Protein 3CLK (pdb70)

Sequence (501 aa):
SNVIAAVVSSVRTNFAQQILDGIQEEAHKNGYNLIIVYHALLTAIERPVGILLLSIANLQLLQSSPYCFLSGDDRPFISSDDEDIGYQATNLLINEGHRQIGIAGIDQYPYTGRKRLAGYKKALKEANIAINQEWIKPGDYSYTSGEQAKAFGKNTDLTGIIAASDTAIGILNQASSFGIEVPKDLSIVSIDGTECKITRPQLTSISQDFFQGVTGVQQIHQSVKIVSQQFIPVNPVIRKSTARLVIAAVVSNFAQQILDGIQEEAHKNGYNLIIVYEEQKHALLTAIERPVGILLLSIALTDDNLQLLQSSDVPYCFLSGFDDDRPFISSDDEDIGYQATNLLINEGHRQIGIAGIDQYPYTGRKRLAGYKKALKEANIAINQEWIKPGDYSYTSGEQAKAFGKNTDLTGIIAASDTAIGILNQASSFGIEVPKDLSIVSIDGTECKITRPQLTSISQDFFQGVTGVQQIHQSVKNGSNRIVSQQFIPVNPVIRKSTARL

Solvent-accessible surface area: 21761 Å² total

Secondary structure (DSSP, 8-state):
--EEEEE----SSSHHHHHHHHHHHHHHTTT-EEEEE--HHHHHHSS---EEEES---HHHHH---EEEE----S-EEE--HHHHHHHHHHHHHTTT--SEEEES----TTTHHHHHHHHHHHHHHTTPPP-GGGEE---SSHHHHHH---S-TT---SEEEES---HHHHHHHHHHTT--TTTT-EEEEEE-----SSSSPPEEEE--S---HHHHHHHHHHT----EEE---EEE--SS----/-EEEEE--HHHHHHHHHHHHHTTTT--EEEE--HHHHHHHHHHHS---EEEES----HHHHHHHHHTT--EEEE---SSS--EEE--HHHHHHHHHHHHHTTT--SEEEES---SSHHHHHHHHHHHHHHHHTTPPP-GGGEE---SSHHHHHH---S-TT---SEEEES---HHHHHHHHHHTT--TTTT-EEEEEE-----SSSSPPEEEE--S---HHHHHHHHHHHHTS------EEE---EEE--SS----

CATH classification: 3.40.50.2300 (+1 more: 3.40.50.2300)

Radius of gyration: 24.27 Å; Cα contacts (8 Å, |Δi|>4): 1153; chains: 2; bounding box: 66×63×51 Å

InterPro domains:
  IPR000843 LacI-type HTH domain [PF00356] (4-50)
  IPR000843 LacI-type HTH domain [PS50932] (3-58)
  IPR000843 LacI-type HTH domain [SM00354] (2-73)
  IPR000843 LacI-type HTH domain [cd01392] (6-58)
  IPR010982 Lambda repressor-like, DNA-binding domain superfamily [G3DSA:1.10.260.40] (1-60)
  IPR010982 Lambda repressor-like, DNA-binding domain superfamily [SSF47413] (2-61)
  IPR028082 Periplasmic binding protein-like I [SSF53822] (63-332)
  IPR046335 Transcriptional regulator LacI/GalR-like, sensor domain [PF13377] (172-331)

B-factor: mean 32.57, std 13.27, range [8.63, 73.87]

Foldseek 3Di:
DQEEEEEAADAQDCLVVLLVLLLVVLSVVVPHHYDYWNVSQVVVLVDPHEYEYEPDDCCVVVVPSHYEYEQCPQGHYEHAQLLVQLQQLQVVQVVLVFLQEAEWAAAPDDPHRVSSVNSNVVNNVVVVHDDDPLRYYYHNLHLCRLLVNVSCPLPHPGAEYEYPAPVQNSVQVNNVVSVQDFNVRHAYEHEAPDCCVPDVQRHKYFHINSSVNNVRNVQVVPVVCHRHYHHGYTHIDDTGRHHRD/DEEEEECLLVVLLVVLLVVLCVVVPHDYDYQNVNQLVSLCVALVDDHEYEYEPDDDDPVSVVVNVVSLAAYEYEQDDPDQGHYEHAQLLVQLQVLQVVQVVLPFLQEAEWAAPCPDPNSVNSVNSVVVNNVVVPRDDDVLSYYYHHLDLVRLLVNVSCPLPHPGLEYEYAAPVQVSVVVNNVVSVHDFNPRHAYEHEAPRVCVPDVQRHWYFHINSSVNNVRNVQCVVCVVVPVSYGRHYYHGYTHIGDTGRHHRD

Nearest PDB structures (foldseek):
  3clk-assembly1_B  TM=1.004E+00  e=2.949E-49  Lactiplantibacillus plantarum WCFS1
  3clk-assembly1_A  TM=9.488E-01  e=9.527E-40  Lactiplantibacillus plantarum WCFS1
  2o20-assembly3_E  TM=8.920E-01  e=6.115E-17  Lactococcus lactis
  3brq-assembly1_A  TM=8.280E-01  e=1.329E-15  Escherichia coli K-12
  3g85-assembly1_A  TM=8.415E-01  e=3.034E-11  Clostridium acetobutylicum ATCC 824

Structure (mmCIF, N/CA/C/O backbone):
data_3CLK
#
_entry.id   3CLK
#
_cell.length_a   71.842
_cell.length_b   72.178
_cell.length_c   104.711
_cell.angle_alpha   90.00
_cell.angle_beta   90.00
_cell.angle_gamma   90.00
#
_symmetry.space_group_name_H-M   'P 21 21 21'
#
loop_
_entity.id
_entity.type
_entity.pdbx_description
1 polymer 'Transcription regulator'
2 non-polymer GLYCEROL
3 water water
#
loop_
_atom_site.group_PDB
_atom_site.id
_atom_site.type_symbol
_atom_site.label_atom_id
_atom_site.label_alt_id
_atom_site.label_comp_id
_atom_site.label_asym_id
_atom_site.label_entity_id
_atom_site.label_seq_id
_atom_site.pdbx_PDB_ins_code
_atom_site.Cartn_x
_atom_site.Cartn_y
_atom_site.Cartn_z
_atom_site.occupancy
_atom_site.B_iso_or_equiv
_atom_site.auth_seq_id
_atom_site.auth_comp_id
_atom_site.auth_asym_id
_atom_site.auth_atom_id
_atom_site.pdbx_PDB_model_num
ATOM 1 N N . SER A 1 8 ? -31.961 -16.806 17.259 1.00 59.60 61 SER A N 1
ATOM 2 C CA . SER A 1 8 ? -30.597 -16.505 16.739 1.00 59.61 61 SER A CA 1
ATOM 3 C C . SER A 1 8 ? -29.766 -15.799 17.800 1.00 58.77 61 SER A C 1
ATOM 4 O O . SER A 1 8 ? -30.310 -15.174 18.712 1.00 58.30 61 SER A O 1
ATOM 7 N N . ASN A 1 9 ? -28.446 -15.898 17.675 1.00 58.25 62 ASN A N 1
ATOM 8 C CA . ASN A 1 9 ? -27.539 -15.274 18.629 1.00 57.50 62 ASN A CA 1
ATOM 9 C C . ASN A 1 9 ? -26.629 -14.239 17.977 1.00 56.11 62 ASN A C 1
ATOM 10 O O . ASN A 1 9 ? -25.417 -14.227 18.203 1.00 56.31 62 ASN A O 1
ATOM 15 N N . VAL A 1 10 ? -27.227 -13.364 17.175 1.00 54.46 63 VAL A N 1
ATOM 16 C CA . VAL A 1 10 ? -26.485 -12.316 16.490 1.00 52.07 63 VAL A CA 1
ATOM 17 C C . VAL A 1 10 ? -27.015 -10.939 16.869 1.00 50.36 63 VAL A C 1
ATOM 18 O O . VAL A 1 10 ? -28.224 -10.710 16.895 1.00 50.03 63 VAL A O 1
ATOM 22 N N . ILE A 1 11 ? -26.107 -10.024 17.178 1.00 47.88 64 ILE A N 1
ATOM 23 C CA . ILE A 1 11 ? -26.499 -8.667 17.527 1.00 45.72 64 ILE A CA 1
ATOM 24 C C . ILE A 1 11 ? -26.132 -7.763 16.366 1.00 43.98 64 ILE A C 1
ATOM 25 O O . ILE A 1 11 ? -25.034 -7.854 15.821 1.00 43.43 64 ILE A O 1
ATOM 30 N N . ALA A 1 12 ? -27.059 -6.895 15.985 1.00 42.91 65 ALA A N 1
ATOM 31 C CA . ALA A 1 12 ? -26.806 -5.975 14.891 1.00 41.94 65 ALA A CA 1
ATOM 32 C C . ALA A 1 12 ? -26.439 -4.616 15.455 1.00 41.59 65 ALA A C 1
ATOM 33 O O . ALA A 1 12 ? -27.030 -4.158 16.430 1.00 41.68 65 ALA A O 1
ATOM 35 N N . ALA A 1 13 ? -25.453 -3.978 14.841 1.00 40.30 66 ALA A N 1
ATOM 36 C CA . ALA A 1 13 ? -25.017 -2.660 15.269 1.00 39.89 66 ALA A CA 1
ATOM 37 C C . ALA A 1 13 ? -25.203 -1.723 14.092 1.00 39.87 66 ALA A C 1
ATOM 38 O O . ALA A 1 13 ? -24.612 -1.926 13.031 1.00 40.12 66 ALA A O 1
ATOM 40 N N . VAL A 1 14 ? -26.035 -0.705 14.268 1.00 40.49 67 VAL A N 1
ATOM 41 C CA . VAL A 1 14 ? -26.273 0.246 13.197 1.00 41.13 67 VAL A CA 1
ATOM 42 C C . VAL A 1 14 ? -25.384 1.468 13.366 1.00 43.71 67 VAL A C 1
ATOM 43 O O . VAL A 1 14 ? -25.435 2.158 14.382 1.00 44.18 67 VAL A O 1
ATOM 47 N N . VAL A 1 15 ? -24.555 1.714 12.363 1.00 45.92 68 VAL A N 1
ATOM 48 C CA . VAL A 1 15 ? -23.658 2.858 12.361 1.00 49.55 68 VAL A CA 1
ATOM 49 C C . VAL A 1 15 ? -23.646 3.396 10.944 1.00 50.88 68 VAL A C 1
ATOM 50 O O . VAL A 1 15 ? -23.358 2.660 10.002 1.00 52.81 68 VAL A O 1
ATOM 54 N N . SER A 1 16 ? -23.983 4.668 10.782 1.00 52.13 69 SER A N 1
ATOM 55 C CA . SER A 1 16 ? -23.982 5.254 9.450 1.00 53.80 69 SER A CA 1
ATOM 56 C C . SER A 1 16 ? -22.927 6.342 9.378 1.00 54.95 69 SER A C 1
ATOM 57 O O . SER A 1 16 ? -22.709 7.069 10.348 1.00 54.69 69 SER A O 1
ATOM 60 N N . SER A 1 17 ? -22.279 6.430 8.219 1.00 55.29 70 SER A N 1
ATOM 61 C CA . SER A 1 17 ? -21.237 7.411 7.936 1.00 54.81 70 SER A CA 1
ATOM 62 C C . SER A 1 17 ? -20.840 8.290 9.117 1.00 53.23 70 SER A C 1
ATOM 63 O O . SER A 1 17 ? -21.653 9.038 9.656 1.00 54.64 70 SER A O 1
ATOM 66 N N . VAL A 1 18 ? -19.577 8.204 9.507 1.00 51.00 71 VAL A N 1
ATOM 67 C CA . VAL A 1 18 ? -19.071 8.993 10.616 1.00 48.92 71 VAL A CA 1
ATOM 68 C C . VAL A 1 18 ? -17.724 9.578 10.222 1.00 46.49 71 VAL A C 1
ATOM 69 O O . VAL A 1 18 ? -16.936 8.935 9.525 1.00 47.66 71 VAL A O 1
ATOM 73 N N . ARG A 1 19 ? -17.467 10.805 10.653 1.00 43.14 72 ARG A N 1
ATOM 74 C CA . ARG A 1 19 ? -16.215 11.474 10.324 1.00 40.17 72 ARG A CA 1
ATOM 75 C C . ARG A 1 19 ? -15.116 11.269 11.352 1.00 36.39 72 ARG A C 1
ATOM 76 O O . ARG A 1 19 ? -14.066 11.905 11.276 1.00 34.77 72 ARG A O 1
ATOM 84 N N . THR A 1 20 ? -15.352 10.377 12.307 1.00 32.13 73 THR A N 1
ATOM 85 C CA . THR A 1 20 ? -14.363 10.106 13.342 1.00 29.86 73 THR A CA 1
ATOM 86 C C . THR A 1 20 ? -14.213 8.609 13.563 1.00 30.75 73 THR A C 1
ATOM 87 O O . THR A 1 20 ? -14.858 7.797 12.901 1.00 30.10 73 THR A O 1
ATOM 91 N N . ASN A 1 21 ? -13.360 8.258 14.514 1.00 29.69 74 ASN A N 1
ATOM 92 C CA . ASN A 1 21 ? -13.084 6.871 14.851 1.00 30.48 74 ASN A CA 1
ATOM 93 C C . ASN A 1 21 ? -13.883 6.428 16.075 1.00 29.81 74 ASN A C 1
ATOM 94 O O . ASN A 1 21 ? -13.614 5.374 16.651 1.00 30.67 74 ASN A O 1
ATOM 99 N N . PHE A 1 22 ? -14.880 7.216 16.461 1.00 28.57 75 PHE A N 1
ATOM 100 C CA . PHE A 1 22 ? -15.664 6.888 17.654 1.00 28.76 75 PHE A CA 1
ATOM 101 C C . PHE A 1 22 ? -16.343 5.514 17.612 1.00 28.71 75 PHE A C 1
ATOM 102 O O . PHE A 1 22 ? -16.285 4.768 18.588 1.00 28.48 75 PHE A O 1
ATOM 110 N N . ALA A 1 23 ? -16.972 5.174 16.489 1.00 28.50 76 ALA A N 1
ATOM 111 C CA . ALA A 1 23 ? -17.668 3.895 16.370 1.00 31.37 76 ALA A CA 1
ATOM 112 C C . ALA A 1 23 ? -16.756 2.712 16.687 1.00 33.04 76 ALA A C 1
ATOM 113 O O . ALA A 1 23 ? -17.122 1.816 17.453 1.00 31.47 76 ALA A O 1
ATOM 115 N N . GLN A 1 24 ? -15.573 2.720 16.084 1.00 34.01 77 GLN A N 1
ATOM 116 C CA . GLN A 1 24 ? -14.581 1.675 16.287 1.00 35.59 77 GLN A CA 1
ATOM 117 C C . GLN A 1 24 ? -14.373 1.429 17.777 1.00 36.06 77 GLN A C 1
ATOM 118 O O . GLN A 1 24 ? -14.271 0.282 18.228 1.00 34.40 77 GLN A O 1
ATOM 124 N N . GLN A 1 25 ? -14.305 2.519 18.533 1.00 34.75 78 GLN A N 1
ATOM 125 C CA . GLN A 1 25 ? -14.101 2.451 19.972 1.00 34.81 78 GLN A CA 1
ATOM 126 C C . GLN A 1 25 ? -15.251 1.693 20.641 1.00 33.90 78 GLN A C 1
ATOM 127 O O . GLN A 1 25 ? -15.031 0.843 21.510 1.00 34.13 78 GLN A O 1
ATOM 133 N N . ILE A 1 26 ? -16.475 2.006 20.228 1.00 31.65 79 ILE A N 1
ATOM 134 C CA . ILE A 1 26 ? -17.663 1.359 20.781 1.00 31.25 79 ILE A CA 1
ATOM 135 C C . ILE A 1 26 ? -17.761 -0.099 20.335 1.00 32.15 79 ILE A C 1
ATOM 136 O O . ILE A 1 26 ? -18.129 -0.973 21.121 1.00 30.51 79 ILE A O 1
ATOM 141 N N . LEU A 1 27 ? -17.428 -0.357 19.073 1.00 31.27 80 LEU A N 1
ATOM 142 C CA . LEU A 1 27 ? -17.481 -1.711 18.544 1.00 33.35 80 LEU A CA 1
ATOM 143 C C . LEU A 1 27 ? -16.570 -2.639 19.345 1.00 34.27 80 LEU A C 1
ATOM 144 O O . LEU A 1 27 ? -16.971 -3.744 19.704 1.00 32.82 80 LEU A O 1
ATOM 149 N N . ASP A 1 28 ? -15.351 -2.188 19.636 1.00 35.16 81 ASP A N 1
ATOM 150 C CA . ASP A 1 28 ? -14.420 -3.004 20.413 1.00 36.66 81 ASP A CA 1
ATOM 151 C C . ASP A 1 28 ? -15.105 -3.499 21.687 1.00 36.15 81 ASP A C 1
ATOM 152 O O . ASP A 1 28 ? -14.992 -4.672 22.047 1.00 35.98 81 ASP A O 1
ATOM 157 N N . GLY A 1 29 ? -15.813 -2.601 22.364 1.00 34.85 82 GLY A N 1
ATOM 158 C CA . GLY A 1 29 ? -16.514 -2.980 23.575 1.00 35.81 82 GLY A CA 1
ATOM 159 C C . GLY A 1 29 ? -17.567 -4.033 23.279 1.00 35.43 82 GLY A C 1
ATOM 160 O O . GLY A 1 29 ? -17.622 -5.072 23.936 1.00 36.64 82 GLY A O 1
ATOM 161 N N . ILE A 1 30 ? -18.407 -3.762 22.286 1.00 35.00 83 ILE A N 1
ATOM 162 C CA . ILE A 1 30 ? -19.459 -4.690 21.885 1.00 34.78 83 ILE A CA 1
ATOM 163 C C . ILE A 1 30 ? -18.861 -6.066 21.594 1.00 35.36 83 ILE A C 1
ATOM 164 O O . ILE A 1 30 ? -19.353 -7.081 22.080 1.00 33.44 83 ILE A O 1
ATOM 169 N N . GLN A 1 31 ? -17.791 -6.090 20.808 1.00 37.73 84 GLN A N 1
ATOM 170 C CA . GLN A 1 31 ? -17.132 -7.340 20.459 1.00 41.76 84 GLN A CA 1
ATOM 171 C C . GLN A 1 31 ? -16.744 -8.175 21.676 1.00 43.06 84 GLN A C 1
ATOM 172 O O . GLN A 1 31 ? -17.156 -9.329 21.804 1.00 42.40 84 GLN A O 1
ATOM 178 N N . GLU A 1 32 ? -15.951 -7.591 22.568 1.00 43.77 85 GLU A N 1
ATOM 179 C CA . GLU A 1 32 ? -15.502 -8.300 23.758 1.00 44.72 85 GLU A CA 1
ATOM 180 C C . GLU A 1 32 ? -16.646 -8.855 24.601 1.00 44.83 85 GLU A C 1
ATOM 181 O O . GLU A 1 32 ? -16.589 -10.000 25.040 1.00 45.94 85 GLU A O 1
ATOM 187 N N . GLU A 1 33 ? -17.680 -8.051 24.834 1.00 44.65 86 GLU A N 1
ATOM 188 C CA . GLU A 1 33 ? -18.806 -8.509 25.641 1.00 44.58 86 GLU A CA 1
ATOM 189 C C . GLU A 1 33 ? -19.688 -9.483 24.869 1.00 46.34 86 GLU A C 1
ATOM 190 O O . GLU A 1 33 ? -20.422 -10.273 25.463 1.00 47.14 86 GLU A O 1
ATOM 196 N N . ALA A 1 34 ? -19.624 -9.422 23.545 1.00 47.29 87 ALA A N 1
ATOM 197 C CA . ALA A 1 34 ? -20.408 -10.325 22.714 1.00 48.84 87 ALA A CA 1
ATOM 198 C C . ALA A 1 34 ? -19.769 -11.707 22.786 1.00 50.53 87 ALA A C 1
ATOM 199 O O . ALA A 1 34 ? -20.444 -12.697 23.063 1.00 51.41 87 ALA A O 1
ATOM 201 N N . HIS A 1 35 ? -18.462 -11.759 22.540 1.00 52.57 88 HIS A N 1
ATOM 202 C CA . HIS A 1 35 ? -17.702 -13.005 22.575 1.00 55.37 88 HIS A CA 1
ATOM 203 C C . HIS A 1 35 ? -17.916 -13.732 23.903 1.00 56.68 88 HIS A C 1
ATOM 204 O O . HIS A 1 35 ? -18.054 -14.957 23.939 1.00 57.33 88 HIS A O 1
ATOM 211 N N . LYS A 1 36 ? -17.944 -12.968 24.993 1.00 56.70 89 LYS A N 1
ATOM 212 C CA . LYS A 1 36 ? -18.139 -13.532 26.324 1.00 57.57 89 LYS A CA 1
ATOM 213 C C . LYS A 1 36 ? -19.455 -14.294 26.444 1.00 57.48 89 LYS A C 1
ATOM 214 O O . LYS A 1 36 ? -19.648 -15.073 27.379 1.00 57.73 89 LYS A O 1
ATOM 220 N N . ASN A 1 37 ? -20.360 -14.071 25.499 1.00 56.92 90 ASN A N 1
ATOM 221 C CA . ASN A 1 37 ? -21.649 -14.746 25.524 1.00 56.84 90 ASN A CA 1
ATOM 222 C C . ASN A 1 37 ? -21.923 -15.518 24.236 1.00 56.04 90 ASN A C 1
ATOM 223 O O . ASN A 1 37 ? -23.058 -15.915 23.967 1.00 55.65 90 ASN A O 1
ATOM 228 N N . GLY A 1 38 ? -20.876 -15.729 23.443 1.00 55.51 91 GLY A N 1
ATOM 229 C CA . GLY A 1 38 ? -21.019 -16.462 22.197 1.00 54.06 91 GLY A CA 1
ATOM 230 C C . GLY A 1 38 ? -21.833 -15.734 21.147 1.00 53.52 91 GLY A C 1
ATOM 231 O O . GLY A 1 38 ? -22.192 -16.313 20.122 1.00 53.89 91 GLY A O 1
ATOM 232 N N . TYR A 1 39 ? -22.128 -14.463 21.398 1.00 52.88 92 TYR A N 1
ATOM 233 C CA . TYR A 1 39 ? -22.900 -13.657 20.459 1.00 51.59 92 TYR A CA 1
ATOM 234 C C . TYR A 1 39 ? -22.075 -13.343 19.216 1.00 50.69 92 TYR A C 1
ATOM 235 O O . TYR A 1 39 ? -20.845 -13.287 19.269 1.00 50.39 92 TYR A O 1
ATOM 244 N N . ASN A 1 40 ? -22.761 -13.142 18.096 1.00 49.08 93 ASN A N 1
ATOM 245 C CA . ASN A 1 40 ? -22.097 -12.806 16.845 1.00 48.06 93 ASN A CA 1
ATOM 246 C C . ASN A 1 40 ? -22.484 -11.387 16.467 1.00 46.72 93 ASN A C 1
ATOM 247 O O . ASN A 1 40 ? -23.629 -10.976 16.643 1.00 46.68 93 ASN A O 1
ATOM 252 N N . LEU A 1 41 ? -21.525 -10.637 15.942 1.00 45.02 94 LEU A N 1
ATOM 253 C CA . LEU A 1 41 ? -21.778 -9.250 15.600 1.00 44.09 94 LEU A CA 1
ATOM 254 C C . LEU A 1 41 ? -21.722 -8.915 14.115 1.00 42.29 94 LEU A C 1
ATOM 255 O O . LEU A 1 41 ? -20.803 -9.315 13.405 1.00 42.43 94 LEU A O 1
ATOM 260 N N . ILE A 1 42 ? -22.730 -8.184 13.652 1.00 42.30 95 ILE A N 1
ATOM 261 C CA . ILE A 1 42 ? -22.784 -7.738 12.268 1.00 41.27 95 ILE A CA 1
ATOM 262 C C . ILE A 1 42 ? -23.074 -6.250 12.340 1.00 40.89 95 ILE A C 1
ATOM 263 O O . ILE A 1 42 ? -23.695 -5.778 13.292 1.00 40.28 95 ILE A O 1
ATOM 268 N N . ILE A 1 43 ? -22.627 -5.511 11.334 1.00 40.54 96 ILE A N 1
ATOM 269 C CA . ILE A 1 43 ? -22.824 -4.074 11.317 1.00 40.29 96 ILE A CA 1
ATOM 270 C C . ILE A 1 43 ? -23.454 -3.597 10.017 1.00 41.05 96 ILE A C 1
ATOM 271 O O . ILE A 1 43 ? -23.147 -4.114 8.943 1.00 39.63 96 ILE A O 1
ATOM 276 N N . VAL A 1 44 ? -24.339 -2.609 10.119 1.00 42.32 97 VAL A N 1
ATOM 277 C CA . VAL A 1 44 ? -25.009 -2.052 8.951 1.00 44.63 97 VAL A CA 1
ATOM 278 C C . VAL A 1 44 ? -24.854 -0.537 8.949 1.00 46.75 97 VAL A C 1
ATOM 279 O O . VAL A 1 44 ? -24.791 0.084 10.011 1.00 46.63 97 VAL A O 1
ATOM 283 N N . TYR A 1 45 ? -24.787 0.054 7.759 1.00 49.47 98 TYR A N 1
ATOM 284 C CA . TYR A 1 45 ? -24.641 1.503 7.641 1.00 51.81 98 TYR A CA 1
ATOM 285 C C . TYR A 1 45 ? -25.954 2.243 7.849 1.00 51.85 98 TYR A C 1
ATOM 286 O O . TYR A 1 45 ? -26.044 3.443 7.585 1.00 51.86 98 TYR A O 1
ATOM 295 N N . HIS A 1 56 ? -34.018 2.203 5.965 1.00 53.38 109 HIS A N 1
ATOM 296 C CA . HIS A 1 56 ? -33.267 1.341 5.054 1.00 54.23 109 HIS A CA 1
ATOM 297 C C . HIS A 1 56 ? -32.299 0.430 5.801 1.00 54.00 109 HIS A C 1
ATOM 298 O O . HIS A 1 56 ? -32.385 -0.796 5.706 1.00 53.55 109 HIS A O 1
ATOM 305 N N . ALA A 1 57 ? -31.376 1.031 6.543 1.00 53.38 110 ALA A N 1
ATOM 306 C CA . ALA A 1 57 ? -30.411 0.257 7.308 1.00 52.21 110 ALA A CA 1
ATOM 307 C C . ALA A 1 57 ? -31.161 -0.630 8.298 1.00 51.88 110 ALA A C 1
ATOM 308 O O . ALA A 1 57 ? -30.799 -1.789 8.513 1.00 50.64 110 ALA A O 1
ATOM 310 N N . LEU A 1 58 ? -32.218 -0.074 8.884 1.00 52.09 111 LEU A N 1
ATOM 311 C CA . LEU A 1 58 ? -33.032 -0.786 9.863 1.00 52.10 111 LEU A CA 1
ATOM 312 C C . LEU A 1 58 ? -33.628 -2.070 9.304 1.00 51.82 111 LEU A C 1
ATOM 313 O O . LEU A 1 58 ? -33.570 -3.120 9.946 1.00 51.19 111 LEU A O 1
ATOM 318 N N . LEU A 1 59 ? -34.207 -1.978 8.111 1.00 52.01 112 LEU A N 1
ATOM 319 C CA . LEU A 1 59 ? -34.821 -3.136 7.474 1.00 52.20 112 LEU A CA 1
ATOM 320 C C . LEU A 1 59 ? -33.823 -4.265 7.278 1.00 51.80 112 LEU A C 1
ATOM 321 O O . LEU A 1 59 ? -34.133 -5.425 7.529 1.00 50.86 112 LEU A O 1
ATOM 326 N N . THR A 1 60 ? -32.620 -3.921 6.834 1.00 52.30 113 THR A N 1
ATOM 327 C CA . THR A 1 60 ? -31.581 -4.917 6.622 1.00 51.96 113 THR A CA 1
ATOM 328 C C . THR A 1 60 ? -31.375 -5.729 7.897 1.00 52.88 113 THR A C 1
ATOM 329 O O . THR A 1 60 ? -31.142 -6.938 7.848 1.00 52.63 113 THR A O 1
ATOM 333 N N . ALA A 1 61 ? -31.469 -5.055 9.038 1.00 53.71 114 ALA A N 1
ATOM 334 C CA . ALA A 1 61 ? -31.290 -5.703 10.332 1.00 55.48 114 ALA A CA 1
ATOM 335 C C . ALA A 1 61 ? -32.540 -6.461 10.766 1.00 56.63 114 ALA A C 1
ATOM 336 O O . ALA A 1 61 ? -32.451 -7.551 11.328 1.00 56.90 114 ALA A O 1
ATOM 338 N N . ILE A 1 62 ? -33.703 -5.876 10.501 1.00 57.87 115 ILE A N 1
ATOM 339 C CA . ILE A 1 62 ? -34.973 -6.487 10.876 1.00 59.70 115 ILE A CA 1
ATOM 340 C C . ILE A 1 62 ? -35.288 -7.766 10.104 1.00 60.70 115 ILE A C 1
ATOM 341 O O . ILE A 1 62 ? -35.616 -8.788 10.706 1.00 60.75 115 ILE A O 1
ATOM 346 N N . GLU A 1 63 ? -35.189 -7.706 8.778 1.00 62.48 116 GLU A N 1
ATOM 347 C CA . GLU A 1 63 ? -35.472 -8.862 7.927 1.00 63.36 116 GLU A CA 1
ATOM 348 C C . GLU A 1 63 ? -34.560 -10.021 8.306 1.00 63.48 116 GLU A C 1
ATOM 349 O O . GLU A 1 63 ? -34.785 -11.166 7.915 1.00 63.24 116 GLU A O 1
ATOM 355 N N . ARG A 1 64 ? -33.521 -9.707 9.068 1.00 64.05 117 ARG A N 1
ATOM 356 C CA . ARG A 1 64 ? -32.559 -10.706 9.504 1.00 64.45 117 ARG A CA 1
ATOM 357 C C . ARG A 1 64 ? -32.794 -11.037 10.976 1.00 64.18 117 ARG A C 1
ATOM 358 O O . ARG A 1 64 ? -32.600 -10.195 11.851 1.00 64.75 117 ARG A O 1
ATOM 366 N N . PRO A 1 65 ? -33.230 -12.272 11.264 1.00 63.61 118 PRO A N 1
ATOM 367 C CA . PRO A 1 65 ? -33.486 -12.695 12.644 1.00 62.85 118 PRO A CA 1
ATOM 368 C C . PRO A 1 65 ? -32.321 -12.357 13.575 1.00 61.92 118 PRO A C 1
ATOM 369 O O . PRO A 1 65 ? -31.375 -13.134 13.703 1.00 61.58 118 PRO A O 1
ATOM 373 N N . VAL A 1 66 ? -32.392 -11.196 14.220 1.00 60.65 119 VAL A N 1
ATOM 374 C CA . VAL A 1 66 ? -31.337 -10.775 15.131 1.00 59.13 119 VAL A CA 1
ATOM 375 C C . VAL A 1 66 ? -31.803 -10.718 16.578 1.00 58.52 119 VAL A C 1
ATOM 376 O O . VAL A 1 66 ? -32.968 -10.449 16.868 1.00 58.93 119 VAL A O 1
ATOM 388 N N . GLY A 1 68 ? -30.686 -8.580 18.950 1.00 51.95 121 GLY A N 1
ATOM 389 C CA . GLY A 1 68 ? -30.903 -7.210 19.382 1.00 47.02 121 GLY A CA 1
ATOM 390 C C . GLY A 1 68 ? -30.183 -6.214 18.494 1.00 44.06 121 GLY A C 1
ATOM 391 O O . GLY A 1 68 ? -29.294 -6.589 17.728 1.00 43.89 121 GLY A O 1
ATOM 392 N N . ILE A 1 69 ? -30.557 -4.942 18.596 1.00 41.29 122 ILE A N 1
ATOM 393 C CA . ILE A 1 69 ? -29.930 -3.906 17.783 1.00 39.51 122 ILE A CA 1
ATOM 394 C C . ILE A 1 69 ? -29.417 -2.735 18.620 1.00 37.88 122 ILE A C 1
ATOM 395 O O . ILE A 1 69 ? -30.078 -2.280 19.551 1.00 37.86 122 ILE A O 1
ATOM 400 N N . LEU A 1 70 ? -28.228 -2.257 18.278 1.00 35.22 123 LEU A N 1
ATOM 401 C CA . LEU A 1 70 ? -27.623 -1.129 18.968 1.00 33.44 123 LEU A CA 1
ATOM 402 C C . LEU A 1 70 ? -27.378 -0.054 17.916 1.00 32.94 123 LEU A C 1
ATOM 403 O O . LEU A 1 70 ? -26.780 -0.325 16.877 1.00 32.23 123 LEU A O 1
ATOM 408 N N . LEU A 1 71 ? -27.857 1.158 18.173 1.00 32.78 124 LEU A N 1
ATOM 409 C CA . LEU A 1 71 ? -27.680 2.254 17.228 1.00 34.00 124 LEU A CA 1
ATOM 410 C C . LEU A 1 71 ? -26.630 3.228 17.749 1.00 34.39 124 LEU A C 1
ATOM 411 O O . LEU A 1 71 ? -26.892 4.007 18.668 1.00 33.90 124 LEU A O 1
ATOM 416 N N . LEU A 1 72 ? -25.439 3.180 17.161 1.00 34.32 125 LEU A N 1
ATOM 417 C CA . LEU A 1 72 ? -24.361 4.058 17.590 1.00 33.03 125 LEU A CA 1
ATOM 418 C C . LEU A 1 72 ? -24.538 5.452 17.005 1.00 33.33 125 LEU A C 1
ATOM 419 O O . LEU A 1 72 ? -24.282 5.676 15.822 1.00 29.97 125 LEU A O 1
ATOM 424 N N . SER A 1 73 ? -24.992 6.375 17.853 1.00 33.38 126 SER A N 1
ATOM 425 C CA . SER A 1 73 ? -25.224 7.768 17.490 1.00 34.88 126 SER A CA 1
ATOM 426 C C . SER A 1 73 ? -26.000 7.963 16.191 1.00 37.98 126 SER A C 1
ATOM 427 O O . SER A 1 73 ? -25.486 8.530 15.225 1.00 37.68 126 SER A O 1
ATOM 430 N N . ILE A 1 74 ? -27.250 7.516 16.179 1.00 40.56 127 ILE A N 1
ATOM 431 C CA . ILE A 1 74 ? -28.087 7.638 14.990 1.00 44.07 127 ILE A CA 1
ATOM 432 C C . ILE A 1 74 ? -29.415 8.314 15.307 1.00 45.50 127 ILE A C 1
ATOM 433 O O . ILE A 1 74 ? -29.920 8.216 16.428 1.00 46.05 127 ILE A O 1
ATOM 438 N N . ALA A 1 75 ? -29.980 8.991 14.311 1.00 46.75 128 ALA A N 1
ATOM 439 C CA . ALA A 1 75 ? -31.257 9.674 14.472 1.00 47.55 128 ALA A CA 1
ATOM 440 C C . ALA A 1 75 ? -32.008 9.735 13.145 1.00 47.67 128 ALA A C 1
ATOM 441 O O . ALA A 1 75 ? -31.497 9.308 12.108 1.00 47.45 128 ALA A O 1
ATOM 443 N N . ASN A 1 80 ? -38.221 6.575 12.198 1.00 57.53 133 ASN A N 1
ATOM 444 C CA . ASN A 1 80 ? -38.033 5.177 11.839 1.00 56.84 133 ASN A CA 1
ATOM 445 C C . ASN A 1 80 ? -37.991 4.258 13.054 1.00 57.03 133 ASN A C 1
ATOM 446 O O . ASN A 1 80 ? -37.864 3.041 12.911 1.00 55.90 133 ASN A O 1
ATOM 451 N N . LEU A 1 81 ? -38.085 4.830 14.251 1.00 57.66 134 LEU A N 1
ATOM 452 C CA . LEU A 1 81 ? -38.071 4.011 15.457 1.00 58.13 134 LEU A CA 1
ATOM 453 C C . LEU A 1 81 ? -39.378 3.234 15.528 1.00 58.52 134 LEU A C 1
ATOM 454 O O . LEU A 1 81 ? -39.433 2.139 16.089 1.00 58.31 134 LEU A O 1
ATOM 459 N N . GLN A 1 82 ? -40.429 3.808 14.949 1.00 58.94 135 GLN A N 1
ATOM 460 C CA . GLN A 1 82 ? -41.733 3.160 14.926 1.00 58.82 135 GLN A CA 1
ATOM 461 C C . GLN A 1 82 ? -41.540 1.789 14.291 1.00 58.74 135 GLN A C 1
ATOM 462 O O . GLN A 1 82 ? -42.030 0.781 14.797 1.00 58.69 135 GLN A O 1
ATOM 468 N N . LEU A 1 83 ? -40.808 1.762 13.182 1.00 59.08 136 LEU A N 1
ATOM 469 C CA . LEU A 1 83 ? -40.524 0.519 12.478 1.00 59.07 136 LEU A CA 1
ATOM 470 C C . LEU A 1 83 ? -39.700 -0.368 13.399 1.00 59.01 136 LEU A C 1
ATOM 471 O O . LEU A 1 83 ? -39.837 -1.591 13.396 1.00 59.12 136 LEU A O 1
ATOM 476 N N . LEU A 1 84 ? -38.840 0.269 14.188 1.00 58.56 137 LEU A N 1
ATOM 477 C CA . LEU A 1 84 ? -37.971 -0.439 15.119 1.00 58.26 137 LEU A CA 1
ATOM 478 C C . LEU A 1 84 ? -38.769 -1.102 16.239 1.00 58.65 137 LEU A C 1
ATOM 479 O O . LEU A 1 84 ? -38.669 -2.310 16.448 1.00 57.87 137 LEU A O 1
ATOM 484 N N . GLN A 1 85 ? -39.560 -0.303 16.952 1.00 60.36 138 GLN A N 1
ATOM 485 C CA . GLN A 1 85 ? -40.374 -0.790 18.066 1.00 62.30 138 GLN A CA 1
ATOM 486 C C . GLN A 1 85 ? -40.945 -2.190 17.853 1.00 62.78 138 GLN A C 1
ATOM 487 O O . GLN A 1 85 ? -40.938 -3.015 18.766 1.00 63.34 138 GLN A O 1
ATOM 493 N N . SER A 1 86 ? -41.447 -2.455 16.654 1.00 62.86 139 SER A N 1
ATOM 494 C CA . SER A 1 86 ? -42.008 -3.765 16.356 1.00 63.19 139 SER A CA 1
ATOM 495 C C . SER A 1 86 ? -40.923 -4.845 16.414 1.00 62.96 139 SER A C 1
ATOM 496 O O . SER A 1 86 ? -40.483 -5.234 17.498 1.00 62.68 139 SER A O 1
ATOM 499 N N . SER A 1 87 ? -40.498 -5.321 15.247 1.00 62.85 140 SER A N 1
ATOM 500 C CA . SER A 1 87 ? -39.469 -6.354 15.150 1.00 63.45 140 SER A CA 1
ATOM 501 C C . SER A 1 87 ? -39.646 -7.461 16.187 1.00 63.37 140 SER A C 1
ATOM 502 O O . SER A 1 87 ? -40.716 -7.616 16.774 1.00 63.96 140 SER A O 1
ATOM 505 N N . PRO A 1 90 ? -35.828 -5.576 20.193 1.00 40.71 143 PRO A N 1
ATOM 506 C CA . PRO A 1 90 ? -35.015 -5.117 21.326 1.00 42.03 143 PRO A CA 1
ATOM 507 C C . PRO A 1 90 ? -33.854 -4.247 20.853 1.00 41.92 143 PRO A C 1
ATOM 508 O O . PRO A 1 90 ? -32.902 -4.740 20.248 1.00 42.81 143 PRO A O 1
ATOM 512 N N . TYR A 1 91 ? -33.938 -2.954 21.150 1.00 42.26 144 TYR A N 1
ATOM 513 C CA . TYR A 1 91 ? -32.925 -1.996 20.726 1.00 41.66 144 TYR A CA 1
ATOM 514 C C . TYR A 1 91 ? -32.459 -1.066 21.839 1.00 40.75 144 TYR A C 1
ATOM 515 O O . TYR A 1 91 ? -33.183 -0.820 22.803 1.00 40.21 144 TYR A O 1
ATOM 524 N N . CYS A 1 92 ? -31.246 -0.545 21.690 1.00 37.69 145 CYS A N 1
ATOM 525 C CA . CYS A 1 92 ? -30.696 0.401 22.651 1.00 36.97 145 CYS A CA 1
ATOM 526 C C . CYS A 1 92 ? -29.761 1.356 21.923 1.00 36.27 145 CYS A C 1
ATOM 527 O O . CYS A 1 92 ? -28.867 0.924 21.190 1.00 35.00 145 CYS A O 1
ATOM 530 N N . PHE A 1 93 ? -29.980 2.651 22.115 1.00 36.58 146 PHE A N 1
ATOM 531 C CA . PHE A 1 93 ? -29.145 3.662 21.482 1.00 37.76 146 PHE A CA 1
ATOM 532 C C . PHE A 1 93 ? -27.818 3.779 22.221 1.00 36.74 146 PHE A C 1
ATOM 533 O O . PHE A 1 93 ? -27.783 3.744 23.454 1.00 36.53 146 PHE A O 1
ATOM 541 N N . LEU A 1 94 ? -26.729 3.904 21.467 1.00 34.98 147 LEU A N 1
ATOM 542 C CA . LEU A 1 94 ? -25.404 4.047 22.064 1.00 32.90 147 LEU A CA 1
ATOM 543 C C . LEU A 1 94 ? -24.744 5.354 21.634 1.00 33.06 147 LEU A C 1
ATOM 544 O O . LEU A 1 94 ? -24.769 5.715 20.455 1.00 31.98 147 LEU A O 1
ATOM 549 N N . SER A 1 95 ? -24.166 6.056 22.606 1.00 31.05 148 SER A N 1
ATOM 550 C CA . SER A 1 95 ? -23.469 7.316 22.377 1.00 33.02 148 SER A CA 1
ATOM 551 C C . SER A 1 95 ? -24.388 8.480 22.006 1.00 34.00 148 SER A C 1
ATOM 552 O O . SER A 1 95 ? -23.968 9.424 21.336 1.00 31.73 148 SER A O 1
ATOM 563 N N . GLY A 1 97 ? -28.036 10.442 23.910 1.00 40.09 150 GLY A N 1
ATOM 564 C CA . GLY A 1 97 ? -29.075 10.429 24.924 1.00 39.73 150 GLY A CA 1
ATOM 565 C C . GLY A 1 97 ? -30.325 11.154 24.476 1.00 39.79 150 GLY A C 1
ATOM 566 O O . GLY A 1 97 ? -30.359 11.709 23.380 1.00 40.75 150 GLY A O 1
ATOM 567 N N . ASP A 1 100 ? -38.422 11.178 25.987 1.00 52.46 153 ASP A N 1
ATOM 568 C CA . ASP A 1 100 ? -37.195 10.635 26.556 1.00 52.19 153 ASP A CA 1
ATOM 569 C C . ASP A 1 100 ? -37.441 9.257 27.149 1.00 51.81 153 ASP A C 1
ATOM 570 O O . ASP A 1 100 ? -37.043 8.977 28.279 1.00 53.02 153 ASP A O 1
ATOM 575 N N . ASP A 1 101 ? -38.098 8.396 26.383 1.00 50.91 154 ASP A N 1
ATOM 576 C CA . ASP A 1 101 ? -38.390 7.045 26.838 1.00 49.29 154 ASP A CA 1
ATOM 577 C C . ASP A 1 101 ? -37.348 6.103 26.247 1.00 47.80 154 ASP A C 1
ATOM 578 O O . ASP A 1 101 ? -37.030 5.063 26.827 1.00 47.25 154 ASP A O 1
ATOM 583 N N . ARG A 1 102 ? -36.824 6.488 25.086 1.00 46.13 155 ARG A N 1
ATOM 584 C CA . ARG A 1 102 ? -35.818 5.706 24.372 1.00 43.64 155 ARG A CA 1
ATOM 585 C C . ARG A 1 102 ? -34.659 5.275 25.255 1.00 41.34 155 ARG A C 1
ATOM 586 O O . ARG A 1 102 ? -34.025 6.100 25.909 1.00 42.07 155 ARG A O 1
ATOM 594 N N . PRO A 1 103 ? -34.370 3.966 25.285 1.00 39.37 156 PRO A N 1
ATOM 595 C CA . PRO A 1 103 ? -33.276 3.434 26.096 1.00 38.23 156 PRO A CA 1
ATOM 596 C C . PRO A 1 103 ? -31.948 3.883 25.498 1.00 38.11 156 PRO A C 1
ATOM 597 O O . PRO A 1 103 ? -31.814 3.974 24.274 1.00 35.66 156 PRO A O 1
ATOM 601 N N . PHE A 1 104 ? -30.968 4.168 26.351 1.00 37.69 157 PHE A N 1
ATOM 602 C CA . PHE A 1 104 ? -29.675 4.612 25.849 1.00 37.87 157 PHE A CA 1
ATOM 603 C C . PHE A 1 104 ? -28.542 4.546 26.858 1.00 37.14 157 PHE A C 1
ATOM 604 O O . PHE A 1 104 ? -28.759 4.557 28.070 1.00 37.75 157 PHE A O 1
ATOM 612 N N . ILE A 1 105 ? -27.331 4.469 26.321 1.00 35.63 158 ILE A N 1
ATOM 613 C CA . ILE A 1 105 ? -26.100 4.434 27.091 1.00 33.84 158 ILE A CA 1
ATOM 614 C C . ILE A 1 105 ? -25.223 5.432 26.351 1.00 33.43 158 ILE A C 1
ATOM 615 O O . ILE A 1 105 ? -24.914 5.243 25.170 1.00 30.40 158 ILE A O 1
ATOM 620 N N . SER A 1 106 ? -24.828 6.496 27.038 1.00 30.00 159 SER A N 1
ATOM 621 C CA . SER A 1 106 ? -24.037 7.524 26.390 1.00 30.74 159 SER A CA 1
ATOM 622 C C . SER A 1 106 ? -23.488 8.528 27.391 1.00 30.12 159 SER A C 1
ATOM 623 O O . SER A 1 106 ? -23.844 8.499 28.569 1.00 30.15 159 SER A O 1
ATOM 626 N N . SER A 1 107 ? -22.605 9.400 26.913 1.00 29.93 160 SER A N 1
ATOM 627 C CA . SER A 1 107 ? -22.039 10.449 27.747 1.00 28.44 160 SER A CA 1
ATOM 628 C C . SER A 1 107 ? -23.112 11.518 27.803 1.00 28.79 160 SER A C 1
ATOM 629 O O . SER A 1 107 ? -24.026 11.538 26.971 1.00 28.09 160 SER A O 1
ATOM 632 N N . ASP A 1 108 ? -23.004 12.397 28.788 1.00 28.13 161 ASP A N 1
ATOM 633 C CA . ASP A 1 108 ? -23.937 13.503 28.945 1.00 30.37 161 ASP A CA 1
ATOM 634 C C . ASP A 1 108 ? -23.364 14.614 28.064 1.00 30.36 161 ASP A C 1
ATOM 635 O O . ASP A 1 108 ? -22.473 15.350 28.489 1.00 30.67 161 ASP A O 1
ATOM 640 N N . ASP A 1 109 ? -23.858 14.730 26.836 1.00 30.38 162 ASP A N 1
ATOM 641 C CA . ASP A 1 109 ? -23.339 15.739 25.927 1.00 30.01 162 ASP A CA 1
ATOM 642 C C . ASP A 1 109 ? -23.340 17.151 26.487 1.00 31.19 162 ASP A C 1
ATOM 643 O O . ASP A 1 109 ? -22.478 17.956 26.131 1.00 29.81 162 ASP A O 1
ATOM 648 N N . GLU A 1 110 ? -24.302 17.466 27.350 1.00 30.49 163 GLU A N 1
ATOM 649 C CA . GLU A 1 110 ? -24.337 18.801 27.919 1.00 30.57 163 GLU A CA 1
ATOM 650 C C . GLU A 1 110 ? -23.175 18.950 28.877 1.00 28.04 163 GLU A C 1
ATOM 651 O O . GLU A 1 110 ? -22.536 19.993 28.919 1.00 28.78 163 GLU A O 1
ATOM 657 N N . ASP A 1 111 ? -22.904 17.903 29.649 1.00 28.61 164 ASP A N 1
ATOM 658 C CA . ASP A 1 111 ? -21.808 17.956 30.601 1.00 28.20 164 ASP A CA 1
ATOM 659 C C . ASP A 1 111 ? -20.480 17.997 29.850 1.00 27.82 164 ASP A C 1
ATOM 660 O O . ASP A 1 111 ? -19.496 18.549 30.340 1.00 28.58 164 ASP A O 1
ATOM 665 N N . ILE A 1 112 ? -20.450 17.411 28.658 1.00 26.59 165 ILE A N 1
ATOM 666 C CA . ILE A 1 112 ? -19.227 17.427 27.867 1.00 24.80 165 ILE A CA 1
ATOM 667 C C . ILE A 1 112 ? -18.899 18.871 27.531 1.00 23.22 165 ILE A C 1
ATOM 668 O O . ILE A 1 112 ? -17.798 19.346 27.805 1.00 22.13 165 ILE A O 1
ATOM 673 N N . GLY A 1 113 ? -19.865 19.566 26.940 1.00 22.17 166 GLY A N 1
ATOM 674 C CA . GLY A 1 113 ? -19.650 20.951 26.579 1.00 22.43 166 GLY A CA 1
ATOM 675 C C . GLY A 1 113 ? -19.295 21.785 27.800 1.00 22.77 166 GLY A C 1
ATOM 676 O O . GLY A 1 113 ? -18.461 22.691 27.727 1.00 20.03 166 GLY A O 1
ATOM 677 N N . TYR A 1 114 ? -19.939 21.462 28.918 1.00 22.79 167 TYR A N 1
ATOM 678 C CA . TYR A 1 114 ? -19.744 22.149 30.192 1.00 24.00 167 TYR A CA 1
ATOM 679 C C . TYR A 1 114 ? -18.321 21.977 30.707 1.00 23.90 167 TYR A C 1
ATOM 680 O O . TYR A 1 114 ? -17.648 22.953 31.031 1.00 26.33 167 TYR A O 1
ATOM 689 N N . GLN A 1 115 ? -17.863 20.730 30.779 1.00 24.45 168 GLN A N 1
ATOM 690 C CA . GLN A 1 115 ? -16.517 20.452 31.252 1.00 23.74 168 GLN A CA 1
ATOM 691 C C . GLN A 1 115 ? -15.459 21.005 30.301 1.00 23.64 168 GLN A C 1
ATOM 692 O O . GLN A 1 115 ? -14.475 21.618 30.733 1.00 22.21 168 GLN A O 1
ATOM 698 N N . ALA A 1 116 ? -15.665 20.798 29.005 1.00 20.99 169 ALA A N 1
ATOM 699 C CA . ALA A 1 116 ? -14.714 21.280 28.009 1.00 20.38 169 ALA A CA 1
ATOM 700 C C . ALA A 1 116 ? -14.464 22.772 28.194 1.00 20.08 169 ALA A C 1
ATOM 701 O O . ALA A 1 116 ? -13.317 23.217 28.272 1.00 20.08 169 ALA A O 1
ATOM 703 N N . THR A 1 117 ? -15.546 23.536 28.287 1.00 21.29 170 THR A N 1
ATOM 704 C CA . THR A 1 117 ? -15.461 24.980 28.457 1.00 22.70 170 THR A CA 1
ATOM 705 C C . THR A 1 117 ? -14.857 25.388 29.799 1.00 22.62 170 THR A C 1
ATOM 706 O O . THR A 1 117 ? -14.030 26.291 29.851 1.00 24.45 170 THR A O 1
ATOM 710 N N . ASN A 1 118 ? -15.264 24.722 30.878 1.00 24.59 171 ASN A N 1
ATOM 711 C CA . ASN A 1 118 ? -14.747 25.043 32.208 1.00 22.62 171 ASN A CA 1
ATOM 712 C C . ASN A 1 118 ? -13.259 24.747 32.360 1.00 23.30 171 ASN A C 1
ATOM 713 O O . ASN A 1 118 ? -12.567 25.420 33.126 1.00 21.01 171 ASN A O 1
ATOM 718 N N . LEU A 1 119 ? -12.768 23.741 31.640 1.00 23.24 172 LEU A N 1
ATOM 719 C CA . LEU A 1 119 ? -11.353 23.398 31.714 1.00 22.05 172 LEU A CA 1
ATOM 720 C C . LEU A 1 119 ? -10.575 24.634 31.272 1.00 20.76 172 LEU A C 1
ATOM 721 O O . LEU A 1 119 ? -9.543 24.983 31.862 1.00 19.66 172 LEU A O 1
ATOM 726 N N . LEU A 1 120 ? -11.082 25.308 30.243 1.00 18.35 173 LEU A N 1
ATOM 727 C CA . LEU A 1 120 ? -10.449 26.523 29.747 1.00 18.11 173 LEU A CA 1
ATOM 728 C C . LEU A 1 120 ? -10.717 27.712 30.681 1.00 19.78 173 LEU A C 1
ATOM 729 O O . LEU A 1 120 ? -9.821 28.526 30.922 1.00 18.99 173 LEU A O 1
ATOM 734 N N . ILE A 1 121 ? -11.939 27.817 31.206 1.00 19.46 174 ILE A N 1
ATOM 735 C CA . ILE A 1 121 ? -12.262 28.926 32.115 1.00 21.46 174 ILE A CA 1
ATOM 736 C C . ILE A 1 121 ? -11.451 28.817 33.407 1.00 21.64 174 ILE A C 1
ATOM 737 O O . ILE A 1 121 ? -10.981 29.825 33.950 1.00 21.83 174 ILE A O 1
ATOM 742 N N . ASN A 1 122 ? -11.271 27.593 33.889 1.00 22.08 175 ASN A N 1
ATOM 743 C CA . ASN A 1 122 ? -10.503 27.375 35.102 1.00 24.47 175 ASN A CA 1
ATOM 744 C C . ASN A 1 122 ? -9.014 27.643 34.893 1.00 24.57 175 ASN A C 1
ATOM 745 O O . ASN A 1 122 ? -8.238 27.592 35.846 1.00 25.77 175 ASN A O 1
ATOM 750 N N . GLU A 1 123 ? -8.617 27.919 33.650 1.00 22.95 176 GLU A N 1
ATOM 751 C CA . GLU A 1 123 ? -7.220 28.229 33.356 1.00 22.15 176 GLU A CA 1
ATOM 752 C C . GLU A 1 123 ? -7.056 29.707 33.016 1.00 21.15 176 GLU A C 1
ATOM 753 O O . GLU A 1 123 ? -6.013 30.121 32.505 1.00 20.90 176 GLU A O 1
ATOM 759 N N . GLY A 1 124 ? -8.093 30.499 33.291 1.00 20.81 177 GLY A N 1
ATOM 760 C CA . GLY A 1 124 ? -8.028 31.930 33.032 1.00 20.62 177 GLY A CA 1
ATOM 761 C C . GLY A 1 124 ? -8.553 32.423 31.691 1.00 20.92 177 GLY A C 1
ATOM 762 O O . GLY A 1 124 ? -8.566 33.637 31.429 1.00 18.86 177 GLY A O 1
ATOM 763 N N . HIS A 1 125 ? -8.983 31.499 30.834 1.00 19.31 178 HIS A N 1
ATOM 764 C CA . HIS A 1 125 ? -9.498 31.877 29.518 1.00 18.84 178 HIS A CA 1
ATOM 765 C C . HIS A 1 125 ? -10.943 32.344 29.635 1.00 17.88 178 HIS A C 1
ATOM 766 O O . HIS A 1 125 ? -11.697 31.830 30.453 1.00 17.27 178 HIS A O 1
ATOM 773 N N . ARG A 1 126 ? -11.324 33.332 28.832 1.00 17.92 179 ARG A N 1
ATOM 774 C CA . ARG A 1 126 ? -12.701 33.816 28.845 1.00 20.76 179 ARG A CA 1
ATOM 775 C C . ARG A 1 126 ? -13.175 33.994 27.408 1.00 21.81 179 ARG A C 1
ATOM 776 O O . ARG A 1 126 ? -14.369 33.906 27.121 1.00 22.39 179 ARG A O 1
ATOM 784 N N . GLN A 1 127 ? -12.237 34.254 26.506 1.00 22.49 180 GLN A N 1
ATOM 785 C CA . GLN A 1 127 ? -12.570 34.400 25.094 1.00 25.10 180 GLN A CA 1
ATOM 786 C C . GLN A 1 127 ? -12.375 33.005 24.491 1.00 23.84 180 GLN A C 1
ATOM 787 O O . GLN A 1 127 ? -11.324 32.672 23.939 1.00 23.64 180 GLN A O 1
ATOM 793 N N . ILE A 1 128 ? -13.426 32.204 24.625 1.00 22.42 181 ILE A N 1
ATOM 794 C CA . ILE A 1 128 ? -13.444 30.817 24.197 1.00 21.56 181 ILE A CA 1
ATOM 795 C C . ILE A 1 128 ? -14.433 30.543 23.069 1.00 23.72 181 ILE A C 1
ATOM 796 O O . ILE A 1 128 ? -15.600 30.920 23.153 1.00 23.01 181 ILE A O 1
ATOM 801 N N . GLY A 1 129 ? -13.963 29.870 22.023 1.00 23.27 182 GLY A N 1
ATOM 802 C CA . GLY A 1 129 ? -14.832 29.544 20.909 1.00 22.83 182 GLY A CA 1
ATOM 803 C C . GLY A 1 129 ? -15.120 28.056 20.907 1.00 22.04 182 GLY A C 1
ATOM 804 O O . GLY A 1 129 ? -14.497 27.306 21.667 1.00 21.33 182 GLY A O 1
ATOM 805 N N . ILE A 1 130 ? -16.075 27.632 20.085 1.00 19.98 183 ILE A N 1
ATOM 806 C CA . ILE A 1 130 ? -16.433 26.224 19.970 1.00 18.97 183 ILE A CA 1
ATOM 807 C C . ILE A 1 130 ? -16.701 25.965 18.485 1.00 19.61 183 ILE A C 1
ATOM 808 O O . ILE A 1 130 ? -17.426 26.722 17.826 1.00 19.09 183 ILE A O 1
ATOM 813 N N . ALA A 1 131 ? -16.103 24.905 17.952 1.00 16.79 184 ALA A N 1
ATOM 814 C CA . ALA A 1 131 ? -16.225 24.615 16.533 1.00 17.96 184 ALA A CA 1
ATOM 815 C C . ALA A 1 131 ? -16.396 23.156 16.172 1.00 16.91 184 ALA A C 1
ATOM 816 O O . ALA A 1 131 ? -15.916 22.272 16.877 1.00 16.80 184 ALA A O 1
ATOM 818 N N . GLY A 1 132 ? -17.076 22.924 15.052 1.00 18.61 185 GLY A N 1
ATOM 819 C CA . GLY A 1 132 ? -17.292 21.572 14.565 1.00 19.05 185 GLY A CA 1
ATOM 820 C C . GLY A 1 132 ? -18.592 20.915 14.994 1.00 19.66 185 GLY A C 1
ATOM 821 O O . GLY A 1 132 ? -18.943 19.845 14.489 1.00 15.67 185 GLY A O 1
ATOM 822 N N . ILE A 1 133 ? -19.313 21.537 15.919 1.00 19.02 186 ILE A N 1
ATOM 823 C CA . ILE A 1 133 ? -20.565 20.951 16.394 1.00 23.52 186 ILE A CA 1
ATOM 824 C C . ILE A 1 133 ? -21.684 21.144 15.381 1.00 24.37 186 ILE A C 1
ATOM 825 O O . ILE A 1 133 ? -21.772 22.196 14.744 1.00 25.83 186 ILE A O 1
ATOM 830 N N . ASP A 1 134 ? -22.529 20.132 15.214 1.00 26.88 187 ASP A N 1
ATOM 831 C CA . ASP A 1 134 ? -23.654 20.279 14.296 1.00 31.15 187 ASP A CA 1
ATOM 832 C C . ASP A 1 134 ? -24.780 20.936 15.091 1.00 33.82 187 ASP A C 1
ATOM 833 O O . ASP A 1 134 ? -24.803 20.872 16.323 1.00 31.65 187 ASP A O 1
ATOM 838 N N . GLN A 1 135 ? -25.705 21.577 14.393 1.00 37.81 188 GLN A N 1
ATOM 839 C CA . GLN A 1 135 ? -26.803 22.255 15.063 1.00 43.31 188 GLN A CA 1
ATOM 840 C C . GLN A 1 135 ? -28.033 21.379 15.252 1.00 45.33 188 GLN A C 1
ATOM 841 O O . GLN A 1 135 ? -29.145 21.882 15.392 1.00 46.73 188 GLN A O 1
ATOM 847 N 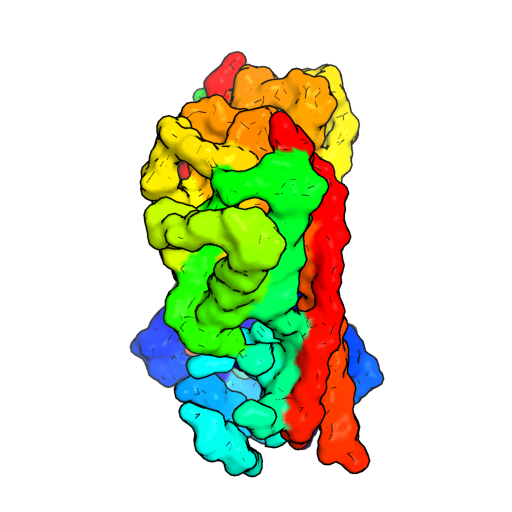N . TYR A 1 136 ? -27.826 20.067 15.266 1.00 48.15 189 TYR A N 1
ATOM 848 C CA . TYR A 1 136 ? -28.926 19.132 15.450 1.00 50.68 189 TYR A CA 1
ATOM 849 C C . TYR A 1 136 ? -29.224 18.926 16.937 1.00 51.88 189 TYR A C 1
ATOM 850 O O . TYR A 1 136 ? -28.313 18.783 17.754 1.00 52.41 189 TYR A O 1
ATOM 859 N N . PRO A 1 137 ? -30.518 18.911 17.298 1.00 52.07 190 PRO A N 1
ATOM 860 C CA . PRO A 1 137 ? -31.166 18.752 18.608 1.00 51.72 190 PRO A CA 1
ATOM 861 C C . PRO A 1 137 ? -30.642 17.838 19.726 1.00 51.91 190 PRO A C 1
ATOM 862 O O . PRO A 1 137 ? -30.474 18.290 20.857 1.00 51.74 190 PRO A O 1
ATOM 866 N N . TYR A 1 138 ? -30.390 16.567 19.433 1.00 52.52 191 TYR A N 1
ATOM 867 C CA . TYR A 1 138 ? -29.966 15.636 20.479 1.00 52.86 191 TYR A CA 1
ATOM 868 C C . TYR A 1 138 ? -28.509 15.553 20.928 1.00 51.39 191 TYR A C 1
ATOM 869 O O . TYR A 1 138 ? -28.236 15.122 22.050 1.00 52.21 191 TYR A O 1
ATOM 878 N N . THR A 1 139 ? -27.572 15.952 20.080 1.00 48.35 192 THR A N 1
ATOM 879 C CA . THR A 1 139 ? -26.166 15.871 20.455 1.00 45.43 192 THR A CA 1
ATOM 880 C C . THR A 1 139 ? -25.454 17.211 20.390 1.00 42.29 192 THR A C 1
ATOM 881 O O . THR A 1 139 ? -24.908 17.682 21.384 1.00 41.29 192 THR A O 1
ATOM 885 N N . GLY A 1 140 ? -25.460 17.820 19.212 1.00 38.63 193 GLY A N 1
ATOM 886 C CA . GLY A 1 140 ? -24.803 19.100 19.041 1.00 36.47 193 GLY A CA 1
ATOM 887 C C . GLY A 1 140 ? -25.388 20.201 19.904 1.00 35.88 193 GLY A C 1
ATOM 888 O O . GLY A 1 140 ? -24.661 20.920 20.590 1.00 34.63 193 GLY A O 1
ATOM 889 N N . ARG A 1 141 ? -26.708 20.338 19.868 1.00 35.06 194 ARG A N 1
ATOM 890 C CA . ARG A 1 141 ? -27.376 21.363 20.654 1.00 35.40 194 ARG A CA 1
ATOM 891 C C . ARG A 1 141 ? -27.038 21.222 22.132 1.00 32.84 194 ARG A C 1
ATOM 892 O O . ARG A 1 141 ? -26.814 22.215 22.818 1.00 33.37 194 ARG A O 1
ATOM 900 N N . LYS A 1 142 ? -27.002 19.986 22.618 1.00 32.53 195 LYS A N 1
ATOM 901 C CA . LYS A 1 142 ? -26.696 19.724 24.019 1.00 31.79 195 LYS A CA 1
ATOM 902 C C . LYS A 1 142 ? -25.283 20.143 24.408 1.00 31.99 195 LYS A C 1
ATOM 903 O O . LYS A 1 142 ? -25.061 20.613 25.528 1.00 31.75 195 LYS A O 1
ATOM 909 N N . ARG A 1 143 ? -24.324 19.965 23.499 1.00 30.06 196 ARG A N 1
ATOM 910 C CA . ARG A 1 143 ? -22.946 20.360 23.788 1.00 29.22 196 ARG A CA 1
ATOM 911 C C . ARG A 1 143 ? -22.855 21.876 23.776 1.00 28.04 196 ARG A C 1
ATOM 912 O O . ARG A 1 143 ? -22.230 22.484 24.647 1.00 28.83 196 ARG A O 1
ATOM 920 N N . LEU A 1 144 ? -23.489 22.490 22.789 1.00 28.18 197 LEU A N 1
ATOM 921 C CA . LEU A 1 144 ? -23.476 23.936 22.701 1.00 29.59 197 LEU A CA 1
ATOM 922 C C . LEU A 1 144 ? -24.141 24.496 23.958 1.00 30.52 197 LEU A C 1
ATOM 923 O O . LEU A 1 144 ? -23.803 25.586 24.421 1.00 31.59 197 LEU A O 1
ATOM 928 N N . ALA A 1 145 ? -25.082 23.739 24.514 1.00 30.92 198 ALA A N 1
ATOM 929 C CA . ALA A 1 145 ? -25.784 24.167 25.720 1.00 31.83 198 ALA A CA 1
ATOM 930 C C . ALA A 1 145 ? -24.844 24.109 26.922 1.00 30.68 198 ALA A C 1
ATOM 931 O O . ALA A 1 145 ? -24.837 25.008 27.757 1.00 30.99 198 ALA A O 1
ATOM 933 N N . GLY A 1 146 ? -24.059 23.040 27.010 1.00 31.56 199 GLY A N 1
ATOM 934 C CA . GLY A 1 146 ? -23.120 22.910 28.112 1.00 31.35 199 GLY A CA 1
ATOM 935 C C . GLY A 1 146 ? -22.092 24.027 28.042 1.00 31.31 199 GLY A C 1
ATOM 936 O O . GLY A 1 146 ? -21.564 24.470 29.062 1.00 32.10 199 GLY A O 1
ATOM 937 N N . TYR A 1 147 ? -21.823 24.482 26.821 1.00 29.40 200 TYR A N 1
ATOM 938 C CA . TYR A 1 147 ? -20.876 25.563 26.558 1.00 27.54 200 TYR A CA 1
ATOM 939 C C . TYR A 1 147 ? -21.453 26.911 26.993 1.00 28.51 200 TYR A C 1
ATOM 940 O O . TYR A 1 147 ? -20.789 27.688 27.686 1.00 26.73 200 TYR A O 1
ATOM 949 N N . LYS A 1 148 ? -22.687 27.185 26.582 1.00 27.61 201 LYS A N 1
ATOM 950 C CA . LYS A 1 148 ? -23.337 28.443 26.928 1.00 30.17 201 LYS A CA 1
ATOM 951 C C . LYS A 1 148 ? -23.579 28.531 28.429 1.00 29.85 201 LYS A C 1
ATOM 952 O O . LYS A 1 148 ? -23.601 29.617 29.001 1.00 30.51 201 LYS A O 1
ATOM 958 N N . LYS A 1 149 ? -23.756 27.373 29.053 1.00 32.16 202 LYS A N 1
ATOM 959 C CA . LYS A 1 149 ? -23.989 27.280 30.485 1.00 33.53 202 LYS A CA 1
ATOM 960 C C . LYS A 1 149 ? -22.730 27.702 31.243 1.00 34.56 202 LYS A C 1
ATOM 961 O O . LYS A 1 149 ? -22.799 28.477 32.200 1.00 33.49 202 LYS A O 1
ATOM 967 N N . ALA A 1 150 ? -21.581 27.190 30.805 1.00 31.83 203 ALA A N 1
ATOM 968 C CA . ALA A 1 150 ? -20.309 27.507 31.443 1.00 32.02 203 ALA A CA 1
ATOM 969 C C . ALA A 1 150 ? -19.962 28.980 31.276 1.00 31.77 203 ALA A C 1
ATOM 970 O O . ALA A 1 150 ? -19.417 29.598 32.190 1.00 32.49 203 ALA A O 1
ATOM 972 N N . LEU A 1 151 ? -20.268 29.543 30.111 1.00 30.06 204 LEU A N 1
ATOM 973 C CA . LEU A 1 151 ? -19.984 30.947 29.878 1.00 29.53 204 LEU A CA 1
ATOM 974 C C . LEU A 1 151 ? -20.876 31.781 30.793 1.00 32.28 204 LEU A C 1
ATOM 975 O O . LEU A 1 151 ? -20.438 32.794 31.346 1.00 31.97 204 LEU A O 1
ATOM 980 N N . LYS A 1 152 ? -22.124 31.347 30.957 1.00 32.04 205 LYS A N 1
ATOM 981 C CA . LYS A 1 152 ? -23.062 32.062 31.812 1.00 33.69 205 LYS A CA 1
ATOM 982 C C . LYS A 1 152 ? -22.572 32.124 33.250 1.00 32.49 205 LYS A C 1
ATOM 983 O O . LYS A 1 152 ? -22.562 33.189 33.858 1.00 32.05 205 LYS A O 1
ATOM 989 N N . GLU A 1 153 ? -22.162 30.983 33.791 1.00 32.83 206 GLU A N 1
ATOM 990 C CA . GLU A 1 153 ? -21.689 30.935 35.166 1.00 33.52 206 GLU A CA 1
ATOM 991 C C . GLU A 1 153 ? -20.387 31.704 35.359 1.00 33.81 206 GLU A C 1
ATOM 992 O O . GLU A 1 153 ? -20.051 32.088 36.480 1.00 34.83 206 GLU A O 1
ATOM 998 N N . ALA A 1 154 ? -19.656 31.931 34.271 1.00 32.02 207 ALA A N 1
ATOM 999 C CA . ALA A 1 154 ? -18.409 32.684 34.356 1.00 32.10 207 ALA A CA 1
ATOM 1000 C C . ALA A 1 154 ? -18.734 34.125 33.970 1.00 31.24 207 ALA A C 1
ATOM 1001 O O . ALA A 1 154 ? -17.854 34.970 33.844 1.00 29.37 207 ALA A O 1
ATOM 1003 N N . ASN A 1 155 ? -20.022 34.388 33.784 1.00 31.91 208 ASN A N 1
ATOM 1004 C CA . ASN A 1 155 ? -20.493 35.713 33.410 1.00 32.50 208 ASN A CA 1
ATOM 1005 C C . ASN A 1 155 ? -19.792 36.219 32.159 1.00 32.22 208 ASN A C 1
ATOM 1006 O O . ASN A 1 155 ? -19.346 37.367 32.105 1.00 31.93 208 ASN A O 1
ATOM 1011 N N . ILE A 1 156 ? -19.690 35.349 31.157 1.00 33.51 209 ILE A N 1
ATOM 1012 C CA . ILE A 1 156 ? -19.066 35.695 29.885 1.00 33.31 209 ILE A CA 1
ATOM 1013 C C . ILE A 1 156 ? -20.185 35.934 28.884 1.00 33.90 209 ILE A C 1
ATOM 1014 O O . ILE A 1 156 ? -21.109 35.132 28.786 1.00 33.79 209 ILE A O 1
ATOM 1019 N N . ALA A 1 157 ? -20.101 37.032 28.141 1.00 34.48 210 ALA A N 1
ATOM 1020 C CA . ALA A 1 157 ? -21.127 37.350 27.159 1.00 35.48 210 ALA A CA 1
ATOM 1021 C C . ALA A 1 157 ? -21.053 36.406 25.966 1.00 36.01 210 ALA A C 1
ATOM 1022 O O . ALA A 1 157 ? -20.049 36.365 25.252 1.00 37.22 210 ALA A O 1
ATOM 1024 N N . ILE A 1 158 ? -22.117 35.643 25.755 1.00 35.75 211 ILE A N 1
ATOM 1025 C CA . ILE A 1 158 ? -22.173 34.720 24.636 1.00 36.87 211 ILE A CA 1
ATOM 1026 C C . ILE A 1 158 ? -22.019 35.505 23.343 1.00 36.42 211 ILE A C 1
ATOM 1027 O O . ILE A 1 158 ? -22.748 36.467 23.103 1.00 36.64 211 ILE A O 1
ATOM 1032 N N . ASN A 1 159 ? -21.056 35.103 22.520 1.00 34.85 212 ASN A N 1
ATOM 1033 C CA . ASN A 1 159 ? -20.813 35.773 21.250 1.00 34.17 212 ASN A CA 1
ATOM 1034 C C . ASN A 1 159 ? -21.005 34.769 20.124 1.00 35.06 212 ASN A C 1
ATOM 1035 O O . ASN A 1 159 ? -20.292 33.766 20.044 1.00 32.75 212 ASN A O 1
ATOM 1040 N N . GLN A 1 160 ? -21.970 35.049 19.254 1.00 34.77 213 GLN A N 1
ATOM 1041 C CA . GLN A 1 160 ? -22.272 34.175 18.131 1.00 35.00 213 GLN A CA 1
ATOM 1042 C C . GLN A 1 160 ? -21.084 33.928 17.215 1.00 34.29 213 GLN A C 1
ATOM 1043 O O . GLN A 1 160 ? -20.933 32.831 16.688 1.00 35.30 213 GLN A O 1
ATOM 1049 N N . GLU A 1 161 ? -20.240 34.936 17.028 1.00 32.58 214 GLU A N 1
ATOM 1050 C CA . GLU A 1 161 ? -19.085 34.779 16.152 1.00 32.87 214 GLU A CA 1
ATOM 1051 C C . GLU A 1 161 ? -18.049 33.805 16.713 1.00 31.61 214 GLU A C 1
ATOM 1052 O O . GLU A 1 161 ? -17.042 33.521 16.068 1.00 30.31 214 GLU A O 1
ATOM 1058 N N . TRP A 1 162 ? -18.300 33.290 17.910 1.00 29.65 215 TRP A N 1
ATOM 1059 C CA . TRP A 1 162 ? -17.375 32.357 18.540 1.00 28.57 215 TRP A CA 1
ATOM 1060 C C . TRP A 1 162 ? -17.830 30.922 18.356 1.00 26.83 215 TRP A C 1
ATOM 1061 O O . TRP A 1 162 ? -17.187 29.994 18.840 1.00 26.48 215 TRP A O 1
ATOM 1072 N N . ILE A 1 163 ? -18.945 30.755 17.653 1.00 27.20 216 ILE A N 1
ATOM 1073 C CA . ILE A 1 163 ? -19.523 29.444 17.392 1.00 25.15 216 ILE A CA 1
ATOM 1074 C C . ILE A 1 163 ? -19.475 29.164 15.898 1.00 25.66 216 ILE A C 1
ATOM 1075 O O . ILE A 1 163 ? -20.087 29.888 15.110 1.00 22.66 216 ILE A O 1
ATOM 1080 N N . LYS A 1 164 ? -18.734 28.126 15.514 1.00 24.96 217 LYS A N 1
ATOM 1081 C CA . LYS A 1 164 ? -18.609 27.743 14.114 1.00 22.42 217 LYS A CA 1
ATOM 1082 C C . LYS A 1 164 ? -19.086 26.307 13.947 1.00 23.42 217 LYS A C 1
ATOM 1083 O O . LYS A 1 164 ? -18.352 25.358 14.238 1.00 24.01 217 LYS A O 1
ATOM 1089 N N . PRO A 1 165 ? -20.334 26.131 13.483 1.00 22.67 218 PRO A N 1
ATOM 1090 C CA . PRO A 1 165 ? -20.932 24.808 13.270 1.00 21.85 218 PRO A CA 1
ATOM 1091 C C . PRO A 1 165 ? -20.138 23.980 12.258 1.00 21.28 218 PRO A C 1
ATOM 1092 O O . PRO A 1 165 ? -19.470 24.526 11.375 1.00 21.77 218 PRO A O 1
ATOM 1096 N N . GLY A 1 166 ? -20.228 22.663 12.389 1.00 20.21 219 GLY A N 1
ATOM 1097 C CA . GLY A 1 166 ? -19.526 21.782 11.479 1.00 20.69 219 GLY A CA 1
ATOM 1098 C C . GLY A 1 166 ? -20.117 20.390 11.540 1.00 18.92 219 GLY A C 1
ATOM 1099 O O . GLY A 1 166 ? -21.240 20.209 12.014 1.00 19.56 219 GLY A O 1
ATOM 1100 N N . ASP A 1 167 ? -19.358 19.402 11.079 1.00 18.15 220 ASP A N 1
ATOM 1101 C CA . ASP A 1 167 ? -19.832 18.025 11.070 1.00 18.41 220 ASP A CA 1
ATOM 1102 C C . ASP A 1 167 ? -18.882 17.093 11.815 1.00 17.04 220 ASP A C 1
ATOM 1103 O O . ASP A 1 167 ? -18.815 15.902 11.510 1.00 16.61 220 ASP A O 1
ATOM 1108 N N . TYR A 1 168 ? -18.156 17.631 12.796 1.00 15.59 221 TYR A N 1
ATOM 1109 C CA . TYR A 1 168 ? -17.204 16.842 13.583 1.00 16.41 221 TYR A CA 1
ATOM 1110 C C . TYR A 1 168 ? -16.003 16.295 12.807 1.00 14.80 221 TYR A C 1
ATOM 1111 O O . TYR A 1 168 ? -15.267 15.455 13.320 1.00 12.71 221 TYR A O 1
ATOM 1120 N N . SER A 1 169 ? -15.780 16.782 11.593 1.00 16.49 222 SER A N 1
ATOM 1121 C CA . SER A 1 169 ? -14.666 16.279 10.781 1.00 15.53 222 SER A CA 1
ATOM 1122 C C . SER A 1 169 ? -13.384 17.091 10.890 1.00 14.94 222 SER A C 1
ATOM 1123 O O . SER A 1 169 ? -13.370 18.196 11.422 1.00 13.46 222 SER A O 1
ATOM 1126 N N . TYR A 1 170 ? -12.304 16.523 10.365 1.00 16.18 223 TYR A N 1
ATOM 1127 C CA . TYR A 1 170 ? -11.013 17.200 10.348 1.00 17.64 223 TYR A CA 1
ATOM 1128 C C . TYR A 1 170 ? -11.182 18.478 9.523 1.00 19.14 223 TYR A C 1
ATOM 1129 O O . TYR A 1 170 ? -10.837 19.578 9.961 1.00 19.18 223 TYR A O 1
ATOM 1138 N N . THR A 1 171 ? -11.731 18.322 8.325 1.00 19.30 224 THR A N 1
ATOM 1139 C CA . THR A 1 171 ? -11.937 19.450 7.426 1.00 18.74 224 THR A CA 1
ATOM 1140 C C . THR A 1 171 ? -12.736 20.573 8.080 1.00 18.93 224 THR A C 1
ATOM 1141 O O . THR A 1 171 ? -12.420 21.744 7.903 1.00 18.46 224 THR A O 1
ATOM 1145 N N . SER A 1 172 ? -13.769 20.217 8.833 1.00 17.98 225 SER A N 1
ATOM 1146 C CA . SER A 1 172 ? -14.574 21.219 9.522 1.00 19.63 225 SER A CA 1
ATOM 1147 C C . SER A 1 172 ? -13.701 22.014 10.503 1.00 17.80 225 SER A C 1
ATOM 1148 O O . SER A 1 172 ? -13.936 23.201 10.734 1.00 19.41 225 SER A O 1
ATOM 1151 N N . GLY A 1 173 ? -12.701 21.349 11.078 1.00 18.39 226 GLY A N 1
ATOM 1152 C CA . GLY A 1 173 ? -11.797 22.007 12.013 1.00 15.45 226 GLY A CA 1
ATOM 1153 C C . GLY A 1 173 ? -10.952 23.045 11.292 1.00 14.80 226 GLY A C 1
ATOM 1154 O O . GLY A 1 173 ? -10.818 24.174 11.739 1.00 13.32 226 GLY A O 1
ATOM 1155 N N . GLU A 1 174 ? -10.374 22.664 10.163 1.00 15.07 227 GLU A N 1
ATOM 1156 C CA . GLU A 1 174 ? -9.569 23.604 9.397 1.00 17.37 227 GLU A CA 1
ATOM 1157 C C . GLU A 1 174 ? -10.388 24.818 8.990 1.00 17.05 227 GLU A C 1
ATOM 1158 O O . GLU A 1 174 ? -9.963 25.958 9.184 1.00 17.48 227 GLU A O 1
ATOM 1164 N N . GLN A 1 175 ? -11.564 24.567 8.417 1.00 15.47 228 GLN A N 1
ATOM 1165 C CA . GLN A 1 175 ? -12.415 25.650 7.946 1.00 17.71 228 GLN A CA 1
ATOM 1166 C C . GLN A 1 175 ? -12.919 26.550 9.066 1.00 17.36 228 GLN A C 1
ATOM 1167 O O . GLN A 1 175 ? -13.050 27.755 8.880 1.00 18.72 228 GLN A O 1
ATOM 1173 N N . ALA A 1 176 ? -13.202 25.970 10.227 1.00 17.67 229 ALA A N 1
ATOM 1174 C CA . ALA A 1 176 ? -13.678 26.761 11.348 1.00 18.11 229 ALA A CA 1
ATOM 1175 C C . ALA A 1 176 ? -12.553 27.683 11.843 1.00 18.54 229 ALA A C 1
ATOM 1176 O O . ALA A 1 176 ? -12.809 28.804 12.274 1.00 20.76 229 ALA A O 1
ATOM 1186 N N . LYS A 1 178 ? -10.127 28.894 9.935 1.00 22.05 231 LYS A N 1
ATOM 1187 C CA . LYS A 1 178 ? -9.975 29.925 8.911 1.00 22.63 231 LYS A CA 1
ATOM 1188 C C . LYS A 1 178 ? -11.040 30.992 9.152 1.00 21.94 231 LYS A C 1
ATOM 1189 O O . LYS A 1 178 ? -10.808 32.181 8.925 1.00 22.29 231 LYS A O 1
ATOM 1195 N N . ALA A 1 179 ? -12.208 30.561 9.621 1.00 20.23 232 ALA A N 1
ATOM 1196 C CA . ALA A 1 179 ? -13.306 31.487 9.890 1.00 21.10 232 ALA A CA 1
ATOM 1197 C C . ALA A 1 179 ? -12.981 32.352 11.100 1.00 22.93 232 ALA A C 1
ATOM 1198 O O . ALA A 1 179 ? -13.306 33.544 11.126 1.00 22.32 232 ALA A O 1
ATOM 1200 N N . PHE A 1 180 ? -12.357 31.749 12.109 1.00 21.32 233 PHE A N 1
ATOM 1201 C CA . PHE A 1 180 ? -11.988 32.496 13.305 1.00 22.29 233 PHE A CA 1
ATOM 1202 C C . PHE A 1 180 ? -10.982 33.557 12.895 1.00 23.13 233 PHE A C 1
ATOM 1203 O O . PHE A 1 180 ? -10.984 34.676 13.419 1.00 24.71 233 PHE A O 1
ATOM 1211 N N . GLY A 1 181 ? -10.118 33.185 11.956 1.00 24.24 234 GLY A N 1
ATOM 1212 C CA . GLY A 1 181 ? -9.127 34.111 11.439 1.00 25.06 234 GLY A CA 1
ATOM 1213 C C . GLY A 1 181 ? -7.792 34.149 12.155 1.00 24.55 234 GLY A C 1
ATOM 1214 O O . GLY A 1 181 ? -7.714 33.962 13.366 1.00 23.85 234 GLY A O 1
ATOM 1215 N N . LYS A 1 182 ? -6.742 34.385 11.378 1.00 25.81 235 LYS A N 1
ATOM 1216 C CA . LYS A 1 182 ? -5.379 34.484 11.873 1.00 28.04 235 LYS A CA 1
ATOM 1217 C C . LYS A 1 182 ? -5.292 35.512 12.996 1.00 28.05 235 LYS A C 1
ATOM 1218 O O . LYS A 1 182 ? -4.512 35.356 13.933 1.00 28.05 235 LYS A O 1
ATOM 1224 N N . ASN A 1 183 ? -6.103 36.561 12.894 1.00 29.55 236 ASN A N 1
ATOM 1225 C CA . ASN A 1 183 ? -6.122 37.632 13.887 1.00 30.15 236 ASN A CA 1
ATOM 1226 C C . ASN A 1 183 ? -7.207 37.445 14.941 1.00 28.82 236 ASN A C 1
ATOM 1227 O O . ASN A 1 183 ? -7.675 38.415 15.541 1.00 27.11 236 ASN A O 1
ATOM 1232 N N . THR A 1 184 ? -7.608 36.199 15.171 1.00 25.58 237 THR A N 1
ATOM 1233 C CA . THR A 1 184 ? -8.638 35.929 16.158 1.00 24.99 237 THR A CA 1
ATOM 1234 C C . THR A 1 184 ? -8.253 36.470 17.529 1.00 26.96 237 THR A C 1
ATOM 1235 O O . THR A 1 184 ? -7.075 36.501 17.888 1.00 25.35 237 THR A O 1
ATOM 1239 N N . ASP A 1 185 ? -9.258 36.896 18.285 1.00 26.94 238 ASP A N 1
ATOM 1240 C CA . ASP A 1 185 ? -9.037 37.406 19.626 1.00 27.73 238 ASP A CA 1
ATOM 1241 C C . ASP A 1 185 ? -9.257 36.274 20.618 1.00 24.51 238 ASP A C 1
ATOM 1242 O O . ASP A 1 185 ? -9.003 36.436 21.801 1.00 21.54 238 ASP A O 1
ATOM 1247 N N . LEU A 1 186 ? -9.742 35.133 20.132 1.00 21.54 239 LEU A N 1
ATOM 1248 C CA . LEU A 1 186 ? -9.984 33.986 21.002 1.00 20.85 239 LEU A CA 1
ATOM 1249 C C . LEU A 1 186 ? -8.639 33.478 21.525 1.00 20.28 239 LEU A C 1
ATOM 1250 O O . LEU A 1 186 ? -7.628 33.570 20.828 1.00 20.36 239 LEU A O 1
ATOM 1255 N N . THR A 1 187 ? -8.629 32.946 22.745 1.00 19.52 240 THR A N 1
ATOM 1256 C CA . THR A 1 187 ? -7.401 32.417 23.339 1.00 19.83 240 THR A CA 1
ATOM 1257 C C . THR A 1 187 ? -7.560 30.925 23.610 1.00 19.83 240 THR A C 1
ATOM 1258 O O . THR A 1 187 ? -6.592 30.233 23.922 1.00 18.00 240 THR A O 1
ATOM 1262 N N . GLY A 1 188 ? -8.792 30.441 23.488 1.00 20.05 241 GLY A N 1
ATOM 1263 C CA . GLY A 1 188 ? -9.062 29.029 23.706 1.00 19.47 241 GLY A CA 1
ATOM 1264 C C . GLY A 1 188 ? -10.165 28.553 22.778 1.00 18.48 241 GLY A C 1
ATOM 1265 O O . GLY A 1 188 ? -11.083 29.310 22.475 1.00 19.65 241 GLY A O 1
ATOM 1266 N N . ILE A 1 189 ? -10.074 27.311 22.310 1.00 17.07 242 ILE A N 1
ATOM 1267 C CA . ILE A 1 189 ? -11.092 26.758 21.424 1.00 14.93 242 ILE A CA 1
ATOM 1268 C C . ILE A 1 189 ? -11.440 25.326 21.799 1.00 14.08 242 ILE A C 1
ATOM 1269 O O . ILE A 1 189 ? -10.560 24.510 22.076 1.00 15.18 242 ILE A O 1
ATOM 1274 N N . ILE A 1 190 ? -12.737 25.044 21.821 1.00 11.19 243 ILE A N 1
ATOM 1275 C CA . ILE A 1 190 ? -13.253 23.726 22.121 1.00 14.27 243 ILE A CA 1
ATOM 1276 C C . ILE A 1 190 ? -13.593 23.044 20.789 1.00 15.15 243 ILE A C 1
ATOM 1277 O O . ILE A 1 190 ? -14.382 23.564 20.002 1.00 14.93 243 ILE A O 1
ATOM 1282 N N . ALA A 1 191 ? -12.991 21.890 20.526 1.00 16.91 244 ALA A N 1
ATOM 1283 C CA . ALA A 1 191 ? -13.264 21.180 19.276 1.00 17.26 244 ALA A CA 1
ATOM 1284 C C . ALA A 1 191 ? -14.328 20.097 19.467 1.00 15.86 244 ALA A C 1
ATOM 1285 O O . ALA A 1 191 ? -14.311 19.376 20.463 1.00 15.40 244 ALA A O 1
ATOM 1287 N N . ALA A 1 192 ? -15.234 19.980 18.497 1.00 14.70 245 ALA A N 1
ATOM 1288 C CA . ALA A 1 192 ? -16.334 19.009 18.543 1.00 16.30 245 ALA A CA 1
ATOM 1289 C C . ALA A 1 192 ? -15.888 17.555 18.625 1.00 15.70 245 ALA A C 1
ATOM 1290 O O . ALA A 1 192 ? -16.622 16.697 19.139 1.00 14.45 245 ALA A O 1
ATOM 1292 N N . SER A 1 193 ? -14.696 17.275 18.109 1.00 13.60 246 SER A N 1
ATOM 1293 C CA . SER A 1 193 ? -14.153 15.920 18.129 1.00 14.32 246 SER A CA 1
ATOM 1294 C C . SER A 1 193 ? -12.641 15.989 18.005 1.00 13.72 246 SER A C 1
ATOM 1295 O O . SER A 1 193 ? -12.087 17.063 17.785 1.00 12.81 246 SER A O 1
ATOM 1298 N N . ASP A 1 194 ? -11.972 14.849 18.146 1.00 12.92 247 ASP A N 1
ATOM 1299 C CA . ASP A 1 194 ? -10.521 14.827 18.022 1.00 14.26 247 ASP A CA 1
ATOM 1300 C C . ASP A 1 194 ? -10.107 15.217 16.606 1.00 12.71 247 ASP A C 1
ATOM 1301 O O . ASP A 1 194 ? -9.119 15.923 16.411 1.00 14.36 247 ASP A O 1
ATOM 1314 N N . THR A 1 196 ? -11.718 17.145 14.484 1.00 11.47 249 THR A N 1
ATOM 1315 C CA . THR A 1 196 ? -11.927 18.592 14.342 1.00 12.00 249 THR A CA 1
ATOM 1316 C C . THR A 1 196 ? -10.814 19.326 15.093 1.00 11.50 249 THR A C 1
ATOM 1317 O O . THR A 1 196 ? -10.292 20.349 14.638 1.00 12.66 249 THR A O 1
ATOM 1321 N N . ALA A 1 197 ? -10.441 18.792 16.248 1.00 10.83 250 ALA A N 1
ATOM 1322 C CA . ALA A 1 197 ? -9.385 19.404 17.040 1.00 11.83 250 ALA A CA 1
ATOM 1323 C C . ALA A 1 197 ? -8.086 19.472 16.227 1.00 12.83 250 ALA A C 1
ATOM 1324 O O . ALA A 1 197 ? -7.385 20.486 16.241 1.00 12.69 250 ALA A O 1
ATOM 1326 N N . ILE A 1 198 ? -7.771 18.387 15.523 1.00 13.00 251 ILE A N 1
ATOM 1327 C CA . ILE A 1 198 ? -6.555 18.330 14.716 1.00 14.14 251 ILE A CA 1
ATOM 1328 C C . ILE A 1 198 ? -6.641 19.327 13.566 1.00 13.14 251 ILE A C 1
ATOM 1329 O O . ILE A 1 198 ? -5.645 19.947 13.202 1.00 13.98 251 ILE A O 1
ATOM 1334 N N . GLY A 1 199 ? -7.828 19.471 12.986 1.00 11.81 252 GLY A N 1
ATOM 1335 C CA . GLY A 1 199 ? -7.986 20.428 11.908 1.00 10.51 252 GLY A CA 1
ATOM 1336 C C . GLY A 1 199 ? -7.708 21.838 12.412 1.00 11.33 252 GLY A C 1
ATOM 1337 O O . GLY A 1 199 ? -7.059 22.643 11.745 1.00 10.20 252 GLY A O 1
ATOM 1338 N N . ILE A 1 200 ? -8.203 22.142 13.602 1.00 11.71 253 ILE A N 1
ATOM 1339 C CA . ILE A 1 200 ? -8.001 23.460 14.203 1.00 12.58 253 ILE A CA 1
ATOM 1340 C C . ILE A 1 200 ? -6.517 23.655 14.503 1.00 13.08 253 ILE A C 1
ATOM 1341 O O . ILE A 1 200 ? -5.949 24.698 14.205 1.00 14.29 253 ILE A O 1
ATOM 1346 N N . LEU A 1 201 ? -5.890 22.637 15.083 1.00 13.61 254 LEU A N 1
ATOM 1347 C CA . LEU A 1 201 ? -4.472 22.706 15.415 1.00 14.03 254 LEU A CA 1
ATOM 1348 C C . LEU A 1 201 ? -3.599 22.942 14.184 1.00 15.89 254 LEU A C 1
ATOM 1349 O O . LEU A 1 201 ? -2.707 23.790 14.213 1.00 14.86 254 LEU A O 1
ATOM 1354 N N . ASN A 1 202 ? -3.850 22.196 13.109 1.00 16.12 255 ASN A N 1
ATOM 1355 C CA . ASN A 1 202 ? -3.047 22.354 11.898 1.00 16.73 255 ASN A CA 1
ATOM 1356 C C . ASN A 1 202 ? -3.256 23.705 11.218 1.00 16.97 255 ASN A C 1
ATOM 1357 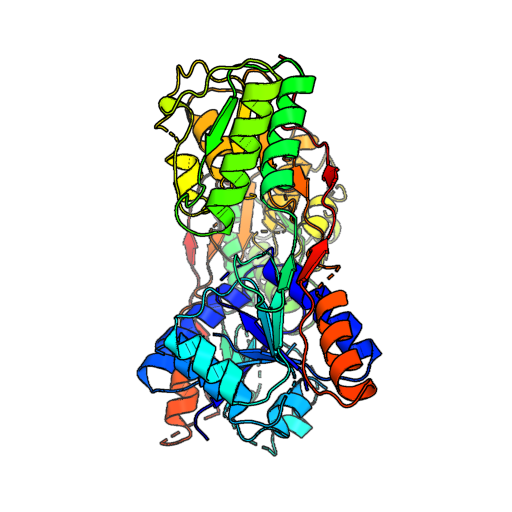O O . ASN A 1 202 ? -2.290 24.336 10.785 1.00 18.46 255 ASN A O 1
ATOM 1362 N N . GLN A 1 203 ? -4.505 24.156 11.126 1.00 17.99 256 GLN A N 1
ATOM 1363 C CA . GLN A 1 203 ? -4.798 25.446 10.501 1.00 18.22 256 GLN A CA 1
ATOM 1364 C C . GLN A 1 203 ? -4.231 26.590 11.340 1.00 18.64 256 GLN A C 1
ATOM 1365 O O . GLN A 1 203 ? -3.716 27.567 10.803 1.00 18.59 256 GLN A O 1
ATOM 1371 N N . ALA A 1 204 ? -4.331 26.475 12.658 1.00 17.99 257 ALA A N 1
ATOM 1372 C CA . ALA A 1 204 ? -3.804 27.522 13.532 1.00 18.64 257 ALA A CA 1
ATOM 1373 C C . ALA A 1 204 ? -2.303 27.631 13.302 1.00 19.17 257 ALA A C 1
ATOM 1374 O O . ALA A 1 204 ? -1.756 28.731 13.183 1.00 18.09 257 ALA A O 1
ATOM 1376 N N . SER A 1 205 ? -1.639 26.483 13.226 1.00 18.62 258 SER A N 1
ATOM 1377 C CA . SER A 1 205 ? -0.204 26.455 13.006 1.00 21.90 258 SER A CA 1
ATOM 1378 C C . SER A 1 205 ? 0.196 27.065 11.665 1.00 23.70 258 SER A C 1
ATOM 1379 O O . SER A 1 205 ? 1.209 27.757 11.568 1.00 22.77 258 SER A O 1
ATOM 1382 N N . SER A 1 206 ? -0.586 26.802 10.621 1.00 26.05 259 SER A N 1
ATOM 1383 C CA . SER A 1 206 ? -0.264 27.362 9.320 1.00 26.50 259 SER A CA 1
ATOM 1384 C C . SER A 1 206 ? -0.390 28.883 9.397 1.00 27.50 259 SER A C 1
ATOM 1385 O O . SER A 1 206 ? 0.248 29.602 8.625 1.00 27.20 259 SER A O 1
ATOM 1388 N N . PHE A 1 207 ? -1.204 29.367 10.337 1.00 26.92 260 PHE A N 1
ATOM 1389 C CA . PHE A 1 207 ? -1.392 30.804 10.536 1.00 27.33 260 PHE A CA 1
ATOM 1390 C C . PHE A 1 207 ? -0.288 31.349 11.442 1.00 27.53 260 PHE A C 1
ATOM 1391 O O . PHE A 1 207 ? -0.248 32.540 11.726 1.00 28.65 260 PHE A O 1
ATOM 1399 N N . GLY A 1 208 ? 0.592 30.471 11.913 1.00 27.93 261 GLY A N 1
ATOM 1400 C CA . GLY A 1 208 ? 1.661 30.906 12.792 1.00 28.58 261 GLY A CA 1
ATOM 1401 C C . GLY A 1 208 ? 1.195 31.038 14.233 1.00 28.87 261 GLY A C 1
ATOM 1402 O O . GLY A 1 208 ? 1.853 31.672 15.057 1.00 26.87 261 GLY A O 1
ATOM 1403 N N . ILE A 1 209 ? 0.046 30.448 14.535 1.00 26.42 262 ILE A N 1
ATOM 1404 C CA . ILE A 1 209 ? -0.503 30.493 15.883 1.00 25.52 262 ILE A CA 1
ATOM 1405 C C . ILE A 1 209 ? -0.044 29.254 16.648 1.00 25.83 262 ILE A C 1
ATOM 1406 O O . ILE A 1 209 ? -0.507 28.149 16.392 1.00 26.65 262 ILE A O 1
ATOM 1411 N N . GLU A 1 210 ? 0.885 29.460 17.576 1.00 25.04 263 GLU A N 1
ATOM 1412 C CA . GLU A 1 210 ? 1.446 28.389 18.394 1.00 27.43 263 GLU A CA 1
ATOM 1413 C C . GLU A 1 210 ? 0.501 27.875 19.478 1.00 23.09 263 GLU A C 1
ATOM 1414 O O . GLU A 1 210 ? -0.127 28.648 20.199 1.00 25.39 263 GLU A O 1
ATOM 1420 N N . VAL A 1 211 ? 0.416 26.557 19.589 1.00 21.45 264 VAL A N 1
ATOM 1421 C CA . VAL A 1 211 ? -0.423 25.907 20.587 1.00 18.13 264 VAL A CA 1
ATOM 1422 C C . VAL A 1 211 ? 0.514 25.171 21.534 1.00 18.45 264 VAL A C 1
ATOM 1423 O O . VAL A 1 211 ? 1.340 24.376 21.091 1.00 19.11 264 VAL A O 1
ATOM 1427 N N . PRO A 1 212 ? 0.367 25.382 22.852 1.00 19.93 265 PRO A N 1
ATOM 1428 C CA . PRO A 1 212 ? -0.611 26.236 23.529 1.00 20.73 265 PRO A CA 1
ATOM 1429 C C . PRO A 1 212 ? -0.139 27.658 23.853 1.00 22.34 265 PRO A C 1
ATOM 1430 O O . PRO A 1 212 ? -0.858 28.417 24.500 1.00 21.54 265 PRO A O 1
ATOM 1434 N N . LYS A 1 213 ? 1.054 28.026 23.408 1.00 24.52 266 LYS A N 1
ATOM 1435 C CA . LYS A 1 213 ? 1.566 29.363 23.710 1.00 27.21 266 LYS A CA 1
ATOM 1436 C C . LYS A 1 213 ? 0.583 30.478 23.365 1.00 26.67 266 LYS A C 1
ATOM 1437 O O . LYS A 1 213 ? 0.262 31.312 24.211 1.00 25.63 266 LYS A O 1
ATOM 1443 N N . ASP A 1 214 ? 0.099 30.483 22.125 1.00 26.53 267 ASP A N 1
ATOM 1444 C CA . ASP A 1 214 ? -0.821 31.516 21.657 1.00 25.30 267 ASP A CA 1
ATOM 1445 C C . ASP A 1 214 ? -2.286 31.100 21.689 1.00 23.87 267 ASP A C 1
ATOM 1446 O O . ASP A 1 214 ? -3.176 31.949 21.629 1.00 24.35 267 ASP A O 1
ATOM 1451 N N . LEU A 1 215 ? -2.540 29.802 21.771 1.00 20.86 268 LEU A N 1
ATOM 1452 C CA . LEU A 1 215 ? -3.910 29.313 21.764 1.00 18.65 268 LEU A CA 1
ATOM 1453 C C . LEU A 1 215 ? -4.035 27.947 22.423 1.00 17.66 268 LEU A C 1
ATOM 1454 O O . LEU A 1 215 ? -3.234 27.046 22.168 1.00 17.24 268 LEU A O 1
ATOM 1459 N N . SER A 1 216 ? -5.042 27.802 23.276 1.00 14.20 269 SER A N 1
ATOM 1460 C CA . SER A 1 216 ? -5.296 26.537 23.956 1.00 13.98 269 SER A CA 1
ATOM 1461 C C . SER A 1 216 ? -6.393 25.803 23.183 1.00 15.50 269 SER A C 1
ATOM 1462 O O . SER A 1 216 ? -7.312 26.428 22.652 1.00 14.12 269 SER A O 1
ATOM 1465 N N . ILE A 1 217 ? -6.292 24.482 23.115 1.00 13.84 270 ILE A N 1
ATOM 1466 C CA . ILE A 1 217 ? -7.289 23.686 22.411 1.00 14.06 270 ILE A CA 1
ATOM 1467 C C . ILE A 1 217 ? -7.698 22.501 23.270 1.00 14.88 270 ILE A C 1
ATOM 1468 O O . ILE A 1 217 ? -6.852 21.755 23.747 1.00 14.93 270 ILE A O 1
ATOM 1473 N N . VAL A 1 218 ? -8.996 22.350 23.499 1.00 14.91 271 VAL A N 1
ATOM 1474 C CA . VAL A 1 218 ? -9.497 21.212 24.261 1.00 14.63 271 VAL A CA 1
ATOM 1475 C C . VAL A 1 218 ? -10.292 20.380 23.278 1.00 15.60 271 VAL A C 1
ATOM 1476 O O . VAL A 1 218 ? -11.211 20.888 22.636 1.00 17.36 271 VAL A O 1
ATOM 1480 N N . SER A 1 219 ? -9.934 19.108 23.150 1.00 14.84 272 SER A N 1
ATOM 1481 C CA . SER A 1 219 ? -10.626 18.216 22.227 1.00 17.55 272 SER A CA 1
ATOM 1482 C C . SER A 1 219 ? -11.682 17.403 22.958 1.00 18.12 272 SER A C 1
ATOM 1483 O O . SER A 1 219 ? -11.568 17.173 24.165 1.00 21.41 272 SER A O 1
ATOM 1486 N N . ILE A 1 220 ? -12.708 16.976 22.227 1.00 17.18 273 ILE A N 1
ATOM 1487 C CA . ILE A 1 220 ? -13.764 16.139 22.793 1.00 18.01 273 ILE A CA 1
ATOM 1488 C C . ILE A 1 220 ? -13.637 14.755 22.144 1.00 16.51 273 ILE A C 1
ATOM 1489 O O . ILE A 1 220 ? -13.509 14.663 20.924 1.00 14.00 273 ILE A O 1
ATOM 1494 N N . ASP A 1 221 ? -13.642 13.710 22.980 1.00 15.46 274 ASP A N 1
ATOM 1495 C CA . ASP A 1 221 ? -13.547 12.285 22.613 1.00 18.12 274 ASP A CA 1
ATOM 1496 C C . ASP A 1 221 ? -12.388 11.600 23.335 1.00 18.89 274 ASP A C 1
ATOM 1497 O O . ASP A 1 221 ? -12.590 10.630 24.072 1.00 19.33 274 ASP A O 1
ATOM 1502 N N . GLY A 1 222 ? -11.177 12.106 23.122 1.00 19.62 275 GLY A N 1
ATOM 1503 C CA . GLY A 1 222 ? -10.012 11.537 23.778 1.00 19.63 275 GLY A CA 1
ATOM 1504 C C . GLY A 1 222 ? -9.538 10.200 23.241 1.00 20.56 275 GLY A C 1
ATOM 1505 O O . GLY A 1 222 ? -9.051 9.371 24.001 1.00 19.70 275 GLY A O 1
ATOM 1506 N N . THR A 1 223 ? -9.669 9.976 21.938 1.00 20.05 276 THR A N 1
ATOM 1507 C CA . THR A 1 223 ? -9.212 8.717 21.353 1.00 19.95 276 THR A CA 1
ATOM 1508 C C . THR A 1 223 ? -7.702 8.819 21.173 1.00 21.40 276 THR A C 1
ATOM 1509 O O . THR A 1 223 ? -7.108 9.862 21.453 1.00 21.81 276 THR A O 1
ATOM 1513 N N . GLU A 1 224 ? -7.085 7.741 20.701 1.00 21.28 277 GLU A N 1
ATOM 1514 C CA . GLU A 1 224 ? -5.642 7.717 20.477 1.00 22.82 277 GLU A CA 1
ATOM 1515 C C . GLU A 1 224 ? -5.178 8.835 19.554 1.00 20.80 277 GLU A C 1
ATOM 1516 O O . GLU A 1 224 ? -4.005 9.203 19.570 1.00 20.98 277 GLU A O 1
ATOM 1530 N N . CYS A 1 226 ? -5.546 11.781 19.888 1.00 18.51 279 CYS A N 1
ATOM 1531 C CA . CYS A 1 226 ? -4.981 12.829 20.733 1.00 19.62 279 CYS A CA 1
ATOM 1532 C C . CYS A 1 226 ? -3.526 12.572 21.102 1.00 20.15 279 CYS A C 1
ATOM 1533 O O . CYS A 1 226 ? -2.791 13.504 21.404 1.00 19.01 279 CYS A O 1
ATOM 1536 N N . LYS A 1 227 ? -3.115 11.307 21.063 1.00 20.55 280 LYS A N 1
ATOM 1537 C CA . LYS A 1 227 ? -1.757 10.935 21.431 1.00 21.79 280 LYS A CA 1
ATOM 1538 C C . LYS A 1 227 ? -0.732 11.002 20.317 1.00 21.92 280 LYS A C 1
ATOM 1539 O O . LYS A 1 227 ? 0.471 11.070 20.583 1.00 21.32 280 LYS A O 1
ATOM 1545 N N . ILE A 1 228 ? -1.189 10.982 19.072 1.00 22.52 281 ILE A N 1
ATOM 1546 C CA . ILE A 1 228 ? -0.257 11.014 17.958 1.00 22.91 281 ILE A CA 1
ATOM 1547 C C . ILE A 1 228 ? -0.082 12.397 17.364 1.00 24.12 281 ILE A C 1
ATOM 1548 O O . ILE A 1 228 ? 0.698 12.581 16.432 1.00 22.97 281 ILE A O 1
ATOM 1553 N N . THR A 1 229 ? -0.812 13.379 17.894 1.00 24.87 282 THR A N 1
ATOM 1554 C CA . THR A 1 229 ? -0.668 14.740 17.399 1.00 23.19 282 THR A CA 1
ATOM 1555 C C . THR A 1 229 ? 0.415 15.396 18.240 1.00 22.60 282 THR A C 1
ATOM 1556 O O . THR A 1 229 ? 0.756 14.908 19.317 1.00 20.70 282 THR A O 1
ATOM 1560 N N . ARG A 1 230 ? 0.967 16.491 17.735 1.00 20.15 283 ARG A N 1
ATOM 1561 C CA . ARG A 1 230 ? 2.008 17.221 18.442 1.00 20.26 283 ARG A CA 1
ATOM 1562 C C . ARG A 1 230 ? 1.674 18.699 18.319 1.00 21.90 283 ARG A C 1
ATOM 1563 O O . ARG A 1 230 ? 1.663 19.250 17.214 1.00 24.01 283 ARG A O 1
ATOM 1571 N N . PRO A 1 231 ? 1.356 19.352 19.446 1.00 19.33 284 PRO A N 1
ATOM 1572 C CA . PRO A 1 231 ? 1.302 18.764 20.791 1.00 18.12 284 PRO A CA 1
ATOM 1573 C C . PRO A 1 231 ? 0.129 17.804 20.989 1.00 17.51 284 PRO A C 1
ATOM 1574 O O . PRO A 1 231 ? -0.903 17.914 20.315 1.00 14.24 284 PRO A O 1
ATOM 1578 N N . GLN A 1 232 ? 0.288 16.869 21.922 1.00 15.54 285 GLN A N 1
ATOM 1579 C CA . GLN A 1 232 ? -0.775 15.926 22.220 1.00 17.78 285 GLN A CA 1
ATOM 1580 C C . GLN A 1 232 ? -1.968 16.733 22.725 1.00 17.62 285 GLN A C 1
ATOM 1581 O O . GLN A 1 232 ? -1.808 17.698 23.477 1.00 14.33 285 GLN A O 1
ATOM 1587 N N . LEU A 1 233 ? -3.161 16.332 22.299 1.00 16.45 286 LEU A N 1
ATOM 1588 C CA . LEU A 1 233 ? -4.386 17.038 22.639 1.00 17.44 286 LEU A CA 1
ATOM 1589 C C . LEU A 1 233 ? -5.059 16.750 23.973 1.00 16.05 286 LEU A C 1
ATOM 1590 O O . LEU A 1 233 ? -5.428 15.606 24.269 1.00 16.15 286 LEU A O 1
ATOM 1595 N N . THR A 1 234 ? -5.225 17.807 24.767 1.00 14.50 287 THR A N 1
ATOM 1596 C CA . THR A 1 234 ? -5.932 17.702 26.039 1.00 12.80 287 THR A CA 1
ATOM 1597 C C . THR A 1 234 ? -7.356 17.448 25.600 1.00 13.85 287 THR A C 1
ATOM 1598 O O . THR A 1 234 ? -7.810 18.012 24.586 1.00 10.64 287 THR A O 1
ATOM 1602 N N . SER A 1 235 ? -8.070 16.616 26.352 1.00 13.40 288 SER A N 1
ATOM 1603 C CA . SER A 1 235 ? -9.425 16.273 25.969 1.00 14.75 288 SER A CA 1
ATOM 1604 C C . SER A 1 235 ? -10.415 15.963 27.087 1.00 17.21 288 SER A C 1
ATOM 1605 O O . SER A 1 235 ? -10.046 15.751 28.243 1.00 16.60 288 SER A O 1
ATOM 1608 N N . ILE A 1 236 ? -11.688 15.972 26.708 1.00 15.10 289 ILE A N 1
ATOM 1609 C CA . ILE A 1 236 ? -12.771 15.580 27.599 1.00 16.58 289 ILE A CA 1
ATOM 1610 C C . ILE A 1 236 ? -12.982 14.226 26.947 1.00 17.72 289 ILE A C 1
ATOM 1611 O O . ILE A 1 236 ? -13.481 14.136 25.814 1.00 16.26 289 ILE A O 1
ATOM 1616 N N . SER A 1 237 ? -12.545 13.184 27.646 1.00 16.29 290 SER A N 1
ATOM 1617 C CA . SER A 1 237 ? -12.594 11.834 27.133 1.00 18.43 290 SER A CA 1
ATOM 1618 C C . SER A 1 237 ? -13.874 11.061 27.418 1.00 21.31 290 SER A C 1
ATOM 1619 O O . SER A 1 237 ? -14.425 11.134 28.521 1.00 20.87 290 SER A O 1
ATOM 1622 N N . GLN A 1 238 ? -14.337 10.325 26.405 1.00 21.06 291 GLN A N 1
ATOM 1623 C CA . GLN A 1 238 ? -15.543 9.509 26.512 1.00 22.27 291 GLN A CA 1
ATOM 1624 C C . GLN A 1 238 ? -15.133 8.043 26.617 1.00 22.68 291 GLN A C 1
ATOM 1625 O O . GLN A 1 238 ? -14.152 7.627 25.990 1.00 20.16 291 GLN A O 1
ATOM 1631 N N . ASP A 1 239 ? -15.882 7.264 27.396 1.00 24.30 292 ASP A N 1
ATOM 1632 C CA . ASP A 1 239 ? -15.586 5.839 27.548 1.00 25.39 292 ASP A CA 1
ATOM 1633 C C . ASP A 1 239 ? -16.427 5.070 26.538 1.00 26.74 292 ASP A C 1
ATOM 1634 O O . ASP A 1 239 ? -17.370 4.366 26.904 1.00 25.41 292 ASP A O 1
ATOM 1639 N N . PHE A 1 240 ? -16.083 5.209 25.262 1.00 26.70 293 PHE A N 1
ATOM 1640 C CA . PHE A 1 240 ? -16.819 4.531 24.207 1.00 26.70 293 PHE A CA 1
ATOM 1641 C C . PHE A 1 240 ? -16.880 3.022 24.457 1.00 28.10 293 PHE A C 1
ATOM 1642 O O . PHE A 1 240 ? -17.933 2.401 24.294 1.00 27.17 293 PHE A O 1
ATOM 1650 N N . PHE A 1 241 ? -15.750 2.445 24.861 1.00 27.63 294 PHE A N 1
ATOM 1651 C CA . PHE A 1 241 ? -15.651 1.013 25.121 1.00 29.58 294 PHE A CA 1
ATOM 1652 C C . PHE A 1 241 ? -16.733 0.542 26.081 1.00 30.00 294 PHE A C 1
ATOM 1653 O O . PHE A 1 241 ? -17.443 -0.427 25.806 1.00 30.03 294 PHE A O 1
ATOM 1661 N N . GLN A 1 242 ? -16.855 1.229 27.211 1.00 29.29 295 GLN A N 1
ATOM 1662 C CA . GLN A 1 242 ? -17.849 0.860 28.204 1.00 29.56 295 GLN A CA 1
ATOM 1663 C C . GLN A 1 242 ? -19.241 0.885 27.595 1.00 30.38 295 GLN A C 1
ATOM 1664 O O . GLN A 1 242 ? -20.056 0.000 27.860 1.00 30.53 295 GLN A O 1
ATOM 1678 N N . GLY A 1 244 ? -20.124 0.201 24.699 1.00 28.02 297 GLY A N 1
ATOM 1679 C CA . GLY A 1 244 ? -20.326 -0.997 23.906 1.00 28.94 297 GLY A CA 1
ATOM 1680 C C . GLY A 1 244 ? -20.576 -2.212 24.774 1.00 29.73 297 GLY A C 1
ATOM 1681 O O . GLY A 1 244 ? -21.435 -3.048 24.471 1.00 28.15 297 GLY A O 1
ATOM 1682 N N . VAL A 1 245 ? -19.810 -2.312 25.855 1.00 29.95 298 VAL A N 1
ATOM 1683 C CA . VAL A 1 245 ? -19.941 -3.416 26.791 1.00 32.23 298 VAL A CA 1
ATOM 1684 C C . VAL A 1 245 ? -21.333 -3.406 27.411 1.00 32.14 298 VAL A C 1
ATOM 1685 O O . VAL A 1 245 ? -22.040 -4.413 27.397 1.00 33.41 298 VAL A O 1
ATOM 1689 N N . THR A 1 246 ? -21.725 -2.252 27.934 1.00 33.31 299 THR A N 1
ATOM 1690 C CA . THR A 1 246 ? -23.020 -2.093 28.577 1.00 32.44 299 THR A CA 1
ATOM 1691 C C . THR A 1 246 ? -24.190 -2.242 27.613 1.00 34.50 299 THR A C 1
ATOM 1692 O O . THR A 1 246 ? -25.307 -2.560 28.026 1.00 33.22 299 THR A O 1
ATOM 1696 N N . GLY A 1 247 ? -23.936 -2.008 26.330 1.00 34.51 300 GLY A N 1
ATOM 1697 C CA . GLY A 1 247 ? -24.992 -2.155 25.349 1.00 34.98 300 GLY A CA 1
ATOM 1698 C C . GLY A 1 247 ? -25.321 -3.629 25.224 1.00 36.46 300 GLY A C 1
ATOM 1699 O O . GLY A 1 247 ? -26.489 -4.023 25.228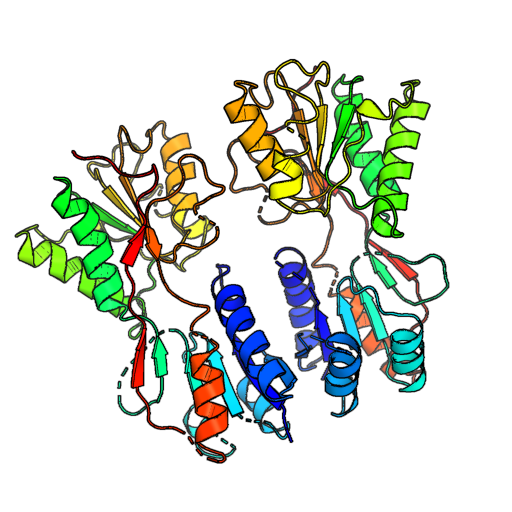 1.00 37.16 300 GLY A O 1
ATOM 1700 N N . VAL A 1 248 ? -24.280 -4.449 25.127 1.00 37.63 301 VAL A N 1
ATOM 1701 C CA . VAL A 1 248 ? -24.448 -5.889 25.008 1.00 38.70 301 VAL A CA 1
ATOM 1702 C C . VAL A 1 248 ? -25.044 -6.473 26.285 1.00 39.91 301 VAL A C 1
ATOM 1703 O O . VAL A 1 248 ? -25.880 -7.370 26.224 1.00 39.26 301 VAL A O 1
ATOM 1707 N N . GLN A 1 249 ? -24.610 -5.968 27.437 1.00 40.07 302 GLN A N 1
ATOM 1708 C CA . GLN A 1 249 ? -25.130 -6.447 28.716 1.00 41.20 302 GLN A CA 1
ATOM 1709 C C . GLN A 1 249 ? -26.639 -6.270 28.738 1.00 41.85 302 GLN A C 1
ATOM 1710 O O . GLN A 1 249 ? -27.373 -7.165 29.156 1.00 43.29 302 GLN A O 1
ATOM 1716 N N . GLN A 1 250 ? -27.094 -5.110 28.274 1.00 42.15 303 GLN A N 1
ATOM 1717 C CA . GLN A 1 250 ? -28.515 -4.799 28.234 1.00 43.02 303 GLN A CA 1
ATOM 1718 C C . GLN A 1 250 ? -29.287 -5.743 27.325 1.00 43.93 303 GLN A C 1
ATOM 1719 O O . GLN A 1 250 ? -30.439 -6.066 27.596 1.00 43.56 303 GLN A O 1
ATOM 1725 N N . ILE A 1 251 ? -28.652 -6.178 26.243 1.00 44.11 304 ILE A N 1
ATOM 1726 C CA . ILE A 1 251 ? -29.294 -7.106 25.320 1.00 45.43 304 ILE A CA 1
ATOM 1727 C C . ILE A 1 251 ? -29.405 -8.464 26.002 1.00 47.04 304 ILE A C 1
ATOM 1728 O O . ILE A 1 251 ? -30.458 -9.096 25.985 1.00 47.02 304 ILE A O 1
ATOM 1733 N N . HIS A 1 252 ? -28.306 -8.898 26.611 1.00 49.01 305 HIS A N 1
ATOM 1734 C CA . HIS A 1 252 ? -28.249 -10.178 27.302 1.00 52.05 305 HIS A CA 1
ATOM 1735 C C . HIS A 1 252 ? -29.238 -10.252 28.462 1.00 53.63 305 HIS A C 1
ATOM 1736 O O . HIS A 1 252 ? -29.651 -11.341 28.865 1.00 53.52 305 HIS A O 1
ATOM 1743 N N . GLN A 1 253 ? -29.625 -9.095 28.992 1.00 56.12 306 GLN A N 1
ATOM 1744 C CA . GLN A 1 253 ? -30.556 -9.059 30.114 1.00 58.35 306 GLN A CA 1
ATOM 1745 C C . GLN A 1 253 ? -32.026 -9.086 29.704 1.00 59.48 306 GLN A C 1
ATOM 1746 O O . GLN A 1 253 ? -32.797 -9.902 30.209 1.00 60.44 306 GLN A O 1
ATOM 1752 N N . SER A 1 254 ? -32.421 -8.194 28.799 1.00 60.06 307 SER A N 1
ATOM 1753 C CA . SER A 1 254 ? -33.814 -8.139 28.367 1.00 61.09 307 SER A CA 1
ATOM 1754 C C . SER A 1 254 ? -34.282 -9.494 27.848 1.00 61.50 307 SER A C 1
ATOM 1755 O O . SER A 1 254 ? -35.478 -9.787 27.856 1.00 62.02 307 SER A O 1
ATOM 1758 N N . VAL A 1 255 ? -33.337 -10.313 27.395 1.00 62.28 308 VAL A N 1
ATOM 1759 C CA . VAL A 1 255 ? -33.665 -11.642 26.890 1.00 63.26 308 VAL A CA 1
ATOM 1760 C C . VAL A 1 255 ? -33.178 -12.707 27.866 1.00 64.20 308 VAL A C 1
ATOM 1761 O O . VAL A 1 255 ? -32.571 -13.704 27.470 1.00 64.65 308 VAL A O 1
ATOM 1765 N N . LYS A 1 256 ? -33.448 -12.484 29.148 1.00 64.29 309 LYS A N 1
ATOM 1766 C CA . LYS A 1 256 ? -33.045 -13.419 30.191 1.00 64.28 309 LYS A CA 1
ATOM 1767 C C . LYS A 1 256 ? -34.110 -13.426 31.281 1.00 64.51 309 LYS A C 1
ATOM 1768 O O . LYS A 1 256 ? -35.077 -12.666 31.213 1.00 64.53 309 LYS A O 1
ATOM 1774 N N . ILE A 1 262 ? -35.978 -3.058 26.497 1.00 45.94 315 ILE A N 1
ATOM 1775 C CA . ILE A 1 262 ? -34.995 -2.311 27.279 1.00 45.78 315 ILE A CA 1
ATOM 1776 C C . ILE A 1 262 ? -35.474 -0.879 27.492 1.00 45.89 315 ILE A C 1
ATOM 1777 O O . ILE A 1 262 ? -35.810 -0.183 26.536 1.00 46.10 315 ILE A O 1
ATOM 1782 N N . VAL A 1 263 ? -35.497 -0.439 28.746 1.00 46.65 316 VAL A N 1
ATOM 1783 C CA . VAL A 1 263 ? -35.950 0.911 29.067 1.00 46.74 316 VAL A CA 1
ATOM 1784 C C . VAL A 1 263 ? -34.842 1.734 29.710 1.00 46.80 316 VAL A C 1
ATOM 1785 O O . V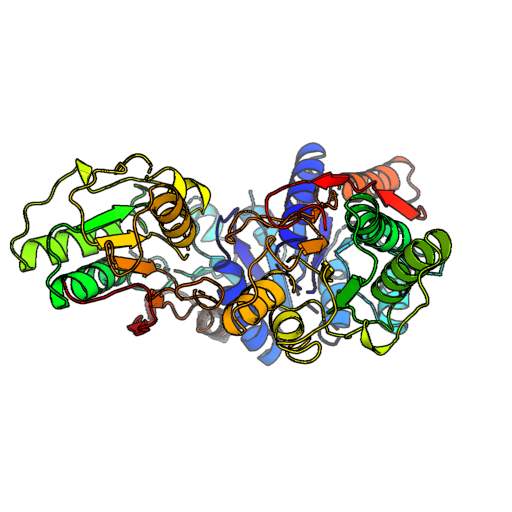AL A 1 263 ? -34.951 2.953 29.831 1.00 46.39 316 VAL A O 1
ATOM 1789 N N . SER A 1 264 ? -33.774 1.055 30.115 1.00 46.89 317 SER A N 1
ATOM 1790 C CA . SER A 1 264 ? -32.644 1.698 30.780 1.00 48.09 317 SER A CA 1
ATOM 1791 C C . SER A 1 264 ? -32.017 2.903 30.074 1.00 47.89 317 SER A C 1
ATOM 1792 O O . SER A 1 264 ? -31.758 2.875 28.871 1.00 47.49 317 SER A O 1
ATOM 1795 N N . GLN A 1 265 ? -31.781 3.960 30.849 1.00 47.17 318 GLN A N 1
ATOM 1796 C CA . GLN A 1 265 ? -31.154 5.188 30.368 1.00 46.31 318 GLN A CA 1
ATOM 1797 C C . GLN A 1 265 ? -29.948 5.413 31.279 1.00 45.84 318 GLN A C 1
ATOM 1798 O O . GLN A 1 265 ? -30.103 5.734 32.460 1.00 45.36 318 GLN A O 1
ATOM 1804 N N . GLN A 1 266 ? -28.749 5.239 30.733 1.00 44.05 319 GLN A N 1
ATOM 1805 C CA . GLN A 1 266 ? -27.531 5.378 31.518 1.00 42.32 319 GLN A CA 1
ATOM 1806 C C . GLN A 1 266 ? -26.544 6.388 30.931 1.00 42.09 319 GLN A C 1
ATOM 1807 O O . GLN A 1 266 ? -26.337 6.437 29.715 1.00 41.77 319 GLN A O 1
ATOM 1813 N N . PHE A 1 267 ? -25.946 7.191 31.807 1.00 40.52 320 PHE A N 1
ATOM 1814 C CA . PHE A 1 267 ? -24.950 8.186 31.413 1.00 39.72 320 PHE A CA 1
ATOM 1815 C C . PHE A 1 267 ? -23.576 7.670 31.819 1.00 39.38 320 PHE A C 1
ATOM 1816 O O . PHE A 1 267 ? -23.330 7.418 32.999 1.00 40.18 320 PHE A O 1
ATOM 1824 N N . ILE A 1 268 ? -22.689 7.495 30.845 1.00 38.21 321 ILE A N 1
ATOM 1825 C CA . ILE A 1 268 ? -21.344 7.035 31.147 1.00 37.40 321 ILE A CA 1
ATOM 1826 C C . ILE A 1 268 ? -20.520 8.291 31.391 1.00 37.66 321 ILE A C 1
ATOM 1827 O O . ILE A 1 268 ? -20.436 9.173 30.533 1.00 38.45 321 ILE A O 1
ATOM 1832 N N . PRO A 1 269 ? -19.900 8.390 32.573 1.00 36.22 322 PRO A N 1
ATOM 1833 C CA . PRO A 1 269 ? -19.082 9.543 32.956 1.00 34.59 322 PRO A CA 1
ATOM 1834 C C . PRO A 1 269 ? -17.951 9.880 31.992 1.00 32.15 322 PRO A C 1
ATOM 1835 O O . PRO A 1 269 ? -17.408 9.010 31.313 1.00 31.04 322 PRO A O 1
ATOM 1839 N N . VAL A 1 270 ? -17.616 11.162 31.939 1.00 30.57 323 VAL A N 1
ATOM 1840 C CA . VAL A 1 270 ? -16.514 11.639 31.120 1.00 28.28 323 VAL A CA 1
ATOM 1841 C C . VAL A 1 270 ? -15.608 12.423 32.065 1.00 28.78 323 VAL A C 1
ATOM 1842 O O . VAL A 1 270 ? -16.039 12.873 33.126 1.00 26.43 323 VAL A O 1
ATOM 1846 N N . ASN A 1 271 ? -14.349 12.575 31.687 1.00 27.91 324 ASN A N 1
ATOM 1847 C CA . ASN A 1 271 ? -13.405 13.316 32.504 1.00 27.84 324 ASN A CA 1
ATOM 1848 C C . ASN A 1 271 ? -12.264 13.830 31.641 1.00 26.00 324 ASN A C 1
ATOM 1849 O O . ASN A 1 271 ? -11.944 13.260 30.598 1.00 22.67 324 ASN A O 1
ATOM 1854 N N . PRO A 1 272 ? -11.643 14.933 32.058 1.00 25.57 325 PRO A N 1
ATOM 1855 C CA . PRO A 1 272 ? -10.539 15.469 31.270 1.00 25.36 325 PRO A CA 1
ATOM 1856 C C . PRO A 1 272 ? -9.258 14.660 31.417 1.00 26.34 325 PRO A C 1
ATOM 1857 O O . PRO A 1 272 ? -9.026 14.003 32.432 1.00 25.67 325 PRO A O 1
ATOM 1861 N N . VAL A 1 273 ? -8.446 14.692 30.371 1.00 26.72 326 VAL A N 1
ATOM 1862 C CA . VAL A 1 273 ? -7.152 14.039 30.367 1.00 26.09 326 VAL A CA 1
ATOM 1863 C C . VAL A 1 273 ? -6.268 15.178 29.901 1.00 26.24 326 VAL A C 1
ATOM 1864 O O . VAL A 1 273 ? -6.412 15.666 28.775 1.00 24.55 326 VAL A O 1
ATOM 1868 N N . ILE A 1 274 ? -5.379 15.624 30.779 1.00 25.33 327 ILE A N 1
ATOM 1869 C CA . ILE A 1 274 ? -4.502 16.737 30.465 1.00 24.71 327 ILE A CA 1
ATOM 1870 C C . ILE A 1 274 ? -3.273 16.321 29.668 1.00 23.86 327 ILE A C 1
ATOM 1871 O O . ILE A 1 274 ? -2.515 15.443 30.083 1.00 23.56 327 ILE A O 1
ATOM 1876 N N . ARG A 1 275 ? -3.079 16.948 28.513 1.00 21.16 328 ARG A N 1
ATOM 1877 C CA . ARG A 1 275 ? -1.911 16.633 27.710 1.00 18.86 328 ARG A CA 1
ATOM 1878 C C . ARG A 1 275 ? -1.072 17.880 27.480 1.00 19.61 328 ARG A C 1
ATOM 1879 O O . ARG A 1 275 ? -0.660 18.526 28.441 1.00 19.11 328 ARG A O 1
ATOM 1887 N N . LYS A 1 276 ? -0.835 18.252 26.229 1.00 19.60 329 LYS A N 1
ATOM 1888 C CA . LYS A 1 276 ? 0.023 19.405 25.982 1.00 18.81 329 LYS A CA 1
ATOM 1889 C C . LYS A 1 276 ? -0.571 20.524 25.154 1.00 18.33 329 LYS A C 1
ATOM 1890 O O . LYS A 1 276 ? 0.165 21.414 24.723 1.00 15.94 329 LYS A O 1
ATOM 1896 N N . SER A 1 277 ? -1.882 20.499 24.929 1.00 15.13 330 SER A N 1
ATOM 1897 C CA . SER A 1 277 ? -2.503 21.529 24.099 1.00 17.55 330 SER A CA 1
ATOM 1898 C C . SER A 1 277 ? -3.215 22.679 24.823 1.00 17.40 330 SER A C 1
ATOM 1899 O O . SER A 1 277 ? -3.919 23.464 24.183 1.00 14.89 330 SER A O 1
ATOM 1902 N N . THR A 1 278 ? -3.039 22.782 26.140 1.00 17.86 331 THR A N 1
ATOM 1903 C CA . THR A 1 278 ? -3.649 23.873 26.903 1.00 19.52 331 THR A CA 1
ATOM 1904 C C . THR A 1 278 ? -2.647 24.481 27.881 1.00 19.57 331 THR A C 1
ATOM 1905 O O . THR A 1 278 ? -1.663 23.848 28.251 1.00 19.65 331 THR A O 1
ATOM 1909 N N . ALA A 1 279 ? -2.897 25.717 28.288 1.00 19.25 332 ALA A N 1
ATOM 1910 C CA . ALA A 1 279 ? -2.036 26.404 29.246 1.00 21.55 332 ALA A CA 1
ATOM 1911 C C . ALA A 1 279 ? -2.792 27.597 29.828 1.00 22.96 332 ALA A C 1
ATOM 1912 O O . ALA A 1 279 ? -3.650 28.185 29.169 1.00 21.17 332 ALA A O 1
ATOM 1914 N N . ARG A 1 280 ? -2.479 27.938 31.071 1.00 21.83 333 ARG A N 1
ATOM 1915 C CA . ARG A 1 280 ? -3.129 29.056 31.731 1.00 24.18 333 ARG A CA 1
ATOM 1916 C C . ARG A 1 280 ? -2.884 30.326 30.928 1.00 23.75 333 ARG A C 1
ATOM 1917 O O . ARG A 1 280 ? -1.816 30.496 30.337 1.00 23.51 333 ARG A O 1
ATOM 1925 N N . LEU A 1 281 ? -3.883 31.204 30.892 1.00 22.98 334 LEU A N 1
ATOM 1926 C CA . LEU A 1 281 ? -3.778 32.470 30.170 1.00 23.12 334 LEU A CA 1
ATOM 1927 C C . LEU A 1 281 ? -2.751 33.357 30.866 1.00 23.22 334 LEU A C 1
ATOM 1928 O O . LEU A 1 281 ? -1.915 33.970 30.172 1.00 22.61 334 LEU A O 1
ATOM 1933 N N . VAL B 1 10 ? -27.982 -9.136 -0.863 1.00 37.18 63 VAL B N 1
ATOM 1934 C CA . VAL B 1 10 ? -27.227 -8.713 0.351 1.00 38.78 63 VAL B CA 1
ATOM 1935 C C . VAL B 1 10 ? -25.782 -9.196 0.297 1.00 38.02 63 VAL B C 1
ATOM 1936 O O . VAL B 1 10 ? -25.516 -10.395 0.195 1.00 38.53 63 VAL B O 1
ATOM 1940 N N . ILE B 1 11 ? -24.846 -8.258 0.355 1.00 36.37 64 ILE B N 1
ATOM 1941 C CA . ILE B 1 11 ? -23.434 -8.603 0.328 1.00 34.38 64 ILE B CA 1
ATOM 1942 C C . ILE B 1 11 ? -22.871 -8.474 1.736 1.00 34.51 64 ILE B C 1
ATOM 1943 O O . ILE B 1 11 ? -23.233 -7.562 2.477 1.00 35.19 64 ILE B O 1
ATOM 1948 N N . ALA B 1 12 ? -21.992 -9.397 2.104 1.00 33.99 65 ALA B N 1
ATOM 1949 C CA . ALA B 1 12 ? -21.379 -9.375 3.422 1.00 32.80 65 ALA B CA 1
ATOM 1950 C C . ALA B 1 12 ? -19.893 -9.096 3.278 1.00 32.93 65 ALA B C 1
ATOM 1951 O O . ALA B 1 12 ? -19.201 -9.757 2.502 1.00 31.50 65 ALA B O 1
ATOM 1953 N N . ALA B 1 13 ? -19.412 -8.103 4.019 1.00 32.23 66 ALA B N 1
ATOM 1954 C CA . ALA B 1 13 ? -18.006 -7.740 3.988 1.00 31.73 66 ALA B CA 1
ATOM 1955 C C . ALA B 1 13 ? -17.370 -8.155 5.304 1.00 31.96 66 ALA B C 1
ATOM 1956 O O . ALA B 1 13 ? -17.856 -7.797 6.376 1.00 32.42 66 ALA B O 1
ATOM 1958 N N . VAL B 1 14 ? -16.290 -8.924 5.209 1.00 31.66 67 VAL B N 1
ATOM 1959 C CA . VAL B 1 14 ? -15.572 -9.396 6.383 1.00 31.14 67 VAL B CA 1
ATOM 1960 C C . VAL B 1 14 ? -14.364 -8.500 6.647 1.00 33.18 67 VAL B C 1
ATOM 1961 O O . VAL B 1 14 ? -13.506 -8.317 5.779 1.00 29.31 67 VAL B O 1
ATOM 1965 N N . VAL B 1 15 ? -14.313 -7.933 7.846 1.00 35.59 68 VAL B N 1
ATOM 1966 C CA . VAL B 1 15 ? -13.212 -7.062 8.235 1.00 39.43 68 VAL B CA 1
ATOM 1967 C C . VAL B 1 15 ? -12.587 -7.578 9.529 1.00 41.66 68 VAL B C 1
ATOM 1968 O O . VAL B 1 15 ? -13.279 -8.152 10.374 1.00 41.73 68 VAL B O 1
ATOM 1972 N N . SER B 1 16 ? -11.279 -7.378 9.677 1.00 42.96 69 SER B N 1
ATOM 1973 C CA . SER B 1 16 ? -10.563 -7.830 10.866 1.00 44.19 69 SER B CA 1
ATOM 1974 C C . SER B 1 16 ? -11.095 -7.160 12.131 1.00 45.01 69 SER B C 1
ATOM 1975 O O . SER B 1 16 ? -10.628 -6.091 12.527 1.00 45.72 69 SER B O 1
ATOM 1978 N N . ASN B 1 21 ? -9.112 2.523 8.806 1.00 55.35 74 ASN B N 1
ATOM 1979 C CA . ASN B 1 21 ? -9.040 3.678 7.921 1.00 55.29 74 ASN B CA 1
ATOM 1980 C C . ASN B 1 21 ? -9.007 3.248 6.458 1.00 53.87 74 ASN B C 1
ATOM 1981 O O . ASN B 1 21 ? -9.662 3.860 5.607 1.00 54.40 74 ASN B O 1
ATOM 1986 N N . PHE B 1 22 ? -8.249 2.197 6.159 1.00 51.09 75 PHE B N 1
ATOM 1987 C CA . PHE B 1 22 ? -8.173 1.711 4.787 1.00 47.82 75 PHE B CA 1
ATOM 1988 C C . PHE B 1 22 ? -9.451 0.927 4.501 1.00 45.04 75 PHE B C 1
ATOM 1989 O O . PHE B 1 22 ? -9.934 0.893 3.371 1.00 45.99 75 PHE B O 1
ATOM 1997 N N . ALA B 1 23 ? -10.006 0.317 5.543 1.00 42.86 76 ALA B N 1
ATOM 1998 C CA . ALA B 1 23 ? -11.231 -0.465 5.420 1.00 40.25 76 ALA B CA 1
ATOM 1999 C C . ALA B 1 23 ? -12.421 0.421 5.063 1.00 39.33 76 ALA B C 1
ATOM 2000 O O . ALA B 1 23 ? -13.169 0.116 4.134 1.00 36.82 76 ALA B O 1
ATOM 2002 N N . GLN B 1 24 ? -12.597 1.517 5.799 1.00 38.03 77 GLN B N 1
ATOM 2003 C CA . GLN B 1 24 ? -13.700 2.439 5.527 1.00 38.52 77 GLN B CA 1
ATOM 2004 C C . GLN B 1 24 ? -13.684 2.870 4.067 1.00 35.73 77 GLN B C 1
ATOM 2005 O O . GLN B 1 24 ? -14.735 2.975 3.434 1.00 33.91 77 GLN B O 1
ATOM 2011 N N . GLN B 1 25 ? -12.487 3.135 3.549 1.00 34.54 78 GLN B N 1
ATOM 2012 C CA . GLN B 1 25 ? -12.329 3.553 2.163 1.00 33.58 78 GLN B CA 1
ATOM 2013 C C . GLN B 1 25 ? -12.815 2.457 1.222 1.00 31.47 78 GLN B C 1
ATOM 2014 O O . GLN B 1 25 ? -13.441 2.738 0.205 1.00 30.83 78 GLN B O 1
ATOM 2020 N N . ILE B 1 26 ? -12.526 1.206 1.562 1.00 29.47 79 ILE B N 1
ATOM 2021 C CA . ILE B 1 26 ? -12.977 0.096 0.734 1.00 28.11 79 ILE B CA 1
ATOM 2022 C C . ILE B 1 26 ? -14.489 -0.042 0.898 1.00 29.11 79 ILE B C 1
ATOM 2023 O O . ILE B 1 26 ? -15.215 -0.220 -0.080 1.00 29.13 79 ILE B O 1
ATOM 2028 N N . LEU B 1 27 ? -14.957 0.055 2.139 1.00 29.91 80 LEU B N 1
ATOM 2029 C CA . LEU B 1 27 ? -16.382 -0.067 2.439 1.00 31.46 80 LEU B CA 1
ATOM 2030 C C . LEU B 1 27 ? -17.216 1.004 1.740 1.00 32.54 80 LEU B C 1
ATOM 2031 O O . LEU B 1 27 ? -18.336 0.735 1.311 1.00 33.40 80 LEU B O 1
ATOM 2036 N N . ASP B 1 28 ? -16.682 2.216 1.625 1.00 33.06 81 ASP B N 1
ATOM 2037 C CA . ASP B 1 28 ? -17.421 3.276 0.949 1.00 33.88 81 ASP B CA 1
ATOM 2038 C C . ASP B 1 28 ? -17.611 2.884 -0.509 1.00 33.07 81 ASP B C 1
ATOM 2039 O O . ASP B 1 28 ? -18.687 3.076 -1.074 1.00 33.17 81 ASP B O 1
ATOM 2044 N N . GLY B 1 29 ? -16.562 2.327 -1.109 1.00 31.43 82 GLY B N 1
ATOM 2045 C CA . GLY B 1 29 ? -16.637 1.910 -2.496 1.00 32.40 82 GLY B CA 1
ATOM 2046 C C . GLY B 1 29 ? -17.629 0.775 -2.677 1.00 33.04 82 GLY B C 1
ATOM 2047 O O . GLY B 1 29 ? -18.375 0.742 -3.656 1.00 32.36 82 GLY B O 1
ATOM 2048 N N . ILE B 1 30 ? -17.633 -0.157 -1.729 1.00 34.21 83 ILE B N 1
ATOM 2049 C CA . ILE B 1 30 ? -18.544 -1.296 -1.767 1.00 35.13 83 ILE B CA 1
ATOM 2050 C C . ILE B 1 30 ? -19.970 -0.793 -1.590 1.00 38.09 83 ILE B C 1
ATOM 2051 O O . ILE B 1 30 ? -20.877 -1.169 -2.336 1.00 37.40 83 ILE B O 1
ATOM 2056 N N . GLN B 1 31 ? -20.156 0.068 -0.597 1.00 41.20 84 GLN B N 1
ATOM 2057 C CA . GLN B 1 31 ? -21.465 0.625 -0.307 1.00 44.79 84 GLN B CA 1
ATOM 2058 C C . GLN B 1 31 ? -22.054 1.319 -1.528 1.00 46.13 84 GLN B C 1
ATOM 2059 O O . GLN B 1 31 ? -23.245 1.185 -1.809 1.00 47.04 84 GLN B O 1
ATOM 2065 N N . GLU B 1 32 ? -21.222 2.046 -2.266 1.00 46.70 85 GLU B N 1
ATOM 2066 C CA . GLU B 1 32 ? -21.706 2.755 -3.442 1.00 48.09 85 GLU B CA 1
ATOM 2067 C C . GLU B 1 32 ? -22.058 1.837 -4.605 1.00 48.14 85 GLU B C 1
ATOM 2068 O O . GLU B 1 32 ? -23.109 1.992 -5.224 1.00 48.46 85 GLU B O 1
ATOM 2074 N N . GLU B 1 33 ? -21.180 0.888 -4.904 1.00 48.17 86 GLU B N 1
ATOM 2075 C CA . GLU B 1 33 ? -21.418 -0.040 -6.003 1.00 49.88 86 GLU B CA 1
ATOM 2076 C C . GLU B 1 33 ? -22.595 -0.949 -5.664 1.00 50.55 86 GLU B C 1
ATOM 2077 O O . GLU B 1 33 ? -23.338 -1.375 -6.547 1.00 50.19 86 GLU B O 1
ATOM 2083 N N . ALA B 1 34 ? -22.761 -1.238 -4.379 1.00 51.52 87 ALA B N 1
ATOM 2084 C CA . ALA B 1 34 ? -23.854 -2.087 -3.930 1.00 53.09 87 ALA B CA 1
ATOM 2085 C C . ALA B 1 34 ? -25.185 -1.366 -4.110 1.00 54.38 87 ALA B C 1
ATOM 2086 O O . ALA B 1 34 ? -26.119 -1.908 -4.698 1.00 53.82 87 ALA B O 1
ATOM 2088 N N . HIS B 1 35 ? -25.261 -0.135 -3.614 1.00 56.08 88 HIS B N 1
ATOM 2089 C CA . HIS B 1 35 ? -26.487 0.646 -3.716 1.00 58.13 88 HIS B CA 1
ATOM 2090 C C . HIS B 1 35 ? -26.741 1.109 -5.145 1.00 57.76 88 HIS B C 1
ATOM 2091 O O . HIS B 1 35 ? -27.722 1.796 -5.418 1.00 58.28 88 HIS B O 1
ATOM 2098 N N . LYS B 1 36 ? -25.848 0.733 -6.056 1.00 57.92 89 LYS B N 1
ATOM 2099 C CA . LYS B 1 36 ? -25.995 1.087 -7.463 1.00 57.46 89 LYS B CA 1
ATOM 2100 C C . LYS B 1 36 ? -26.584 -0.132 -8.165 1.00 57.32 89 LYS B C 1
ATOM 2101 O O . LYS B 1 36 ? -27.112 -0.041 -9.276 1.00 56.97 89 LYS B O 1
ATOM 2107 N N . ASN B 1 37 ? -26.471 -1.275 -7.495 1.00 56.34 90 ASN B N 1
ATOM 2108 C CA . ASN B 1 37 ? -26.998 -2.542 -7.988 1.00 55.57 90 ASN B CA 1
ATOM 2109 C C . ASN B 1 37 ? -28.228 -2.867 -7.146 1.00 55.36 90 ASN B C 1
ATOM 2110 O O . ASN B 1 37 ? -28.879 -3.891 -7.343 1.00 55.92 90 ASN B O 1
ATOM 2115 N N . GLY B 1 38 ? -28.529 -1.985 -6.197 1.00 54.81 91 GLY B N 1
ATOM 2116 C CA . GLY B 1 38 ? -29.673 -2.185 -5.328 1.00 54.58 91 GLY B CA 1
ATOM 2117 C C . GLY B 1 38 ? -29.414 -3.213 -4.239 1.00 54.47 91 GLY B C 1
ATOM 2118 O O . GLY B 1 38 ? -30.337 -3.626 -3.535 1.00 54.69 91 GLY B O 1
ATOM 2119 N N . TYR B 1 39 ? -28.157 -3.624 -4.098 1.00 52.78 92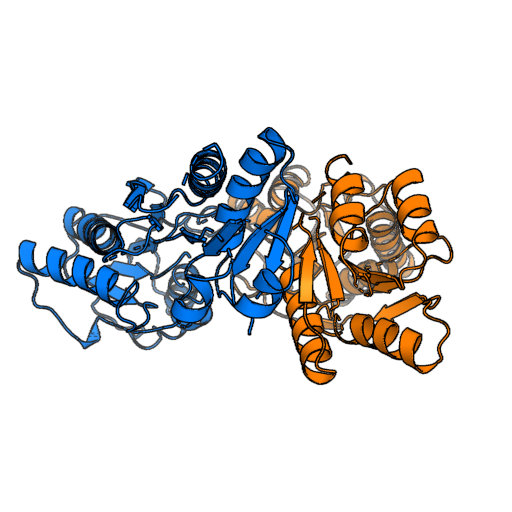 TYR B N 1
ATOM 2120 C CA . TYR B 1 39 ? -27.773 -4.609 -3.089 1.00 51.74 92 TYR B CA 1
ATOM 2121 C C . TYR B 1 39 ? -27.699 -3.999 -1.692 1.00 50.46 92 TYR B C 1
ATOM 2122 O O . TYR B 1 39 ? -27.534 -2.790 -1.541 1.00 49.81 92 TYR B O 1
ATOM 2131 N N . ASN B 1 40 ? -27.815 -4.850 -0.676 1.00 49.30 93 ASN B N 1
ATOM 2132 C CA . ASN B 1 40 ? -27.732 -4.422 0.717 1.00 48.08 93 ASN B CA 1
ATOM 2133 C C . ASN B 1 40 ? -26.347 -4.827 1.214 1.00 45.98 93 ASN B C 1
ATOM 2134 O O . ASN B 1 40 ? -25.668 -5.621 0.564 1.00 46.43 93 ASN B O 1
ATOM 2139 N N . LEU B 1 41 ? -25.926 -4.302 2.360 1.00 44.32 94 LEU B N 1
ATOM 2140 C CA . LEU B 1 41 ? -24.602 -4.634 2.882 1.00 42.39 94 LEU B CA 1
ATOM 2141 C C . LEU B 1 41 ? -24.506 -4.809 4.393 1.00 42.08 94 LEU B C 1
ATOM 2142 O O . LEU B 1 41 ? -24.917 -3.935 5.157 1.00 42.09 94 LEU B O 1
ATOM 2147 N N . ILE B 1 42 ? -23.958 -5.943 4.820 1.00 40.81 95 ILE B N 1
ATOM 2148 C CA . ILE B 1 42 ? -23.760 -6.186 6.243 1.00 40.92 95 ILE B CA 1
ATOM 2149 C C . ILE B 1 42 ? -22.270 -6.425 6.441 1.00 41.23 95 ILE B C 1
ATOM 2150 O O . ILE B 1 42 ? -21.605 -7.015 5.585 1.00 39.75 95 ILE B O 1
ATOM 2155 N N . ILE B 1 43 ? -21.748 -5.961 7.567 1.00 40.88 96 ILE B N 1
ATOM 2156 C CA . ILE B 1 43 ? -20.337 -6.114 7.869 1.00 41.52 96 ILE B CA 1
ATOM 2157 C C . ILE B 1 43 ? -20.129 -7.089 9.022 1.00 41.45 96 ILE B C 1
ATOM 2158 O O . ILE B 1 43 ? -20.555 -6.837 10.147 1.00 42.49 96 ILE B O 1
ATOM 2163 N N . VAL B 1 44 ? -19.485 -8.213 8.735 1.00 41.34 97 VAL B N 1
ATOM 2164 C CA . VAL B 1 44 ? -19.226 -9.204 9.767 1.00 42.84 97 VAL B CA 1
ATOM 2165 C C . VAL B 1 44 ? -17.878 -8.916 10.402 1.00 43.12 97 VAL B C 1
ATOM 2166 O O . VAL B 1 44 ? -16.829 -9.080 9.775 1.00 42.11 97 VAL B O 1
ATOM 2170 N N . TYR B 1 45 ? -17.922 -8.487 11.656 1.00 45.79 98 TYR B N 1
ATOM 2171 C CA . TYR B 1 45 ? -16.727 -8.140 12.406 1.00 47.57 98 TYR B CA 1
ATOM 2172 C C . TYR B 1 45 ? -15.991 -9.380 12.892 1.00 47.17 98 TYR B C 1
ATOM 2173 O O . TYR B 1 45 ? -14.782 -9.504 12.700 1.00 46.39 98 TYR B O 1
ATOM 2182 N N . GLU B 1 52 ? -11.114 -18.727 16.610 1.00 60.86 105 GLU B N 1
ATOM 2183 C CA . GLU B 1 52 ? -12.492 -19.034 16.248 1.00 60.45 105 GLU B CA 1
ATOM 2184 C C . GLU B 1 52 ? -13.264 -17.773 15.890 1.00 59.94 105 GLU B C 1
ATOM 2185 O O . GLU B 1 52 ? -14.311 -17.839 15.245 1.00 59.84 105 GLU B O 1
ATOM 2191 N N . GLU B 1 53 ? -12.746 -16.626 16.317 1.00 58.87 106 GLU B N 1
ATOM 2192 C CA . GLU B 1 53 ? -13.380 -15.347 16.025 1.00 57.99 106 GLU B CA 1
ATOM 2193 C C . GLU B 1 53 ? -13.607 -15.315 14.519 1.00 56.63 106 GLU B C 1
ATOM 2194 O O . GLU B 1 53 ? -14.570 -14.732 14.023 1.00 57.08 106 GLU B O 1
ATOM 2200 N N . GLN B 1 54 ? -12.697 -15.971 13.809 1.00 53.94 107 GLN B N 1
ATOM 2201 C CA . GLN B 1 54 ? -12.718 -16.052 12.358 1.00 51.25 107 GLN B CA 1
ATOM 2202 C C . GLN B 1 54 ? -13.764 -17.038 11.851 1.00 50.37 107 GLN B C 1
ATOM 2203 O O . GLN B 1 54 ? -14.700 -16.660 11.145 1.00 48.95 107 GLN B O 1
ATOM 2209 N N . LYS B 1 55 ? -13.594 -18.305 12.212 1.00 49.32 108 LYS B N 1
ATOM 2210 C CA . LYS B 1 55 ? -14.515 -19.356 11.802 1.00 49.09 108 LYS B CA 1
ATOM 2211 C C . LYS B 1 55 ? -15.964 -18.922 12.009 1.00 48.45 108 LYS B C 1
ATOM 2212 O O . LYS B 1 55 ? -16.818 -19.152 11.154 1.00 46.91 108 LYS B O 1
ATOM 2218 N N . HIS B 1 56 ? -16.234 -18.284 13.144 1.00 48.33 109 HIS B N 1
ATOM 2219 C CA . HIS B 1 56 ? -17.580 -17.817 13.459 1.00 48.90 109 HIS B CA 1
ATOM 2220 C C . HIS B 1 56 ? -17.999 -16.622 12.613 1.00 47.72 109 HIS B C 1
ATOM 2221 O O . HIS B 1 56 ? -19.189 -16.383 12.402 1.00 46.67 109 HIS B O 1
ATOM 2228 N N . ALA B 1 57 ? -17.019 -15.868 12.133 1.00 46.27 110 ALA B N 1
ATOM 2229 C CA . ALA B 1 57 ? -17.316 -14.719 11.296 1.00 45.00 110 ALA B CA 1
ATOM 2230 C C . ALA B 1 57 ? -17.848 -15.259 9.972 1.00 43.36 110 ALA B C 1
ATOM 2231 O O . ALA B 1 57 ? -18.867 -14.788 9.465 1.00 41.76 110 ALA B O 1
ATOM 2233 N N . LEU B 1 58 ? -17.157 -16.257 9.424 1.00 42.80 111 LEU B N 1
ATOM 2234 C CA . LEU B 1 58 ? -17.572 -16.864 8.163 1.00 42.62 111 LEU B CA 1
ATOM 2235 C C . LEU B 1 58 ? -18.975 -17.439 8.288 1.00 43.03 111 LEU B C 1
ATOM 2236 O O . LEU B 1 58 ? -19.837 -17.175 7.453 1.00 42.86 111 LEU B O 1
ATOM 2241 N N . LEU B 1 59 ? -19.206 -18.226 9.334 1.00 41.67 112 LEU B N 1
ATOM 2242 C CA . LEU B 1 59 ? -20.522 -18.819 9.524 1.00 42.62 112 LEU B CA 1
ATOM 2243 C C . LEU B 1 59 ? -21.585 -17.755 9.727 1.00 41.50 112 LEU B C 1
ATOM 2244 O O . LEU B 1 59 ? -22.701 -17.894 9.239 1.00 42.57 112 LEU B O 1
ATOM 2249 N N . THR B 1 60 ? -21.245 -16.686 10.438 1.00 42.07 113 THR B N 1
ATOM 2250 C CA . THR B 1 60 ? -22.212 -15.621 10.667 1.00 42.31 113 THR B CA 1
ATOM 2251 C C . THR B 1 60 ? -22.681 -15.038 9.339 1.00 43.47 113 THR B C 1
ATOM 2252 O O . THR B 1 60 ? -23.824 -14.602 9.216 1.00 43.98 113 THR B O 1
ATOM 2256 N N . ALA B 1 61 ? -21.795 -15.037 8.346 1.00 44.39 114 ALA B N 1
ATOM 2257 C CA . ALA B 1 61 ? -22.124 -14.498 7.027 1.00 47.05 114 ALA B CA 1
ATOM 2258 C C . ALA B 1 61 ? -22.857 -15.517 6.157 1.00 48.58 114 ALA B C 1
ATOM 2259 O O . ALA B 1 61 ? -23.795 -15.174 5.432 1.00 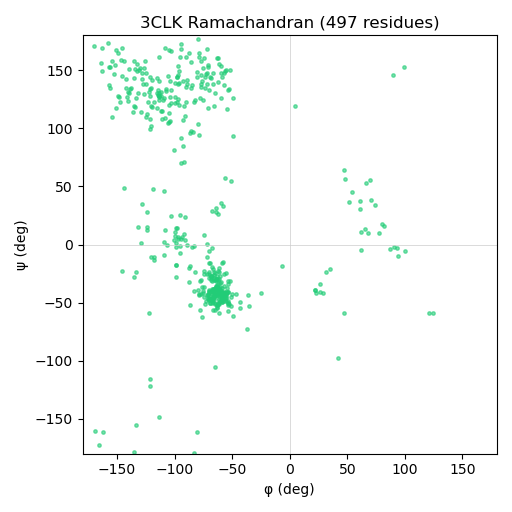49.31 114 ALA B O 1
ATOM 2261 N N . ILE B 1 62 ? -22.421 -16.768 6.235 1.00 50.34 115 ILE B N 1
ATOM 2262 C CA . ILE B 1 62 ? -23.015 -17.845 5.453 1.00 52.92 115 ILE B CA 1
ATOM 2263 C C . ILE B 1 62 ? -24.322 -18.349 6.060 1.00 54.41 115 ILE B C 1
ATOM 2264 O O . ILE B 1 62 ? -25.287 -18.600 5.340 1.00 55.38 115 ILE B O 1
ATOM 2269 N N . GLU B 1 63 ? -24.345 -18.500 7.382 1.00 56.56 116 GLU B N 1
ATOM 2270 C CA . GLU B 1 63 ? -25.539 -18.974 8.076 1.00 58.34 116 GLU B CA 1
ATOM 2271 C C . GLU B 1 63 ? -26.759 -18.271 7.491 1.00 59.29 116 GLU B C 1
ATOM 2272 O O . GLU B 1 63 ? -27.748 -18.911 7.138 1.00 60.06 116 GLU B O 1
ATOM 2278 N N . ARG B 1 64 ? -26.675 -16.948 7.382 1.00 60.02 117 ARG B N 1
ATOM 2279 C CA . ARG B 1 64 ? -27.768 -16.160 6.832 1.00 60.27 117 ARG B CA 1
ATOM 2280 C C . ARG B 1 64 ? -27.540 -15.990 5.332 1.00 59.37 117 ARG B C 1
ATOM 2281 O O . ARG B 1 64 ? -26.414 -15.787 4.878 1.00 61.02 117 ARG B O 1
ATOM 2289 N N . PRO B 1 65 ? -28.614 -16.071 4.540 1.00 57.58 118 PRO B N 1
ATOM 2290 C CA . PRO B 1 65 ? -28.523 -15.929 3.084 1.00 56.23 118 PRO B CA 1
ATOM 2291 C C . PRO B 1 65 ? -27.840 -14.648 2.602 1.00 53.52 118 PRO B C 1
ATOM 2292 O O . PRO B 1 65 ? -28.323 -13.545 2.849 1.00 52.37 118 PRO B O 1
ATOM 2296 N N . VAL B 1 66 ? -26.710 -14.814 1.920 1.00 51.18 119 VAL B N 1
ATOM 2297 C CA . VAL B 1 66 ? -25.959 -13.695 1.357 1.00 47.92 119 VAL B CA 1
ATOM 2298 C C . VAL B 1 66 ? -25.593 -14.078 -0.070 1.00 45.94 119 VAL B C 1
ATOM 2299 O O . VAL B 1 66 ? -25.341 -15.247 -0.354 1.00 45.58 119 VAL B O 1
ATOM 2311 N N . GLY B 1 68 ? -22.976 -12.796 -1.766 1.00 34.07 121 GLY B N 1
ATOM 2312 C CA . GLY B 1 68 ? -21.543 -12.752 -1.980 1.00 29.72 121 GLY B CA 1
ATOM 2313 C C . GLY B 1 68 ? -20.789 -12.282 -0.756 1.00 27.53 121 GLY B C 1
ATOM 2314 O O . GLY B 1 68 ? -21.343 -11.580 0.095 1.00 26.41 121 GLY B O 1
ATOM 2315 N N . ILE B 1 69 ? -19.523 -12.670 -0.667 1.00 24.75 122 ILE B N 1
ATOM 2316 C CA . ILE B 1 69 ? -18.684 -12.286 0.462 1.00 25.40 122 ILE B CA 1
ATOM 2317 C C . ILE B 1 69 ? -17.389 -11.629 0.005 1.00 23.02 122 ILE B C 1
ATOM 2318 O O . ILE B 1 69 ? -16.685 -12.157 -0.854 1.00 23.06 122 ILE B O 1
ATOM 2323 N N . LEU B 1 70 ? -17.091 -10.467 0.578 1.00 21.88 123 LEU B N 1
ATOM 2324 C CA . LEU B 1 70 ? -15.868 -9.741 0.264 1.00 21.31 123 LEU B CA 1
ATOM 2325 C C . LEU B 1 70 ? -15.012 -9.741 1.530 1.00 21.49 123 LEU B C 1
ATOM 2326 O O . LEU B 1 70 ? -15.485 -9.359 2.604 1.00 22.26 123 LEU B O 1
ATOM 2331 N N . LEU B 1 71 ? -13.764 -10.180 1.414 1.00 19.36 124 LEU B N 1
ATOM 2332 C CA . LEU B 1 71 ? -12.891 -10.222 2.582 1.00 21.40 124 LEU B CA 1
ATOM 2333 C C . LEU B 1 71 ? -11.816 -9.148 2.488 1.00 20.19 124 LEU B C 1
ATOM 2334 O O . LEU B 1 71 ? -10.900 -9.236 1.672 1.00 21.37 124 LEU B O 1
ATOM 2339 N N . LEU B 1 72 ? -11.956 -8.132 3.333 1.00 22.09 125 LEU B N 1
ATOM 2340 C CA . LEU B 1 72 ? -11.036 -7.008 3.371 1.00 23.68 125 LEU B CA 1
ATOM 2341 C C . LEU B 1 72 ? -9.749 -7.316 4.109 1.00 25.78 125 LEU B C 1
ATOM 2342 O O . LEU B 1 72 ? -9.673 -7.201 5.335 1.00 27.72 125 LEU B O 1
ATOM 2347 N N . SER B 1 73 ? -8.740 -7.715 3.350 1.00 27.26 126 SER B N 1
ATOM 2348 C CA . SER B 1 73 ? -7.434 -8.026 3.903 1.00 29.66 126 SER B CA 1
ATOM 2349 C C . SER B 1 73 ? -7.504 -8.942 5.121 1.00 31.59 126 SER B C 1
ATOM 2350 O O . SER B 1 73 ? -7.016 -8.593 6.198 1.00 31.64 126 SER B O 1
ATOM 2353 N N . ILE B 1 74 ? -8.121 -10.107 4.950 1.00 32.35 127 ILE B N 1
ATOM 2354 C CA . ILE B 1 74 ? -8.230 -11.081 6.035 1.00 33.62 127 ILE B CA 1
ATOM 2355 C C . ILE B 1 74 ? -7.415 -12.317 5.666 1.00 33.99 127 ILE B C 1
ATOM 2356 O O . ILE B 1 74 ? -7.585 -12.884 4.584 1.00 32.86 127 ILE B O 1
ATOM 2361 N N . ALA B 1 75 ? -6.530 -12.728 6.568 1.00 34.86 128 ALA B N 1
ATOM 2362 C CA . ALA B 1 75 ? -5.700 -13.905 6.341 1.00 35.63 128 ALA B CA 1
ATOM 2363 C C . ALA B 1 75 ? -6.367 -15.120 6.981 1.00 35.88 128 ALA B C 1
ATOM 2364 O O . ALA B 1 75 ? -6.149 -15.418 8.156 1.00 37.09 128 ALA B O 1
ATOM 2366 N N . LEU B 1 76 ? -7.186 -15.819 6.204 1.00 35.59 129 LEU B N 1
ATOM 2367 C CA . LEU B 1 76 ? -7.886 -16.998 6.707 1.00 35.52 129 LEU B CA 1
ATOM 2368 C C . LEU B 1 76 ? -6.951 -18.184 6.915 1.00 34.54 129 LEU B C 1
ATOM 2369 O O . LEU B 1 76 ? -5.975 -18.352 6.196 1.00 34.37 129 LEU B O 1
ATOM 2374 N N . THR B 1 77 ? -7.257 -19.006 7.909 1.00 36.33 130 THR B N 1
ATOM 2375 C CA . THR B 1 77 ? -6.455 -20.192 8.167 1.00 38.62 130 THR B CA 1
ATOM 2376 C C . THR B 1 77 ? -6.749 -21.193 7.047 1.00 40.27 130 THR B C 1
ATOM 2377 O O . THR B 1 77 ? -7.693 -21.012 6.276 1.00 38.50 130 THR B O 1
ATOM 2381 N N . ASP B 1 78 ? -5.942 -22.243 6.955 1.00 42.33 131 ASP B N 1
ATOM 2382 C CA . ASP B 1 78 ? -6.136 -23.249 5.917 1.00 45.09 131 ASP B CA 1
ATOM 2383 C C . ASP B 1 78 ? -7.532 -23.868 5.972 1.00 45.78 131 ASP B C 1
ATOM 2384 O O . ASP B 1 78 ? -8.167 -24.076 4.934 1.00 45.96 131 ASP B O 1
ATOM 2389 N N . ASP B 1 79 ? -8.009 -24.159 7.179 1.00 45.02 132 ASP B N 1
ATOM 2390 C CA . ASP B 1 79 ? -9.327 -24.761 7.349 1.00 45.44 132 ASP B CA 1
ATOM 2391 C C . ASP B 1 79 ? -10.475 -23.770 7.179 1.00 43.97 132 ASP B C 1
ATOM 2392 O O . ASP B 1 79 ? -11.528 -24.126 6.651 1.00 44.13 132 ASP B O 1
ATOM 2397 N N . ASN B 1 80 ? -10.287 -22.533 7.630 1.00 41.45 133 ASN B N 1
ATOM 2398 C CA . ASN B 1 80 ? -11.337 -21.533 7.483 1.00 37.99 133 ASN B CA 1
ATOM 2399 C C . ASN B 1 80 ? -11.525 -21.184 6.008 1.00 35.57 133 ASN B C 1
ATOM 2400 O O . ASN B 1 80 ? -12.612 -20.791 5.592 1.00 34.99 133 ASN B O 1
ATOM 2405 N N . LEU B 1 81 ? -10.462 -21.344 5.225 1.00 34.45 134 LEU B N 1
ATOM 2406 C CA . LEU B 1 81 ? -10.504 -21.064 3.797 1.00 35.96 134 LEU B CA 1
ATOM 2407 C C . LEU B 1 81 ? -11.264 -22.166 3.062 1.00 38.13 134 LEU B C 1
ATOM 2408 O O . LEU B 1 81 ? -12.097 -21.877 2.201 1.00 37.83 134 LEU B O 1
ATOM 2413 N N . GLN B 1 82 ? -10.976 -23.426 3.390 1.00 39.61 135 GLN B N 1
ATOM 2414 C CA . GLN B 1 82 ? -11.681 -24.535 2.745 1.00 42.01 135 GLN B CA 1
ATOM 2415 C C . GLN B 1 82 ? -13.147 -24.425 3.152 1.00 40.97 135 GLN B C 1
ATOM 2416 O O . GLN B 1 82 ? -14.046 -24.807 2.408 1.00 40.65 135 GLN B O 1
ATOM 2422 N N . LEU B 1 83 ? -13.375 -23.887 4.343 1.00 40.09 136 LEU B N 1
ATOM 2423 C CA . LEU B 1 83 ? -14.724 -23.711 4.848 1.00 40.22 136 LEU B CA 1
ATOM 2424 C C . LEU B 1 83 ? -15.503 -22.749 3.945 1.00 39.86 136 LEU B C 1
ATOM 2425 O O . LEU B 1 83 ? -16.600 -23.065 3.489 1.00 40.32 136 LEU B O 1
ATOM 2430 N N . LEU B 1 84 ? -14.931 -21.578 3.690 1.00 38.33 137 LEU B N 1
ATOM 2431 C CA . LEU B 1 84 ? -15.577 -20.590 2.834 1.00 37.30 137 LEU B CA 1
ATOM 2432 C C . LEU B 1 84 ? -15.705 -21.129 1.414 1.00 36.93 137 LEU B C 1
ATOM 2433 O O . LEU B 1 84 ? -16.692 -20.875 0.732 1.00 37.33 137 LEU B O 1
ATOM 2438 N N . GLN B 1 85 ? -14.702 -21.877 0.973 1.00 38.07 138 GLN B N 1
ATOM 2439 C CA . GLN B 1 85 ? -14.719 -22.431 -0.371 1.00 39.33 138 GLN B CA 1
ATOM 2440 C C . GLN B 1 85 ? -15.754 -23.538 -0.548 1.00 39.96 138 GLN B C 1
ATOM 2441 O O . GLN B 1 85 ? -16.207 -23.792 -1.662 1.00 41.41 138 GLN B O 1
ATOM 2447 N N . SER B 1 86 ? -16.138 -24.184 0.549 1.00 39.18 139 SER B N 1
ATOM 2448 C CA . SER B 1 86 ? -17.119 -25.264 0.491 1.00 39.80 139 SER B CA 1
ATOM 2449 C C . SER B 1 86 ? -18.557 -24.771 0.580 1.00 39.20 139 SER B C 1
ATOM 2450 O O . SER B 1 86 ? -19.487 -25.491 0.212 1.00 38.37 139 SER B O 1
ATOM 2453 N N . SER B 1 87 ? -18.744 -23.549 1.067 1.00 37.73 140 SER B N 1
ATOM 2454 C CA . SER B 1 87 ? -20.089 -22.997 1.203 1.00 36.74 140 SER B CA 1
ATOM 2455 C C . SER B 1 87 ? -20.729 -22.644 -0.141 1.00 36.48 140 SER B C 1
ATOM 2456 O O . SER B 1 87 ? -21.923 -22.360 -0.206 1.00 36.68 140 SER B O 1
ATOM 2459 N N . ASP B 1 88 ? -19.941 -22.669 -1.209 1.00 35.67 141 ASP B N 1
ATOM 2460 C CA . ASP B 1 88 ? -20.448 -22.331 -2.536 1.00 37.79 141 ASP B CA 1
ATOM 2461 C C . ASP B 1 88 ? -20.987 -20.912 -2.624 1.00 36.02 141 ASP B C 1
ATOM 2462 O O . ASP B 1 88 ? -21.914 -20.639 -3.386 1.00 35.68 141 ASP B O 1
ATOM 2467 N N . VAL B 1 89 ? -20.417 -20.014 -1.832 1.00 32.70 142 VAL B N 1
ATOM 2468 C CA . VAL B 1 89 ? -20.827 -18.619 -1.844 1.00 31.95 142 VAL B CA 1
ATOM 2469 C C . VAL B 1 89 ? -19.763 -17.827 -2.601 1.00 29.96 142 VAL B C 1
ATOM 2470 O O . VAL B 1 89 ? -18.577 -17.926 -2.294 1.00 30.23 142 VAL B O 1
ATOM 2474 N N . PRO B 1 90 ? -20.170 -17.049 -3.616 1.00 27.87 143 PRO B N 1
ATOM 2475 C CA . PRO B 1 90 ? -19.206 -16.256 -4.381 1.00 26.84 143 PRO B CA 1
ATOM 2476 C C . PRO B 1 90 ? -18.389 -15.401 -3.411 1.00 24.68 143 PRO B C 1
ATOM 2477 O O . PRO B 1 90 ? -18.949 -14.767 -2.518 1.00 23.57 143 PRO B O 1
ATOM 2481 N N . TYR B 1 91 ? -17.073 -15.382 -3.569 1.00 25.23 144 TYR B N 1
ATOM 2482 C CA . TYR B 1 91 ? -16.252 -14.582 -2.670 1.00 26.23 144 TYR B CA 1
ATOM 2483 C C . TYR B 1 91 ? -15.033 -14.014 -3.382 1.00 26.14 144 TYR B C 1
ATOM 2484 O O . TYR B 1 91 ? -14.614 -14.522 -4.423 1.00 26.37 144 TYR B O 1
ATOM 2493 N N . CYS B 1 92 ? -14.471 -12.954 -2.805 1.00 24.15 145 CYS B N 1
ATOM 2494 C CA . CYS B 1 92 ? -13.294 -12.299 -3.356 1.00 22.30 145 CYS B CA 1
ATOM 2495 C C . CYS B 1 92 ? -12.589 -11.544 -2.234 1.00 21.78 145 CYS B C 1
ATOM 2496 O O . CYS B 1 92 ? -13.239 -10.911 -1.399 1.00 17.72 145 CYS B O 1
ATOM 2499 N N . PHE B 1 93 ? -11.263 -11.636 -2.208 1.00 20.98 146 PHE B N 1
ATOM 2500 C CA . PHE B 1 93 ? -10.468 -10.938 -1.202 1.00 24.16 146 PHE B CA 1
ATOM 2501 C C . PHE B 1 93 ? -10.110 -9.544 -1.720 1.00 23.59 146 PHE B C 1
ATOM 2502 O O . PHE B 1 93 ? -9.836 -9.372 -2.910 1.00 24.85 146 PHE B O 1
ATOM 2510 N N . LEU B 1 94 ? -10.121 -8.559 -0.828 1.00 19.90 147 LEU B N 1
ATOM 2511 C CA . LEU B 1 94 ? -9.780 -7.187 -1.193 1.00 20.97 147 LEU B CA 1
ATOM 2512 C C . LEU B 1 94 ? -8.572 -6.688 -0.390 1.00 22.30 147 LEU B C 1
ATOM 2513 O O . LEU B 1 94 ? -8.431 -6.999 0.800 1.00 20.28 147 LEU B O 1
ATOM 2518 N N . SER B 1 95 ? -7.711 -5.924 -1.061 1.00 20.83 148 SER B N 1
ATOM 2519 C CA . SER B 1 95 ? -6.517 -5.332 -0.461 1.00 23.29 148 SER B CA 1
ATOM 2520 C C . SER B 1 95 ? -5.453 -6.333 -0.011 1.00 24.97 148 SER B C 1
ATOM 2521 O O . SER B 1 95 ? -4.617 -6.015 0.839 1.00 23.82 148 SER B O 1
ATOM 2532 N N . GLY B 1 97 ? -3.058 -9.850 -1.707 1.00 31.03 150 GLY B N 1
ATOM 2533 C CA . GLY B 1 97 ? -2.757 -10.778 -2.784 1.00 31.63 150 GLY B CA 1
ATOM 2534 C C . GLY B 1 97 ? -2.375 -12.136 -2.226 1.00 33.24 150 GLY B C 1
ATOM 2535 O O . GLY B 1 97 ? -2.147 -12.277 -1.024 1.00 31.60 150 GLY B O 1
ATOM 2536 N N . PHE B 1 98 ? -2.292 -13.136 -3.099 1.00 34.15 151 PHE B N 1
ATOM 2537 C CA . PHE B 1 98 ? -1.954 -14.494 -2.687 1.00 35.08 151 PHE B CA 1
ATOM 2538 C C . PHE B 1 98 ? -1.096 -15.193 -3.728 1.00 36.91 151 PHE B C 1
ATOM 2539 O O . PHE B 1 98 ? -1.100 -14.820 -4.904 1.00 37.09 151 PHE B O 1
ATOM 2547 N N . ASP B 1 99 ? -0.368 -16.218 -3.295 1.00 38.05 152 ASP B N 1
ATOM 2548 C CA . ASP B 1 99 ? 0.485 -16.975 -4.202 1.00 39.86 152 ASP B CA 1
ATOM 2549 C C . ASP B 1 99 ? -0.326 -17.959 -5.040 1.00 39.67 152 ASP B C 1
ATOM 2550 O O . ASP B 1 99 ? 0.034 -18.244 -6.182 1.00 39.99 152 ASP B O 1
ATOM 2555 N N . ASP B 1 100 ? -1.417 -18.473 -4.474 1.00 39.73 153 ASP B N 1
ATOM 2556 C CA . ASP B 1 100 ? -2.266 -19.429 -5.187 1.00 40.55 153 ASP B CA 1
ATOM 2557 C C . ASP B 1 100 ? -3.229 -18.748 -6.159 1.00 39.61 153 ASP B C 1
ATOM 2558 O O . ASP B 1 100 ? -3.025 -17.596 -6.537 1.00 40.02 153 ASP B O 1
ATOM 2563 N N . ASP B 1 101 ? -4.279 -19.466 -6.555 1.00 38.97 154 ASP B N 1
ATOM 2564 C CA . ASP B 1 101 ? -5.265 -18.945 -7.503 1.00 38.71 154 ASP B CA 1
ATOM 2565 C C . ASP B 1 101 ? -6.530 -18.384 -6.858 1.00 37.27 154 ASP B C 1
ATOM 2566 O O . ASP B 1 101 ? -7.534 -18.159 -7.531 1.00 36.11 154 ASP B O 1
ATOM 2571 N N . ARG B 1 102 ? -6.471 -18.168 -5.550 1.00 34.64 155 ARG B N 1
ATOM 2572 C CA . ARG B 1 102 ? -7.584 -17.606 -4.797 1.00 33.26 155 ARG B CA 1
ATOM 2573 C C . ARG B 1 102 ? -7.930 -16.262 -5.442 1.00 31.07 155 ARG B C 1
ATOM 2574 O O . ARG B 1 102 ? -7.038 -15.499 -5.802 1.00 30.22 155 ARG B O 1
ATOM 2582 N N . PRO B 1 103 ? -9.226 -15.964 -5.618 1.00 27.38 156 PRO B N 1
ATOM 2583 C CA . PRO B 1 103 ? -9.609 -14.689 -6.232 1.00 27.51 156 PRO B CA 1
ATOM 2584 C C . PRO B 1 103 ? -9.322 -13.498 -5.320 1.00 26.12 156 PRO B C 1
ATOM 2585 O O . PRO B 1 103 ? -9.636 -13.522 -4.132 1.00 24.45 156 PRO B O 1
ATOM 2589 N N . PHE B 1 104 ? -8.713 -12.460 -5.875 1.00 25.31 157 PHE B N 1
ATOM 2590 C CA . PHE B 1 104 ? -8.413 -11.278 -5.084 1.00 26.73 157 PHE B CA 1
ATOM 2591 C C . PHE B 1 104 ? -8.307 -10.027 -5.940 1.00 26.66 157 PHE B C 1
ATOM 2592 O O . PHE B 1 104 ? -8.092 -10.097 -7.145 1.00 26.26 157 PHE B O 1
ATOM 2600 N N . ILE B 1 105 ? -8.490 -8.887 -5.292 1.00 25.40 158 ILE B N 1
ATOM 2601 C CA . ILE B 1 105 ? -8.384 -7.587 -5.928 1.00 25.02 158 ILE B CA 1
ATOM 2602 C C . ILE B 1 105 ? -7.577 -6.751 -4.947 1.00 24.92 158 ILE B C 1
ATOM 2603 O O . ILE B 1 105 ? -7.991 -6.565 -3.795 1.00 23.41 158 ILE B O 1
ATOM 2608 N N . SER B 1 106 ? -6.424 -6.264 -5.391 1.00 23.65 159 SER B N 1
ATOM 2609 C CA . SER B 1 106 ? -5.566 -5.459 -4.533 1.00 23.74 159 SER B CA 1
ATOM 2610 C C . SER B 1 106 ? -4.519 -4.744 -5.362 1.00 24.22 159 SER B C 1
ATOM 2611 O O . SER B 1 106 ? -4.566 -4.767 -6.595 1.00 23.58 159 SER B O 1
ATOM 2614 N N . SER B 1 107 ? -3.578 -4.105 -4.672 1.00 22.32 160 SER B N 1
ATOM 2615 C CA . SER B 1 107 ? -2.492 -3.395 -5.330 1.00 21.26 160 SER B CA 1
ATOM 2616 C C . SER B 1 107 ? -1.372 -4.384 -5.575 1.00 23.30 160 SER B C 1
ATOM 2617 O O . SER B 1 107 ? -1.355 -5.476 -4.994 1.00 24.13 160 SER B O 1
ATOM 2620 N N . ASP B 1 108 ? -0.437 -4.005 -6.439 1.00 22.71 161 ASP B N 1
ATOM 2621 C CA . ASP B 1 108 ? 0.715 -4.845 -6.717 1.00 21.02 161 ASP B CA 1
ATOM 2622 C C . ASP B 1 108 ? 1.687 -4.462 -5.607 1.00 22.15 161 ASP B C 1
ATOM 2623 O O . ASP B 1 108 ? 2.382 -3.448 -5.702 1.00 20.66 161 ASP B O 1
ATOM 2628 N N . ASP B 1 109 ? 1.725 -5.262 -4.547 1.00 19.52 162 ASP B N 1
ATOM 2629 C CA . ASP B 1 109 ? 2.589 -4.957 -3.413 1.00 20.67 162 ASP B CA 1
ATOM 2630 C C . ASP B 1 109 ? 4.047 -4.773 -3.776 1.00 19.83 162 ASP B C 1
ATOM 2631 O O . ASP B 1 109 ? 4.702 -3.867 -3.268 1.00 18.70 162 ASP B O 1
ATOM 2636 N N . GLU B 1 110 ? 4.575 -5.617 -4.649 1.00 19.09 163 GLU B N 1
ATOM 2637 C CA . GLU B 1 110 ? 5.966 -5.441 -5.012 1.00 19.37 163 GLU B CA 1
ATOM 2638 C C . GLU B 1 110 ? 6.152 -4.068 -5.653 1.00 19.92 163 GLU B C 1
ATOM 2639 O O . GLU B 1 110 ? 7.108 -3.357 -5.342 1.00 20.79 163 GLU B O 1
ATOM 2645 N N . ASP B 1 111 ? 5.237 -3.691 -6.542 1.00 19.06 164 ASP B N 1
ATOM 2646 C CA . ASP B 1 111 ? 5.339 -2.395 -7.207 1.00 20.70 164 ASP B CA 1
ATOM 2647 C C . ASP B 1 111 ? 5.158 -1.248 -6.214 1.00 21.96 164 ASP B C 1
ATOM 2648 O O . ASP B 1 111 ? 5.664 -0.151 -6.437 1.00 22.56 164 ASP B O 1
ATOM 2653 N N . ILE B 1 112 ? 4.442 -1.493 -5.116 1.00 22.90 165 ILE B N 1
ATOM 2654 C CA . ILE B 1 112 ? 4.279 -0.449 -4.110 1.00 20.33 165 ILE B CA 1
ATOM 2655 C C . ILE B 1 112 ? 5.647 -0.159 -3.512 1.00 21.31 165 ILE B C 1
ATOM 2656 O O . ILE B 1 112 ? 6.067 0.997 -3.435 1.00 20.05 165 ILE B O 1
ATOM 2661 N N . GLY B 1 113 ? 6.345 -1.215 -3.103 1.00 21.51 166 GLY B N 1
ATOM 2662 C CA . GLY B 1 113 ? 7.665 -1.056 -2.517 1.00 19.95 166 GLY B CA 1
ATOM 2663 C C . GLY B 1 113 ? 8.643 -0.457 -3.510 1.00 19.69 166 GLY B C 1
ATOM 2664 O O . GLY B 1 113 ? 9.522 0.339 -3.148 1.00 16.55 166 GLY B O 1
ATOM 2665 N N . TYR B 1 114 ? 8.477 -0.853 -4.768 1.00 18.00 167 TYR B N 1
ATOM 2666 C CA . TYR B 1 114 ? 9.306 -0.389 -5.870 1.00 19.71 167 TYR B CA 1
ATOM 2667 C C . TYR B 1 114 ? 9.113 1.109 -6.108 1.00 18.90 167 TYR B C 1
ATOM 2668 O O . TYR B 1 114 ? 10.083 1.853 -6.178 1.00 20.89 167 TYR B O 1
ATOM 2677 N N . GLN B 1 115 ? 7.864 1.545 -6.229 1.00 18.97 168 GLN B N 1
ATOM 2678 C CA . GLN B 1 115 ? 7.574 2.961 -6.453 1.00 19.82 168 GLN B CA 1
ATOM 2679 C C . GLN B 1 115 ? 7.937 3.856 -5.265 1.00 19.04 168 GLN B C 1
ATOM 2680 O O . GLN B 1 115 ? 8.471 4.952 -5.442 1.00 17.13 168 GLN B O 1
ATOM 2686 N N . ALA B 1 116 ? 7.652 3.387 -4.058 1.00 16.59 169 ALA B N 1
ATOM 2687 C CA . ALA B 1 116 ? 7.962 4.153 -2.852 1.00 18.73 169 ALA B CA 1
ATOM 2688 C C . ALA B 1 116 ? 9.459 4.437 -2.768 1.00 18.71 169 ALA B C 1
ATOM 2689 O O . ALA B 1 116 ? 9.889 5.562 -2.485 1.00 16.50 169 ALA B O 1
ATOM 2691 N N . THR B 1 117 ? 10.246 3.400 -3.021 1.00 19.32 170 THR B N 1
ATOM 2692 C CA . THR B 1 117 ? 11.692 3.502 -2.958 1.00 20.62 170 THR B CA 1
ATOM 2693 C C . THR B 1 117 ? 12.274 4.360 -4.078 1.00 20.24 170 THR B C 1
ATOM 2694 O O . THR B 1 117 ? 13.146 5.196 -3.832 1.00 19.34 170 THR B O 1
ATOM 2698 N N . ASN B 1 118 ? 11.799 4.161 -5.303 1.00 19.57 171 ASN B N 1
ATOM 2699 C CA . ASN B 1 118 ? 12.297 4.952 -6.425 1.00 20.11 171 ASN B CA 1
ATOM 2700 C C . ASN B 1 118 ? 11.961 6.426 -6.254 1.00 19.06 171 ASN B C 1
ATOM 2701 O O . ASN B 1 118 ? 12.702 7.293 -6.720 1.00 21.75 171 ASN B O 1
ATOM 2706 N N . LEU B 1 119 ? 10.845 6.713 -5.590 1.00 18.84 172 LEU B N 1
ATOM 2707 C CA . LEU B 1 119 ? 10.448 8.098 -5.363 1.00 20.07 172 LEU B CA 1
ATOM 2708 C C . LEU B 1 119 ? 11.578 8.820 -4.618 1.00 20.87 172 LEU B C 1
ATOM 2709 O O . LEU B 1 119 ? 11.917 9.966 -4.942 1.00 20.34 172 LEU B O 1
ATOM 2714 N N . LEU B 1 120 ? 12.165 8.152 -3.627 1.00 17.41 173 LEU B N 1
ATOM 2715 C CA . LEU B 1 120 ? 13.265 8.742 -2.864 1.00 17.40 173 LEU B CA 1
ATOM 2716 C C . LEU B 1 120 ? 14.554 8.720 -3.692 1.00 16.75 173 LEU B C 1
ATOM 2717 O O . LEU B 1 120 ? 15.309 9.694 -3.704 1.00 14.85 173 LEU B O 1
ATOM 2722 N N . ILE B 1 121 ? 14.802 7.613 -4.389 1.00 17.64 174 ILE B N 1
ATOM 2723 C CA . ILE B 1 121 ? 15.999 7.500 -5.215 1.00 17.36 174 ILE B CA 1
ATOM 2724 C C . ILE B 1 121 ? 16.028 8.616 -6.257 1.00 18.91 174 ILE B C 1
ATOM 2725 O O . ILE B 1 121 ? 17.072 9.226 -6.493 1.00 19.71 174 ILE B O 1
ATOM 2730 N N . ASN B 1 122 ? 14.886 8.882 -6.884 1.00 20.77 175 ASN B N 1
ATOM 2731 C CA . ASN B 1 122 ? 14.822 9.936 -7.891 1.00 21.74 175 ASN B CA 1
ATOM 2732 C C . ASN B 1 122 ? 14.980 11.333 -7.286 1.00 24.00 175 ASN B C 1
ATOM 2733 O O . ASN B 1 122 ? 15.240 12.310 -8.004 1.00 21.19 175 ASN B O 1
ATOM 2738 N N . GLU B 1 123 ? 14.820 11.427 -5.967 1.00 22.66 176 GLU B N 1
ATOM 2739 C CA . GLU B 1 123 ? 14.990 12.699 -5.270 1.00 25.48 176 GLU B CA 1
ATOM 2740 C C . GLU B 1 123 ? 16.429 12.802 -4.763 1.00 22.80 176 GLU B C 1
ATOM 2741 O O . GLU B 1 123 ? 16.774 13.723 -4.027 1.00 23.42 176 GLU B O 1
ATOM 2747 N N . GLY B 1 124 ? 17.263 11.838 -5.146 1.00 21.52 177 GLY B N 1
ATOM 2748 C CA . GLY B 1 124 ? 18.662 11.878 -4.753 1.00 21.84 177 GLY B CA 1
ATOM 2749 C C . GLY B 1 124 ? 19.122 11.029 -3.580 1.00 21.66 177 GLY B C 1
ATOM 2750 O O . GLY B 1 124 ? 20.321 10.963 -3.310 1.00 21.54 177 GLY B O 1
ATOM 2751 N N . HIS B 1 125 ? 18.189 10.377 -2.888 1.00 20.28 178 HIS B N 1
ATOM 2752 C CA . HIS B 1 125 ? 18.525 9.543 -1.730 1.00 18.27 178 HIS B CA 1
ATOM 2753 C C . HIS B 1 125 ? 19.107 8.184 -2.119 1.00 17.35 178 HIS B C 1
ATOM 2754 O O . HIS B 1 125 ? 18.711 7.599 -3.116 1.00 15.39 178 HIS B O 1
ATOM 2761 N N . ARG B 1 126 ? 20.032 7.683 -1.307 1.00 19.50 179 ARG B N 1
ATOM 2762 C CA . ARG B 1 126 ? 20.645 6.376 -1.547 1.00 21.23 179 ARG B CA 1
ATOM 2763 C C . ARG B 1 126 ? 20.685 5.553 -0.261 1.00 22.36 179 ARG B C 1
ATOM 2764 O O . ARG B 1 126 ? 20.760 4.329 -0.305 1.00 23.44 179 ARG B O 1
ATOM 2772 N N . GLN B 1 127 ? 20.647 6.235 0.881 1.00 22.34 180 GLN B N 1
ATOM 2773 C CA . GLN B 1 127 ? 20.639 5.570 2.178 1.00 22.96 180 GLN B CA 1
ATOM 2774 C C . GLN B 1 127 ? 19.175 5.594 2.608 1.00 23.04 180 GLN B C 1
ATOM 2775 O O . GLN B 1 127 ? 18.736 6.442 3.387 1.00 21.57 180 GLN B O 1
ATOM 2781 N N . ILE B 1 128 ? 18.434 4.636 2.064 1.00 19.59 181 ILE B N 1
ATOM 2782 C CA . ILE B 1 128 ? 16.997 4.514 2.262 1.00 17.41 181 ILE B CA 1
ATOM 2783 C C . ILE B 1 128 ? 16.594 3.321 3.123 1.00 18.36 181 ILE B C 1
ATOM 2784 O O . ILE B 1 128 ? 16.940 2.181 2.812 1.00 17.89 181 ILE B O 1
ATOM 2789 N N . GLY B 1 129 ? 15.854 3.587 4.196 1.00 18.56 182 GLY B N 1
ATOM 2790 C CA . GLY B 1 129 ? 15.402 2.521 5.070 1.00 18.03 182 GLY B CA 1
ATOM 2791 C C . GLY B 1 129 ? 13.924 2.242 4.862 1.00 18.93 182 GLY B C 1
ATOM 2792 O O . GLY B 1 129 ? 13.229 3.023 4.209 1.00 17.36 182 GLY B O 1
ATOM 2793 N N . ILE B 1 130 ? 13.447 1.123 5.405 1.00 17.16 183 ILE B N 1
ATOM 2794 C CA . ILE B 1 130 ? 12.042 0.737 5.298 1.00 17.36 183 ILE B CA 1
ATOM 2795 C C . ILE B 1 130 ? 11.629 0.159 6.645 1.00 17.50 183 ILE B C 1
ATOM 2796 O O . ILE B 1 130 ? 12.317 -0.713 7.204 1.00 17.61 183 ILE B O 1
ATOM 2801 N N . ALA B 1 131 ? 10.510 0.646 7.178 1.00 15.41 184 ALA B N 1
ATOM 2802 C CA . ALA B 1 131 ? 10.089 0.216 8.503 1.00 17.08 184 ALA B CA 1
ATOM 2803 C C . ALA B 1 131 ? 8.634 -0.155 8.715 1.00 17.39 184 ALA B C 1
ATOM 2804 O O . ALA B 1 131 ? 7.734 0.372 8.056 1.00 18.06 184 ALA B O 1
ATOM 2806 N N . GLY B 1 132 ? 8.435 -1.061 9.674 1.00 18.20 185 GLY B N 1
ATOM 2807 C CA . GLY B 1 132 ? 7.110 -1.509 10.059 1.00 19.05 185 GLY B CA 1
ATOM 2808 C C . GLY B 1 132 ? 6.468 -2.667 9.320 1.00 19.63 185 GLY B C 1
ATOM 2809 O O . GLY B 1 132 ? 5.387 -3.106 9.702 1.00 17.76 185 GLY B O 1
ATOM 2810 N N . ILE B 1 133 ? 7.113 -3.180 8.282 1.00 18.78 186 ILE B N 1
ATOM 2811 C CA . ILE B 1 133 ? 6.514 -4.267 7.508 1.00 20.44 186 ILE B CA 1
ATOM 2812 C C . ILE B 1 133 ? 6.587 -5.642 8.163 1.00 18.37 186 ILE B C 1
ATOM 2813 O O . ILE B 1 133 ? 7.613 -6.020 8.709 1.00 19.82 186 ILE B O 1
ATOM 2818 N N . ASP B 1 134 ? 5.481 -6.376 8.129 1.00 20.81 187 ASP B N 1
ATOM 2819 C CA . ASP B 1 134 ? 5.468 -7.735 8.667 1.00 24.34 187 ASP B CA 1
ATOM 2820 C C . ASP B 1 134 ? 6.000 -8.515 7.472 1.00 23.98 187 ASP B C 1
ATOM 2821 O O . ASP B 1 134 ? 5.268 -8.835 6.533 1.00 24.89 187 ASP B O 1
ATOM 2826 N N . GLN B 1 135 ? 7.301 -8.775 7.523 1.00 26.96 188 GLN B N 1
ATOM 2827 C CA . GLN B 1 135 ? 8.078 -9.446 6.482 1.00 29.09 188 GLN B CA 1
ATOM 2828 C C . GLN B 1 135 ? 7.723 -10.884 6.078 1.00 31.27 188 GLN B C 1
ATOM 2829 O O . GLN B 1 135 ? 8.104 -11.327 4.991 1.00 30.95 188 GLN B O 1
ATOM 2835 N N . TYR B 1 136 ? 7.011 -11.610 6.931 1.00 31.68 189 TYR B N 1
ATOM 2836 C CA . TYR B 1 136 ? 6.675 -13.009 6.635 1.00 33.58 189 TYR B CA 1
ATOM 2837 C C . TYR B 1 136 ? 5.535 -13.230 5.641 1.00 30.53 189 TYR B C 1
ATOM 2838 O O . TYR B 1 136 ? 5.709 -13.906 4.631 1.00 30.32 189 TYR B O 1
ATOM 2847 N N . PRO B 1 137 ? 4.349 -12.675 5.919 1.00 30.15 190 PRO B N 1
ATOM 2848 C CA . PRO B 1 137 ? 3.226 -12.862 4.994 1.00 28.04 190 PRO B CA 1
ATOM 2849 C C . PRO B 1 137 ? 3.442 -12.286 3.588 1.00 28.04 190 PRO B C 1
ATOM 2850 O O . PRO B 1 137 ? 4.304 -11.429 3.377 1.00 26.75 190 PRO B O 1
ATOM 2854 N N . TYR B 1 138 ? 2.647 -12.781 2.643 1.00 26.33 191 TYR B N 1
ATOM 2855 C CA . TYR B 1 138 ? 2.678 -12.381 1.237 1.00 26.45 191 TYR B CA 1
ATOM 2856 C C . TYR B 1 138 ? 2.806 -10.871 1.016 1.00 26.01 191 TYR B C 1
ATOM 2857 O O . TYR B 1 138 ? 3.693 -10.414 0.302 1.00 24.26 191 TYR B O 1
ATOM 2866 N N . THR B 1 139 ? 1.891 -10.111 1.612 1.00 25.26 192 THR B N 1
ATOM 2867 C CA . THR B 1 139 ? 1.883 -8.656 1.490 1.00 23.33 192 THR B CA 1
ATOM 2868 C C . THR B 1 139 ? 3.258 -8.052 1.771 1.00 23.01 192 THR B C 1
ATOM 2869 O O . THR B 1 139 ? 3.857 -7.408 0.908 1.00 22.37 192 THR B O 1
ATOM 2873 N N . GLY B 1 140 ? 3.743 -8.263 2.989 1.00 20.75 193 GLY B N 1
ATOM 2874 C CA . GLY B 1 140 ? 5.033 -7.734 3.383 1.00 20.17 193 GLY B CA 1
ATOM 2875 C C . GLY B 1 140 ? 6.191 -8.246 2.557 1.00 21.18 193 GLY B C 1
ATOM 2876 O O . GLY B 1 140 ? 7.095 -7.489 2.214 1.00 21.46 193 GLY B O 1
ATOM 2877 N N . ARG B 1 141 ? 6.176 -9.537 2.245 1.00 22.08 194 ARG B N 1
ATOM 2878 C CA . ARG B 1 141 ? 7.237 -10.130 1.437 1.00 24.16 194 ARG B CA 1
ATOM 2879 C C . ARG B 1 141 ? 7.381 -9.410 0.105 1.00 22.54 194 ARG B C 1
ATOM 2880 O O . ARG B 1 141 ? 8.490 -9.078 -0.309 1.00 23.28 194 ARG B O 1
ATOM 2888 N N . LYS B 1 142 ? 6.253 -9.168 -0.558 1.00 22.83 195 LYS B N 1
ATOM 2889 C CA . LYS B 1 142 ? 6.257 -8.511 -1.859 1.00 24.18 195 LYS B CA 1
ATOM 2890 C C . LYS B 1 142 ? 6.722 -7.059 -1.804 1.00 20.71 195 LYS B C 1
ATOM 2891 O O . LYS B 1 142 ? 7.544 -6.637 -2.611 1.00 22.27 195 LYS B O 1
ATOM 2897 N N . ARG B 1 143 ? 6.200 -6.298 -0.851 1.00 18.74 196 ARG B N 1
ATOM 2898 C CA . ARG B 1 143 ? 6.590 -4.901 -0.720 1.00 19.23 196 ARG B CA 1
ATOM 2899 C C . ARG B 1 143 ? 8.091 -4.793 -0.477 1.00 19.78 196 ARG B C 1
ATOM 2900 O O . ARG B 1 143 ? 8.759 -3.951 -1.069 1.00 19.88 196 ARG B O 1
ATOM 2908 N N . LEU B 1 144 ? 8.625 -5.666 0.370 1.00 19.39 197 LEU B N 1
ATOM 2909 C CA . LEU B 1 144 ? 10.049 -5.638 0.662 1.00 21.72 197 LEU B CA 1
ATOM 2910 C C . LEU B 1 144 ? 10.856 -6.030 -0.573 1.00 23.51 197 LEU B C 1
ATOM 2911 O O . LEU B 1 144 ? 11.917 -5.465 -0.822 1.00 21.53 197 LEU B O 1
ATOM 2916 N N . ALA B 1 145 ? 10.358 -6.994 -1.345 1.00 24.49 198 ALA B N 1
ATOM 2917 C CA . ALA B 1 145 ? 11.063 -7.414 -2.554 1.00 26.88 198 ALA B CA 1
ATOM 2918 C C . ALA B 1 145 ? 11.142 -6.235 -3.524 1.00 26.56 198 ALA B C 1
ATOM 2919 O O . ALA B 1 145 ? 12.154 -6.047 -4.195 1.00 28.45 198 ALA B O 1
ATOM 2921 N N . GLY B 1 146 ? 10.067 -5.451 -3.589 1.00 25.77 199 GLY B N 1
ATOM 2922 C CA . GLY B 1 146 ? 10.027 -4.286 -4.459 1.00 23.85 199 GLY B CA 1
ATOM 2923 C C . GLY B 1 146 ? 11.060 -3.261 -4.026 1.00 23.33 199 GLY B C 1
ATOM 2924 O O . GLY B 1 146 ? 11.701 -2.616 -4.859 1.00 22.95 199 GLY B O 1
ATOM 2925 N N . TYR B 1 147 ? 11.219 -3.121 -2.713 1.00 21.49 200 TYR B N 1
ATOM 2926 C CA . TYR B 1 147 ? 12.186 -2.200 -2.114 1.00 20.69 200 TYR B CA 1
ATOM 2927 C C . TYR B 1 147 ? 13.605 -2.623 -2.482 1.00 22.42 200 TYR B C 1
ATOM 2928 O O . TYR B 1 147 ? 14.429 -1.789 -2.880 1.00 18.80 200 TYR B O 1
ATOM 2937 N N . LYS B 1 148 ? 13.886 -3.921 -2.347 1.00 21.57 201 LYS B N 1
ATOM 2938 C CA . LYS B 1 148 ? 15.216 -4.456 -2.656 1.00 21.45 201 LYS B CA 1
ATOM 2939 C C . LYS B 1 148 ? 15.536 -4.393 -4.147 1.00 20.28 201 LYS B C 1
ATOM 2940 O O . LYS B 1 148 ? 16.694 -4.266 -4.529 1.00 20.04 201 LYS B O 1
ATOM 2946 N N . LYS B 1 149 ? 14.509 -4.496 -4.981 1.00 23.28 202 LYS B N 1
ATOM 2947 C CA . LYS B 1 149 ? 14.694 -4.419 -6.423 1.00 25.20 202 LYS B CA 1
ATOM 2948 C C . LYS B 1 149 ? 15.086 -2.985 -6.787 1.00 25.44 202 LYS B C 1
ATOM 2949 O O . LYS B 1 149 ? 16.032 -2.765 -7.542 1.00 25.79 202 LYS B O 1
ATOM 2955 N N . ALA B 1 150 ? 14.357 -2.017 -6.236 1.00 22.70 203 ALA B N 1
ATOM 2956 C CA . ALA B 1 150 ? 14.629 -0.606 -6.494 1.00 23.24 203 ALA B CA 1
ATOM 2957 C C . ALA B 1 150 ? 16.062 -0.280 -6.116 1.00 22.91 203 ALA B C 1
ATOM 2958 O O . ALA B 1 150 ? 16.761 0.425 -6.848 1.00 24.04 203 ALA B O 1
ATOM 2960 N N . LEU B 1 151 ? 16.505 -0.809 -4.982 1.00 23.76 204 LEU B N 1
ATOM 2961 C CA . LEU B 1 151 ? 17.865 -0.574 -4.513 1.00 25.46 204 LEU B CA 1
ATOM 2962 C C . LEU B 1 151 ? 18.897 -1.191 -5.453 1.00 28.33 204 LEU B C 1
ATOM 2963 O O . LEU B 1 151 ? 19.907 -0.562 -5.784 1.00 27.57 204 LEU B O 1
ATOM 2968 N N . LYS B 1 152 ? 18.643 -2.424 -5.881 1.00 29.08 205 LYS B N 1
ATOM 2969 C CA . LYS B 1 152 ? 19.560 -3.106 -6.780 1.00 30.19 205 LYS B CA 1
ATOM 2970 C C . LYS B 1 152 ? 19.666 -2.411 -8.131 1.00 28.73 205 LYS B C 1
ATOM 2971 O O . LYS B 1 152 ? 20.755 -2.296 -8.688 1.00 28.78 205 LYS B O 1
ATOM 2977 N N . GLU B 1 153 ? 18.538 -1.950 -8.661 1.00 28.16 206 GLU B N 1
ATOM 2978 C CA . GLU B 1 153 ? 18.538 -1.262 -9.944 1.00 27.44 206 GLU B CA 1
ATOM 2979 C C . GLU B 1 153 ? 19.262 0.085 -9.842 1.00 28.60 206 GLU B C 1
ATOM 2980 O O . GLU B 1 153 ? 19.699 0.650 -10.850 1.00 29.34 206 GLU B O 1
ATOM 2986 N N . ALA B 1 154 ? 19.399 0.586 -8.617 1.00 25.11 207 ALA B N 1
ATOM 2987 C CA . ALA B 1 154 ? 20.087 1.848 -8.371 1.00 26.27 207 ALA B CA 1
ATOM 2988 C C . ALA B 1 154 ? 21.496 1.526 -7.888 1.00 24.79 207 ALA B C 1
ATOM 2989 O O . ALA B 1 154 ? 22.261 2.419 -7.522 1.00 22.80 207 ALA B O 1
ATOM 2991 N N . ASN B 1 155 ? 21.820 0.236 -7.879 1.00 25.54 208 ASN B N 1
ATOM 2992 C CA . ASN B 1 155 ? 23.127 -0.233 -7.441 1.00 26.34 208 ASN B CA 1
ATOM 2993 C C . ASN B 1 155 ? 23.417 0.126 -5.985 1.00 26.81 208 ASN B C 1
ATOM 2994 O O . ASN B 1 155 ? 24.543 0.461 -5.617 1.00 28.82 208 ASN B O 1
ATOM 2999 N N . ILE B 1 156 ? 22.382 0.050 -5.155 1.00 26.01 209 ILE B N 1
ATOM 3000 C CA . ILE B 1 156 ? 22.511 0.327 -3.732 1.00 24.73 209 ILE B CA 1
ATOM 3001 C C . ILE B 1 156 ? 22.513 -1.029 -3.042 1.00 24.66 209 ILE B C 1
ATOM 3002 O O . ILE B 1 156 ? 21.570 -1.797 -3.191 1.00 22.33 209 ILE B O 1
ATOM 3007 N N . ALA B 1 157 ? 23.573 -1.318 -2.293 1.00 26.06 210 ALA B N 1
ATOM 3008 C CA . ALA B 1 157 ? 23.697 -2.592 -1.590 1.00 28.68 210 ALA B CA 1
ATOM 3009 C C . ALA B 1 157 ? 22.635 -2.761 -0.505 1.00 30.90 210 ALA B C 1
ATOM 3010 O O . ALA B 1 157 ? 22.428 -1.869 0.322 1.00 30.73 210 ALA B O 1
ATOM 3012 N N . ILE B 1 158 ? 21.961 -3.907 -0.515 1.00 31.12 211 ILE B N 1
ATOM 3013 C CA . ILE B 1 158 ? 20.930 -4.186 0.476 1.00 33.84 211 ILE B CA 1
ATOM 3014 C C . ILE B 1 158 ? 21.560 -4.293 1.865 1.00 34.47 211 ILE B C 1
ATOM 3015 O O . ILE B 1 158 ? 22.408 -5.148 2.111 1.00 35.98 211 ILE B O 1
ATOM 3020 N N . ASN B 1 159 ? 21.138 -3.408 2.762 1.00 33.45 212 ASN B N 1
ATOM 3021 C CA . ASN B 1 159 ? 21.648 -3.350 4.129 1.00 33.09 212 ASN B CA 1
ATOM 3022 C C . ASN B 1 159 ? 20.541 -3.787 5.096 1.00 33.67 212 ASN B C 1
ATOM 3023 O O . ASN B 1 159 ? 19.580 -3.053 5.315 1.00 31.56 212 ASN B O 1
ATOM 3028 N N . GLN B 1 160 ? 20.680 -4.975 5.679 1.00 32.97 213 GLN B N 1
ATOM 3029 C CA . GLN B 1 160 ? 19.671 -5.485 6.598 1.00 32.59 213 GLN B CA 1
ATOM 3030 C C . GLN B 1 160 ? 19.409 -4.547 7.766 1.00 30.72 213 GLN B C 1
ATOM 3031 O O . GLN B 1 160 ? 18.332 -4.567 8.342 1.00 30.07 213 GLN B O 1
ATOM 3037 N N . GLU B 1 161 ? 20.392 -3.727 8.118 1.00 31.02 214 GLU B N 1
ATOM 3038 C CA . GLU B 1 161 ? 20.227 -2.788 9.219 1.00 31.99 214 GLU B CA 1
ATOM 3039 C C . GLU B 1 161 ? 19.249 -1.668 8.872 1.00 29.85 214 GLU B C 1
ATOM 3040 O O . GLU B 1 161 ? 18.765 -0.963 9.759 1.00 29.43 214 GLU B O 1
ATOM 3046 N N . TRP B 1 162 ? 18.964 -1.513 7.582 1.00 27.00 215 TRP B N 1
ATOM 3047 C CA . TRP B 1 162 ? 18.046 -0.482 7.103 1.00 24.68 215 TRP B CA 1
ATOM 3048 C C . TRP B 1 162 ? 16.610 -1.000 7.068 1.00 24.29 215 TRP B C 1
ATOM 3049 O O . TRP B 1 162 ? 15.674 -0.274 6.706 1.00 20.03 215 TRP B O 1
ATOM 3060 N N . ILE B 1 163 ? 16.448 -2.261 7.453 1.00 22.62 216 ILE B N 1
ATOM 3061 C CA . ILE B 1 163 ? 15.149 -2.905 7.463 1.00 21.87 216 ILE B CA 1
ATOM 3062 C C . ILE B 1 163 ? 14.734 -3.174 8.904 1.00 23.65 216 ILE B C 1
ATOM 3063 O O . ILE B 1 163 ? 15.388 -3.948 9.618 1.00 22.24 216 ILE B O 1
ATOM 3068 N N . LYS B 1 164 ? 13.666 -2.506 9.336 1.00 22.84 217 LYS B N 1
ATOM 3069 C CA . LYS B 1 164 ? 13.152 -2.660 10.688 1.00 24.55 217 LYS B CA 1
ATOM 3070 C C . LYS B 1 164 ? 11.717 -3.144 10.604 1.00 24.91 217 LYS B C 1
ATOM 3071 O O . LYS B 1 164 ? 10.803 -2.373 10.301 1.00 25.69 217 LYS B O 1
ATOM 3077 N N . PRO B 1 165 ? 11.507 -4.448 10.835 1.00 24.41 218 PRO B N 1
ATOM 3078 C CA . PRO B 1 165 ? 10.181 -5.061 10.788 1.00 25.58 218 PRO B CA 1
ATOM 3079 C C . PRO B 1 165 ? 9.242 -4.506 11.851 1.00 23.54 218 PRO B C 1
AT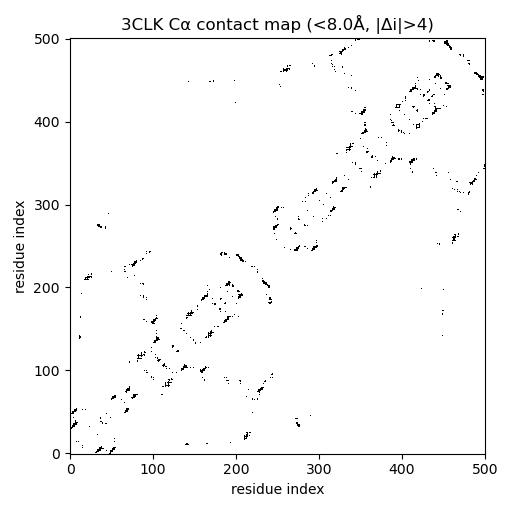OM 3080 O O . PRO B 1 165 ? 9.672 -3.934 12.854 1.00 23.96 218 PRO B O 1
ATOM 3084 N N . GLY B 1 166 ? 7.956 -4.703 11.621 1.00 22.45 219 GLY B N 1
ATOM 3085 C CA . GLY B 1 166 ? 6.957 -4.226 12.548 1.00 21.72 219 GLY B CA 1
ATOM 3086 C C . GLY B 1 166 ? 5.641 -4.840 12.152 1.00 22.14 219 GLY B C 1
ATOM 3087 O O . GLY B 1 166 ? 5.604 -5.836 11.424 1.00 22.96 219 GLY B O 1
ATOM 3088 N N . ASP B 1 167 ? 4.556 -4.232 12.601 1.00 22.22 220 ASP B N 1
ATOM 3089 C CA . ASP B 1 167 ? 3.230 -4.746 12.318 1.00 22.46 220 ASP B CA 1
ATOM 3090 C C . ASP B 1 167 ? 2.315 -3.682 11.739 1.00 21.59 220 ASP B C 1
ATOM 3091 O O . ASP B 1 167 ? 1.116 -3.671 12.027 1.00 21.13 220 ASP B O 1
ATOM 3096 N N . TYR B 1 168 ? 2.878 -2.782 10.937 1.00 18.79 221 TYR B N 1
ATOM 3097 C CA . TYR B 1 168 ? 2.094 -1.721 10.307 1.00 18.98 221 TYR B CA 1
ATOM 3098 C C . TYR B 1 168 ? 1.421 -0.747 11.269 1.00 17.91 221 TYR B C 1
ATOM 3099 O O . TYR B 1 168 ? 0.605 0.063 10.846 1.00 18.07 221 TYR B O 1
ATOM 3108 N N . SER B 1 169 ? 1.763 -0.803 12.550 1.00 18.38 222 SER B N 1
ATOM 3109 C CA . SER B 1 169 ? 1.129 0.088 13.513 1.00 18.15 222 SER B CA 1
ATOM 3110 C C . SER B 1 169 ? 1.919 1.371 13.768 1.00 17.16 222 SER B C 1
ATOM 3111 O O . SER B 1 1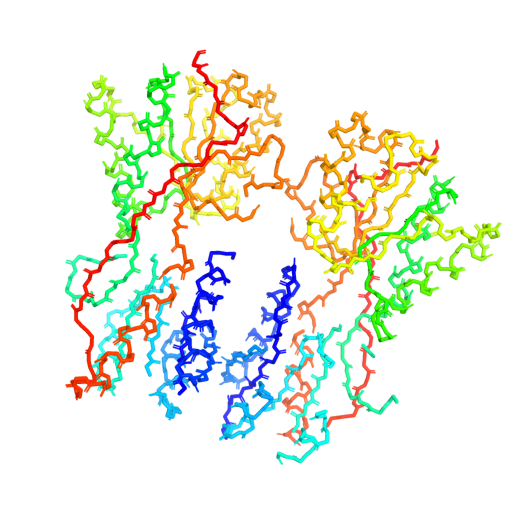69 ? 3.043 1.533 13.302 1.00 18.39 222 SER B O 1
ATOM 3114 N N . TYR B 1 170 ? 1.307 2.283 14.510 1.00 15.75 223 TYR B N 1
ATOM 3115 C CA . TYR B 1 170 ? 1.945 3.539 14.868 1.00 17.26 223 TYR B CA 1
ATOM 3116 C C . TYR B 1 170 ? 3.152 3.235 15.763 1.00 17.94 223 TYR B C 1
ATOM 3117 O O . TYR B 1 170 ? 4.232 3.801 15.583 1.00 15.69 223 TYR B O 1
ATOM 3126 N N . THR B 1 171 ? 2.968 2.329 16.720 1.00 16.62 224 THR B N 1
ATOM 3127 C CA . THR B 1 171 ? 4.048 1.962 17.631 1.00 18.93 224 THR B CA 1
ATOM 3128 C C . THR B 1 171 ? 5.276 1.403 16.909 1.00 18.51 224 THR B C 1
ATOM 3129 O O . THR B 1 171 ? 6.408 1.728 17.257 1.00 18.82 224 THR B O 1
ATOM 3133 N N . SER B 1 172 ? 5.058 0.564 15.903 1.00 17.83 225 SER B N 1
ATOM 3134 C CA . SER B 1 172 ? 6.174 -0.009 15.174 1.00 18.90 225 SER B CA 1
ATOM 3135 C C . SER B 1 172 ? 6.973 1.092 14.459 1.00 16.75 225 SER B C 1
ATOM 3136 O O . SER B 1 172 ? 8.174 0.952 14.219 1.00 15.36 225 SER B O 1
ATOM 3139 N N . GLY B 1 173 ? 6.297 2.187 14.127 1.00 14.20 226 GLY B N 1
ATOM 3140 C CA . GLY B 1 173 ? 6.966 3.299 13.476 1.00 14.41 226 GLY B CA 1
ATOM 3141 C C . GLY B 1 173 ? 7.880 3.962 14.488 1.00 15.84 226 GLY B C 1
ATOM 3142 O O . GLY B 1 173 ? 9.049 4.234 14.209 1.00 11.02 226 GLY B O 1
ATOM 3143 N N . GLU B 1 174 ? 7.350 4.226 15.679 1.00 14.13 227 GLU B N 1
ATOM 3144 C CA . GLU B 1 174 ? 8.159 4.838 16.724 1.00 16.10 227 GLU B CA 1
ATOM 3145 C C . GLU B 1 174 ? 9.337 3.940 17.095 1.00 17.36 227 GLU B C 1
ATOM 3146 O O . GLU B 1 174 ? 10.462 4.425 17.292 1.00 18.83 227 GLU B O 1
ATOM 3152 N N . GLN B 1 175 ? 9.073 2.638 17.208 1.00 14.76 228 GLN B N 1
ATOM 3153 C CA . GLN B 1 175 ? 10.103 1.675 17.600 1.00 16.09 228 GLN B CA 1
ATOM 3154 C C . GLN B 1 175 ? 11.198 1.550 16.558 1.00 15.99 228 GLN B C 1
ATOM 3155 O O . GLN B 1 175 ? 12.377 1.483 16.890 1.00 17.02 228 GLN B O 1
ATOM 3161 N N . ALA B 1 176 ? 10.804 1.500 15.294 1.00 16.18 229 ALA B N 1
ATOM 3162 C CA . ALA B 1 176 ? 11.774 1.402 14.219 1.00 16.17 229 ALA B CA 1
ATOM 3163 C C . ALA B 1 176 ? 12.654 2.659 14.163 1.00 15.13 229 ALA B C 1
ATOM 3164 O O . ALA B 1 176 ? 13.854 2.561 13.923 1.00 16.51 229 ALA B O 1
ATOM 3174 N N . LYS B 1 178 ? 13.526 4.501 16.626 1.00 16.63 231 LYS B N 1
ATOM 3175 C CA . LYS B 1 178 ? 14.435 4.401 17.763 1.00 17.98 231 LYS B CA 1
ATOM 3176 C C . LYS B 1 178 ? 15.572 3.469 17.357 1.00 17.95 231 LYS B C 1
ATOM 3177 O O . LYS B 1 178 ? 16.741 3.739 17.641 1.00 18.35 231 LYS B O 1
ATOM 3183 N N . ALA B 1 179 ? 15.220 2.385 16.668 1.00 15.70 232 ALA B N 1
ATOM 3184 C CA . ALA B 1 179 ? 16.197 1.424 16.191 1.00 17.72 232 ALA B CA 1
ATOM 3185 C C . ALA B 1 179 ? 17.198 2.110 15.250 1.00 18.76 232 ALA B C 1
ATOM 3186 O O . ALA B 1 179 ? 18.412 1.950 15.394 1.00 18.57 232 ALA B O 1
ATOM 3188 N N . PHE B 1 180 ? 16.696 2.876 14.289 1.00 18.92 233 PHE B N 1
ATOM 3189 C CA . PHE B 1 180 ? 17.591 3.570 13.366 1.00 18.39 233 PHE B CA 1
ATOM 3190 C C . PHE B 1 180 ? 18.522 4.475 14.159 1.00 19.42 233 PHE B C 1
ATOM 3191 O O . PHE B 1 180 ? 19.719 4.549 13.880 1.00 20.39 233 PHE B O 1
ATOM 3199 N N . GLY B 1 181 ? 17.971 5.165 15.148 1.00 19.00 234 GLY B N 1
ATOM 3200 C CA . GLY B 1 181 ? 18.789 6.030 15.974 1.00 20.15 234 GLY B CA 1
ATOM 3201 C C . GLY B 1 181 ? 18.742 7.500 15.614 1.00 21.63 234 GLY B C 1
ATOM 3202 O O . GLY B 1 181 ? 18.483 7.880 14.473 1.00 19.35 234 GLY B O 1
ATOM 3203 N N . LYS B 1 182 ? 18.990 8.331 16.618 1.00 23.41 235 LYS B N 1
ATOM 3204 C CA . LYS B 1 182 ? 19.002 9.776 16.463 1.00 24.93 235 LYS B CA 1
ATOM 3205 C C . LYS B 1 182 ? 20.109 10.182 15.484 1.00 25.98 235 LYS B C 1
ATOM 3206 O O . LYS B 1 182 ? 19.995 11.182 14.777 1.00 25.58 235 LYS B O 1
ATOM 3212 N N . ASN B 1 183 ? 21.177 9.394 15.446 1.00 25.05 236 ASN B N 1
ATOM 3213 C CA . ASN B 1 183 ? 22.307 9.673 14.566 1.00 26.76 236 ASN B CA 1
ATOM 3214 C C . ASN B 1 183 ? 22.324 8.787 13.329 1.00 25.31 236 ASN B C 1
ATOM 3215 O O . ASN B 1 183 ? 23.379 8.576 12.722 1.00 26.06 236 ASN B O 1
ATOM 3220 N N . THR B 1 184 ? 21.152 8.286 12.942 1.00 22.54 237 THR B N 1
ATOM 3221 C CA . THR B 1 184 ? 21.046 7.428 11.770 1.00 22.05 237 THR B CA 1
ATOM 3222 C C . THR B 1 184 ? 21.699 8.064 10.554 1.00 23.24 237 THR B C 1
ATOM 3223 O O . THR B 1 184 ? 21.728 9.287 10.422 1.00 23.33 237 THR B O 1
ATOM 3227 N N . ASP B 1 185 ? 22.214 7.225 9.664 1.00 24.12 238 ASP B N 1
ATOM 3228 C CA . ASP B 1 185 ? 22.850 7.705 8.444 1.00 24.42 238 ASP B CA 1
ATOM 3229 C C . ASP B 1 185 ? 21.827 7.688 7.316 1.00 22.30 238 ASP B C 1
ATOM 3230 O O . ASP B 1 185 ? 22.130 8.067 6.187 1.00 20.78 238 ASP B O 1
ATOM 3235 N N . LEU B 1 186 ? 20.613 7.239 7.624 1.00 18.75 239 LEU B N 1
ATOM 3236 C CA . LEU B 1 186 ? 19.546 7.197 6.625 1.00 17.23 239 LEU B CA 1
ATOM 3237 C C . LEU B 1 186 ? 19.059 8.618 6.349 1.00 17.92 239 LEU B C 1
ATOM 3238 O O . LEU B 1 186 ? 19.050 9.457 7.244 1.00 17.63 239 LEU B O 1
ATOM 3243 N N . THR B 1 187 ? 18.658 8.885 5.112 1.00 16.15 240 THR B N 1
ATOM 3244 C CA . THR B 1 187 ? 18.144 10.201 4.764 1.00 17.24 240 THR B CA 1
ATOM 3245 C C . THR B 1 187 ? 16.722 10.045 4.251 1.00 16.31 240 THR B C 1
ATOM 3246 O O . THR B 1 187 ? 16.010 11.018 4.080 1.00 17.59 240 THR B O 1
ATOM 3250 N N . GLY B 1 188 ? 16.320 8.802 4.014 1.00 16.90 241 GLY B N 1
ATOM 3251 C CA . GLY B 1 188 ? 14.977 8.531 3.544 1.00 16.96 241 GLY B CA 1
ATOM 3252 C C . GLY B 1 188 ? 14.448 7.261 4.181 1.00 15.88 241 GLY B C 1
ATOM 3253 O O . GLY B 1 188 ? 15.199 6.304 4.378 1.00 18.01 241 GLY B O 1
ATOM 3254 N N . ILE B 1 189 ? 13.163 7.252 4.514 1.00 15.36 242 ILE B N 1
ATOM 3255 C CA . ILE B 1 189 ? 12.534 6.077 5.117 1.00 15.94 242 ILE B CA 1
ATOM 3256 C C . ILE B 1 189 ? 11.147 5.845 4.529 1.00 15.71 242 ILE B C 1
ATOM 3257 O O . ILE B 1 189 ? 10.358 6.782 4.367 1.00 14.32 242 ILE B O 1
ATOM 3262 N N . ILE B 1 190 ? 10.878 4.591 4.186 1.00 14.75 243 ILE B N 1
ATOM 3263 C CA . ILE B 1 190 ? 9.597 4.189 3.637 1.00 14.11 243 ILE B CA 1
ATOM 3264 C C . ILE B 1 190 ? 8.816 3.574 4.789 1.00 13.89 243 ILE B C 1
ATOM 3265 O O . ILE B 1 190 ? 9.311 2.678 5.483 1.00 15.22 243 ILE B O 1
ATOM 3270 N N . ALA B 1 191 ? 7.606 4.069 5.009 1.00 12.97 244 ALA B N 1
ATOM 3271 C CA . ALA B 1 191 ? 6.778 3.558 6.096 1.00 15.27 244 ALA B CA 1
ATOM 3272 C C . ALA B 1 191 ? 5.803 2.520 5.571 1.00 13.11 244 ALA B C 1
ATOM 3273 O O . ALA B 1 191 ? 5.212 2.695 4.507 1.00 13.74 244 ALA B O 1
ATOM 3275 N N . ALA B 1 192 ? 5.641 1.445 6.335 1.00 13.60 245 ALA B N 1
ATOM 3276 C CA . ALA B 1 192 ? 4.752 0.348 5.965 1.00 15.56 245 ALA B CA 1
ATOM 3277 C C . ALA B 1 192 ? 3.294 0.764 5.851 1.00 14.16 245 ALA B C 1
ATOM 3278 O O . ALA B 1 192 ? 2.515 0.103 5.176 1.00 15.81 245 ALA B O 1
ATOM 3280 N N . SER B 1 193 ? 2.927 1.856 6.519 1.00 14.05 246 SER B N 1
ATOM 3281 C CA . SER B 1 193 ? 1.553 2.345 6.508 1.00 14.02 246 SER B CA 1
ATOM 3282 C C . SER B 1 193 ? 1.529 3.798 6.981 1.00 14.49 246 SER B C 1
ATOM 3283 O O . SER B 1 193 ? 2.527 4.303 7.505 1.00 14.35 246 SER B O 1
ATOM 3286 N N . ASP B 1 194 ? 0.387 4.461 6.813 1.00 13.99 247 ASP B N 1
ATOM 3287 C CA . ASP B 1 194 ? 0.275 5.851 7.238 1.00 15.74 247 ASP B CA 1
ATOM 3288 C C . ASP B 1 194 ? 0.476 5.987 8.746 1.00 15.38 247 ASP B C 1
ATOM 3289 O O . ASP B 1 194 ? 1.139 6.914 9.194 1.00 15.54 247 ASP B O 1
ATOM 3302 N N . THR B 1 196 ? 2.175 4.007 10.628 1.00 13.84 249 THR B N 1
ATOM 3303 C CA . THR B 1 196 ? 3.583 3.725 10.894 1.00 14.51 249 THR B CA 1
ATOM 3304 C C . THR B 1 196 ? 4.390 4.991 10.582 1.00 12.74 249 THR B C 1
ATOM 3305 O O . THR B 1 196 ? 5.293 5.373 11.329 1.00 14.21 249 THR B O 1
ATOM 3309 N N . ALA B 1 197 ? 4.037 5.665 9.494 1.00 12.46 250 ALA B N 1
ATOM 3310 C CA . ALA B 1 197 ? 4.730 6.888 9.108 1.00 11.43 250 ALA B CA 1
ATOM 3311 C C . ALA B 1 197 ? 4.586 7.969 10.174 1.00 11.71 250 ALA B C 1
ATOM 3312 O O . ALA B 1 197 ? 5.519 8.728 10.434 1.00 13.01 250 ALA B O 1
ATOM 3314 N N . ILE B 1 198 ? 3.423 8.048 10.803 1.00 10.30 251 ILE B N 1
ATOM 3315 C CA . ILE B 1 198 ? 3.243 9.069 11.814 1.00 13.05 251 ILE B CA 1
ATOM 3316 C C . ILE B 1 198 ? 4.155 8.770 13.003 1.00 13.80 251 ILE B C 1
ATOM 3317 O O . ILE B 1 198 ? 4.742 9.685 13.571 1.00 15.99 251 ILE B O 1
ATOM 3322 N N . GLY B 1 199 ? 4.300 7.490 13.354 1.00 14.78 252 GLY B N 1
ATOM 3323 C CA . GLY B 1 199 ? 5.172 7.122 14.463 1.00 12.59 252 GLY B CA 1
ATOM 3324 C C . GLY B 1 199 ? 6.621 7.480 14.150 1.00 14.64 252 GLY B C 1
ATOM 3325 O O . GLY B 1 199 ? 7.358 7.996 14.997 1.00 13.96 252 GLY B O 1
ATOM 3326 N N . ILE B 1 200 ? 7.038 7.200 12.922 1.00 13.53 253 ILE B N 1
ATOM 3327 C CA . ILE B 1 200 ? 8.393 7.520 12.486 1.00 15.10 253 ILE B CA 1
ATOM 3328 C C . ILE B 1 200 ? 8.576 9.029 12.581 1.00 15.79 253 ILE B C 1
ATOM 3329 O O . ILE B 1 200 ? 9.573 9.520 13.115 1.00 15.45 253 ILE B O 1
ATOM 3334 N N . LEU B 1 201 ? 7.593 9.752 12.054 1.00 17.56 254 LEU B N 1
ATOM 3335 C CA . LEU B 1 201 ? 7.596 11.210 12.030 1.00 19.29 254 LEU B CA 1
ATOM 3336 C C . LEU B 1 201 ? 7.730 11.832 13.410 1.00 20.27 254 LEU B C 1
ATOM 3337 O O . LEU B 1 201 ? 8.536 12.753 13.619 1.00 19.22 254 LEU B O 1
ATOM 3342 N N . ASN B 1 202 ? 6.918 11.356 14.348 1.00 18.68 255 ASN B N 1
ATOM 3343 C CA . ASN B 1 202 ? 6.953 11.890 15.695 1.00 16.94 255 ASN B CA 1
ATOM 3344 C C . ASN B 1 202 ? 8.244 11.520 16.422 1.00 17.73 255 ASN B C 1
ATOM 3345 O O . ASN B 1 202 ? 8.805 12.357 17.127 1.00 16.16 255 ASN B O 1
ATOM 3350 N N . GLN B 1 203 ? 8.718 10.282 16.260 1.00 16.25 256 GLN B N 1
ATOM 3351 C CA . GLN B 1 203 ? 9.950 9.877 16.934 1.00 16.87 256 GLN B CA 1
ATOM 3352 C C . GLN B 1 203 ? 11.139 10.641 16.376 1.00 18.46 256 GLN B C 1
ATOM 3353 O O . GLN B 1 203 ? 12.029 11.041 17.124 1.00 18.55 256 GLN B O 1
ATOM 3359 N N . ALA B 1 204 ? 11.162 10.832 15.061 1.00 18.69 257 ALA B N 1
ATOM 3360 C CA . ALA B 1 204 ? 12.250 11.586 14.437 1.00 20.32 257 ALA B CA 1
ATOM 3361 C C . ALA B 1 204 ? 12.251 12.974 15.066 1.00 21.14 257 ALA B C 1
ATOM 3362 O O . ALA B 1 204 ? 13.295 13.504 15.448 1.00 20.24 257 ALA B O 1
ATOM 3364 N N . SER B 1 205 ? 11.065 13.555 15.181 1.00 21.95 258 SER B N 1
ATOM 3365 C CA . SER B 1 205 ? 10.913 14.878 15.761 1.00 23.38 258 SER B CA 1
ATOM 3366 C C . SER B 1 205 ? 11.489 14.927 17.176 1.00 23.48 258 SER B C 1
ATOM 3367 O O . SER B 1 205 ? 12.181 15.881 17.544 1.00 23.67 258 SER B O 1
ATOM 3370 N N . SER B 1 206 ? 11.217 13.893 17.966 1.00 22.77 259 SER B N 1
ATOM 3371 C CA . SER B 1 206 ? 11.729 13.823 19.326 1.00 22.99 259 SER B CA 1
ATOM 3372 C C . SER B 1 206 ? 13.258 13.751 19.351 1.00 23.27 259 SER B C 1
ATOM 3373 O O . SER B 1 206 ? 13.892 14.209 20.309 1.00 22.22 259 SER B O 1
ATOM 3376 N N . PHE B 1 207 ? 13.846 13.169 18.308 1.00 20.70 260 PHE B N 1
ATOM 3377 C CA . PHE B 1 207 ? 15.302 13.069 18.213 1.00 20.47 260 PHE B CA 1
ATOM 3378 C C . PHE B 1 207 ? 15.890 14.375 17.654 1.00 20.88 260 PHE B C 1
ATOM 3379 O O . PHE B 1 207 ? 17.106 14.508 17.511 1.00 24.78 260 PHE B O 1
ATOM 3387 N N . GLY B 1 208 ? 15.029 15.334 17.334 1.00 21.34 261 GLY B N 1
ATOM 3388 C CA . GLY B 1 208 ? 15.504 16.592 16.787 1.00 21.18 261 GLY B CA 1
ATOM 3389 C C . GLY B 1 208 ? 15.812 16.503 15.297 1.00 22.42 261 GLY B C 1
ATOM 3390 O O . GLY B 1 208 ? 16.525 17.348 14.752 1.00 22.30 261 GLY B O 1
ATOM 3391 N N . ILE B 1 209 ? 15.290 15.466 14.644 1.00 21.13 262 ILE B N 1
ATOM 3392 C CA . ILE B 1 209 ? 15.479 15.259 13.208 1.00 20.60 262 ILE B CA 1
ATOM 3393 C C . ILE B 1 209 ? 14.318 15.935 12.467 1.00 21.15 262 ILE B C 1
ATOM 3394 O O . ILE B 1 209 ? 13.157 15.583 12.658 1.00 20.86 262 ILE B O 1
ATOM 3399 N N . GLU B 1 210 ? 14.638 16.901 11.618 1.00 21.89 263 GLU B N 1
ATOM 3400 C CA . GLU B 1 210 ? 13.615 17.624 10.870 1.00 23.34 263 GLU B CA 1
ATOM 3401 C C . GLU B 1 210 ? 13.189 16.951 9.565 1.00 19.37 263 GLU B C 1
ATOM 3402 O O . GLU B 1 210 ? 14.013 16.516 8.779 1.00 21.83 263 GLU B O 1
ATOM 3408 N N . VAL B 1 211 ? 11.887 16.891 9.342 1.00 17.86 264 VAL B N 1
ATOM 3409 C CA . VAL B 1 211 ? 11.335 16.288 8.138 1.00 16.69 264 VAL B CA 1
ATOM 3410 C C . VAL B 1 211 ? 10.675 17.415 7.339 1.00 15.59 264 VAL B C 1
ATOM 3411 O O . VAL B 1 211 ? 9.893 18.184 7.889 1.00 15.96 264 VAL B O 1
ATOM 3415 N N . PRO B 1 212 ? 10.976 17.526 6.037 1.00 14.26 265 PRO B N 1
ATOM 3416 C CA . PRO B 1 212 ? 11.859 16.709 5.195 1.00 17.07 265 PRO B CA 1
ATOM 3417 C C . PRO B 1 212 ? 13.306 17.232 5.147 1.00 20.20 265 PRO B C 1
ATOM 3418 O O . PRO B 1 212 ? 14.153 16.690 4.431 1.00 20.44 265 PRO B O 1
ATOM 3422 N N . LYS B 1 213 ? 13.572 18.282 5.919 1.00 24.21 266 LYS B N 1
ATOM 3423 C CA . LYS B 1 213 ? 14.895 18.905 5.998 1.00 28.84 266 LYS B CA 1
ATOM 3424 C C . LYS B 1 213 ? 16.038 17.884 5.926 1.00 30.90 266 LYS B C 1
ATOM 3425 O O . LYS B 1 213 ? 16.736 17.798 4.913 1.00 30.92 266 LYS B O 1
ATOM 3431 N N . ASP B 1 214 ? 16.240 17.110 6.990 1.00 31.31 267 ASP B N 1
ATOM 3432 C CA . ASP B 1 214 ? 17.311 16.117 6.953 1.00 32.73 267 ASP B CA 1
ATOM 3433 C C . ASP B 1 214 ? 16.828 14.667 6.876 1.00 31.36 267 ASP B C 1
ATOM 3434 O O . ASP B 1 214 ? 17.634 13.738 6.864 1.00 32.93 267 ASP B O 1
ATOM 3439 N N . LEU B 1 215 ? 15.514 14.478 6.814 1.00 26.59 268 LEU B N 1
ATOM 3440 C CA . LEU B 1 215 ? 14.933 13.146 6.695 1.00 23.45 268 LEU B CA 1
ATOM 3441 C C . LEU B 1 215 ? 13.640 13.171 5.872 1.00 19.84 268 LEU B C 1
ATOM 3442 O O . LEU B 1 215 ? 12.703 13.896 6.195 1.00 18.74 268 LEU B O 1
ATOM 3447 N N . SER B 1 216 ? 13.605 12.388 4.800 1.00 18.21 269 SER B N 1
ATOM 3448 C CA . SER B 1 216 ? 12.413 12.296 3.964 1.00 17.29 269 SER B CA 1
ATOM 3449 C C . SER B 1 216 ? 11.651 11.043 4.382 1.00 17.08 269 SER B C 1
ATOM 3450 O O . SER B 1 216 ? 12.260 10.028 4.727 1.00 15.47 269 SER B O 1
ATOM 3453 N N . ILE B 1 217 ? 10.324 11.117 4.343 1.00 15.85 270 ILE B N 1
ATOM 3454 C CA . ILE B 1 217 ? 9.483 9.975 4.694 1.00 15.81 270 ILE B CA 1
ATOM 3455 C C . ILE B 1 217 ? 8.419 9.774 3.628 1.00 14.75 270 ILE B C 1
ATOM 3456 O O . ILE B 1 217 ? 7.750 10.724 3.242 1.00 14.16 270 ILE B O 1
ATOM 3461 N N . VAL B 1 218 ? 8.280 8.536 3.152 1.00 14.59 271 VAL B N 1
ATOM 3462 C CA . VAL B 1 218 ? 7.268 8.182 2.160 1.00 13.11 271 VAL B CA 1
ATOM 3463 C C . VAL B 1 218 ? 6.342 7.148 2.810 1.00 15.43 271 VAL B C 1
ATOM 3464 O O . VAL B 1 218 ? 6.788 6.082 3.257 1.00 12.47 271 VAL B O 1
ATOM 3468 N N . SER B 1 219 ? 5.052 7.460 2.855 1.00 12.88 272 SER B N 1
ATOM 3469 C CA . SER B 1 219 ? 4.081 6.570 3.464 1.00 15.20 272 SER B CA 1
ATOM 3470 C C . SER B 1 219 ? 3.385 5.688 2.430 1.00 16.24 272 SER B C 1
ATOM 3471 O O . SER B 1 219 ? 3.227 6.074 1.273 1.00 16.53 272 SER B O 1
ATOM 3474 N N . ILE B 1 220 ? 2.993 4.489 2.844 1.00 16.55 273 ILE B N 1
ATOM 3475 C CA . ILE B 1 220 ? 2.269 3.584 1.955 1.00 16.54 273 ILE B CA 1
ATOM 3476 C C . ILE B 1 220 ? 0.830 3.567 2.453 1.00 16.69 273 ILE B C 1
ATOM 3477 O O . ILE B 1 220 ? 0.594 3.426 3.651 1.00 17.50 273 ILE B O 1
ATOM 3482 N N . ASP B 1 221 ? -0.101 3.736 1.516 1.00 14.85 274 ASP B N 1
ATOM 3483 C CA . ASP B 1 221 ? -1.556 3.749 1.728 1.00 17.20 274 ASP B CA 1
ATOM 3484 C C . ASP B 1 221 ? -2.181 5.069 1.276 1.00 16.49 274 ASP B C 1
ATOM 3485 O O . ASP B 1 221 ? -3.042 5.073 0.401 1.00 17.55 274 ASP B O 1
ATOM 3490 N N . GLY B 1 222 ? -1.748 6.184 1.859 1.00 18.68 275 GLY B N 1
ATOM 3491 C CA . GLY B 1 222 ? -2.286 7.480 1.465 1.00 17.93 275 GLY B CA 1
ATOM 3492 C C . GLY B 1 222 ? -3.722 7.789 1.866 1.00 18.80 275 GLY B C 1
ATOM 3493 O O . GLY B 1 222 ? -4.473 8.397 1.095 1.00 20.04 275 GLY B O 1
ATOM 3494 N N . THR B 1 223 ? -4.116 7.367 3.060 1.00 19.95 276 THR B N 1
ATOM 3495 C CA . THR B 1 223 ? -5.463 7.637 3.558 1.00 23.61 276 THR B CA 1
ATOM 3496 C C . THR B 1 223 ? -5.446 9.044 4.158 1.00 25.86 276 THR B C 1
ATOM 3497 O O . THR B 1 223 ? -4.404 9.700 4.161 1.00 24.24 276 THR B O 1
ATOM 3501 N N . GLU B 1 224 ? -6.587 9.492 4.683 1.00 28.39 277 GLU B N 1
ATOM 3502 C CA . GLU B 1 224 ? -6.698 10.822 5.281 1.00 30.83 277 GLU B CA 1
ATOM 3503 C C . GLU B 1 224 ? -5.601 11.097 6.311 1.00 30.49 277 GLU B C 1
ATOM 3504 O O . GLU B 1 224 ? -5.191 12.241 6.497 1.00 30.54 277 GLU B O 1
ATOM 3518 N N . CYS B 1 226 ? -2.633 10.942 6.113 1.00 27.10 279 CYS B N 1
ATOM 3519 C CA . CYS B 1 226 ? -1.486 11.638 5.519 1.00 28.71 279 CYS B CA 1
ATOM 3520 C C . CYS B 1 226 ? -1.646 13.156 5.480 1.00 32.51 279 CYS B C 1
ATOM 3521 O O . CYS B 1 226 ? -0.659 13.884 5.385 1.00 30.47 279 CYS B O 1
ATOM 3524 N N . LYS B 1 227 ? -2.888 13.626 5.549 1.00 34.92 280 LYS B N 1
ATOM 3525 C CA . LYS B 1 227 ? -3.174 15.056 5.501 1.00 37.44 280 LYS B CA 1
ATOM 3526 C C . LYS B 1 227 ? -3.367 15.707 6.866 1.00 37.95 280 LYS B C 1
ATOM 3527 O O . LYS B 1 227 ? -3.678 16.895 6.943 1.00 40.11 280 LYS B O 1
ATOM 3533 N N . ILE B 1 228 ? -3.167 14.951 7.941 1.00 38.07 281 ILE B N 1
ATOM 3534 C CA . ILE B 1 228 ? -3.348 15.502 9.282 1.00 38.58 281 ILE B CA 1
ATOM 3535 C C . ILE B 1 228 ? -2.059 15.704 10.072 1.00 38.29 281 ILE B C 1
ATOM 3536 O O . ILE B 1 228 ? -2.079 16.297 11.149 1.00 38.21 281 ILE B O 1
ATOM 3541 N N . THR B 1 229 ? -0.941 15.203 9.558 1.00 35.42 282 THR B N 1
ATOM 3542 C CA . THR B 1 229 ? 0.326 15.383 10.257 1.00 33.65 282 THR B CA 1
ATOM 3543 C C . THR B 1 229 ? 1.047 16.598 9.692 1.00 31.92 282 THR B C 1
ATOM 3544 O O . THR B 1 229 ? 0.731 17.064 8.602 1.00 32.63 282 THR B O 1
ATOM 3548 N N . ARG B 1 230 ? 2.007 17.114 10.446 1.00 31.35 283 ARG B N 1
ATOM 3549 C CA . ARG B 1 230 ? 2.797 18.259 10.010 1.00 30.82 283 ARG B CA 1
ATOM 3550 C C . ARG B 1 230 ? 4.266 17.850 10.057 1.00 28.54 283 ARG B C 1
ATOM 3551 O O . ARG B 1 230 ? 4.820 17.640 11.133 1.00 28.69 283 ARG B O 1
ATOM 3559 N N . PRO B 1 231 ? 4.916 17.747 8.890 1.00 25.25 284 PRO B N 1
ATOM 3560 C CA . PRO B 1 231 ? 4.356 17.995 7.557 1.00 23.33 284 PRO B CA 1
ATOM 3561 C C . PRO B 1 231 ? 3.431 16.890 7.058 1.00 22.53 284 PRO B C 1
ATOM 3562 O O . PRO B 1 231 ? 3.483 15.761 7.547 1.00 20.62 284 PRO B O 1
ATOM 3566 N N . GLN B 1 232 ? 2.591 17.220 6.080 1.00 18.72 285 GLN B N 1
ATOM 3567 C CA . GLN B 1 232 ? 1.689 16.234 5.502 1.00 21.20 285 GLN B CA 1
ATOM 3568 C C . GLN B 1 232 ? 2.540 15.206 4.763 1.00 19.45 285 GLN B C 1
ATOM 3569 O O . GLN B 1 232 ? 3.492 15.555 4.065 1.00 19.34 285 GLN B O 1
ATOM 3575 N N . LEU B 1 233 ? 2.181 13.938 4.918 1.00 19.08 286 LEU B N 1
ATOM 3576 C CA . LEU B 1 233 ? 2.935 12.832 4.337 1.00 19.15 286 LEU B CA 1
ATOM 3577 C C . LEU B 1 233 ? 2.785 12.521 2.854 1.00 19.26 286 LEU B C 1
ATOM 3578 O O . LEU B 1 233 ? 1.675 12.319 2.353 1.00 18.95 286 LEU B O 1
ATOM 3583 N N . THR B 1 234 ? 3.918 12.474 2.160 1.00 16.15 287 THR B N 1
ATOM 3584 C CA . THR B 1 234 ? 3.923 12.121 0.756 1.00 16.97 287 THR B CA 1
ATOM 3585 C C . THR B 1 234 ? 3.674 10.628 0.812 1.00 18.07 287 THR B C 1
ATOM 3586 O O . THR B 1 234 ? 4.160 9.942 1.721 1.00 14.48 287 THR B O 1
ATOM 3590 N N . SER B 1 235 ? 2.929 10.107 -0.149 1.00 19.34 288 SER B N 1
ATOM 3591 C CA . SER B 1 235 ? 2.623 8.694 -0.094 1.00 18.03 288 SER B CA 1
ATOM 3592 C C . SER B 1 235 ? 2.414 8.022 -1.427 1.00 19.41 288 SER B C 1
ATOM 3593 O O . SER B 1 235 ? 2.296 8.671 -2.469 1.00 17.19 288 SER B O 1
ATOM 3596 N N . ILE B 1 236 ? 2.395 6.695 -1.366 1.00 17.44 289 ILE B N 1
ATOM 3597 C CA . ILE B 1 236 ? 2.101 5.859 -2.514 1.00 18.13 289 ILE B CA 1
ATOM 3598 C C . ILE B 1 236 ? 0.692 5.482 -2.099 1.00 18.85 289 ILE B C 1
ATOM 3599 O O . ILE B 1 236 ? 0.489 4.702 -1.158 1.00 18.83 289 ILE B O 1
ATOM 3604 N N . SER B 1 237 ? -0.285 6.076 -2.771 1.00 18.55 290 SER B N 1
ATOM 3605 C CA . SER B 1 237 ? -1.678 5.861 -2.426 1.00 20.18 290 SER B CA 1
ATOM 3606 C C . SER B 1 237 ? -2.314 4.699 -3.153 1.00 21.20 290 SER B C 1
ATOM 3607 O O . SER B 1 237 ? -2.113 4.523 -4.355 1.00 21.92 290 SER B O 1
ATOM 3610 N N . GLN B 1 238 ? -3.066 3.896 -2.405 1.00 21.03 291 GLN B N 1
ATOM 3611 C CA . GLN B 1 238 ? -3.760 2.746 -2.969 1.00 22.25 291 GLN B CA 1
ATOM 3612 C C . GLN B 1 238 ? -5.178 3.212 -3.235 1.00 21.85 291 GLN B C 1
ATOM 3613 O O . GLN B 1 238 ? -5.719 4.027 -2.485 1.00 20.64 291 GLN B O 1
ATOM 3619 N N . ASP B 1 239 ? -5.784 2.696 -4.296 1.00 22.36 292 ASP B N 1
ATOM 3620 C CA . ASP B 1 239 ? -7.144 3.083 -4.619 1.00 23.59 292 ASP B CA 1
ATOM 3621 C C . ASP B 1 239 ? -8.109 2.116 -3.953 1.00 24.22 292 ASP B C 1
ATOM 3622 O O . ASP B 1 239 ? -8.750 1.309 -4.628 1.00 24.73 292 ASP B O 1
ATOM 3627 N N . PHE B 1 240 ? -8.206 2.206 -2.625 1.00 22.80 293 PHE B N 1
ATOM 3628 C CA . PHE B 1 240 ? -9.085 1.341 -1.841 1.00 22.11 293 PHE B CA 1
ATOM 3629 C C . PHE B 1 240 ? -10.531 1.417 -2.323 1.00 22.83 293 PHE B C 1
ATOM 3630 O O . PHE B 1 240 ? -11.227 0.402 -2.407 1.00 20.67 293 PHE B O 1
ATOM 3638 N N . PHE B 1 241 ? -10.984 2.627 -2.626 1.00 23.17 294 PHE B N 1
ATOM 3639 C CA . PHE B 1 241 ? -12.350 2.827 -3.083 1.00 24.13 294 PHE B CA 1
ATOM 3640 C C . PHE B 1 241 ? -12.625 1.920 -4.279 1.00 23.73 294 PHE B C 1
ATOM 3641 O O . PHE B 1 241 ? -13.604 1.170 -4.294 1.00 23.60 294 PHE B O 1
ATOM 3649 N N . GLN B 1 242 ? -11.750 1.991 -5.275 1.00 22.61 295 GLN B N 1
ATOM 3650 C CA . GLN B 1 242 ? -11.897 1.191 -6.474 1.00 24.58 295 GLN B CA 1
ATOM 3651 C C . GLN B 1 242 ? -11.885 -0.303 -6.163 1.00 23.56 295 GLN B C 1
ATOM 3652 O O . GLN B 1 242 ? -12.581 -1.077 -6.816 1.00 22.71 295 GLN B O 1
ATOM 3666 N N . GLY B 1 244 ? -13.114 -1.675 -3.649 1.00 21.50 297 GLY B N 1
ATOM 3667 C CA . GLY B 1 244 ? -14.461 -1.947 -3.191 1.00 23.31 297 GLY B CA 1
ATOM 3668 C C . GLY B 1 244 ? -15.472 -1.958 -4.316 1.00 25.64 297 GLY B C 1
ATOM 3669 O O . GLY B 1 244 ? -16.402 -2.773 -4.323 1.00 23.77 297 GLY B O 1
ATOM 3670 N N . VAL B 1 245 ? -15.304 -1.039 -5.263 1.00 26.16 298 VAL B N 1
ATOM 3671 C CA . VAL B 1 245 ? -16.202 -0.965 -6.411 1.00 26.88 298 VAL B CA 1
ATOM 3672 C C . VAL B 1 245 ? -16.088 -2.251 -7.231 1.00 25.66 298 VAL B C 1
ATOM 3673 O O . VAL B 1 245 ? -17.080 -2.927 -7.487 1.00 27.44 298 VAL B O 1
ATOM 3677 N N . THR B 1 246 ? -14.862 -2.580 -7.623 1.00 26.85 299 THR B N 1
ATOM 3678 C CA . THR B 1 246 ? -14.576 -3.767 -8.421 1.00 25.95 299 THR B CA 1
ATOM 3679 C C . THR B 1 246 ? -15.031 -5.045 -7.719 1.00 27.43 299 THR B C 1
ATOM 3680 O O . THR B 1 246 ? -15.582 -5.958 -8.352 1.00 26.09 299 THR B O 1
ATOM 3684 N N . GLY B 1 247 ? -14.805 -5.107 -6.411 1.00 24.41 300 GLY B N 1
ATOM 3685 C CA . GLY B 1 247 ? -15.208 -6.274 -5.653 1.00 25.49 300 GLY B CA 1
ATOM 3686 C C . GLY B 1 247 ? -16.677 -6.590 -5.858 1.00 23.88 300 GLY B C 1
ATOM 3687 O O . GLY B 1 247 ? -17.036 -7.720 -6.158 1.00 22.55 300 GLY B O 1
ATOM 3688 N N . VAL B 1 248 ? -17.532 -5.588 -5.702 1.00 25.27 301 VAL B N 1
ATOM 3689 C CA . VAL B 1 248 ? -18.957 -5.796 -5.890 1.00 27.66 301 VAL B CA 1
ATOM 3690 C C . VAL B 1 248 ? -19.281 -6.183 -7.336 1.00 29.55 301 VAL B C 1
ATOM 3691 O O . VAL B 1 248 ? -20.229 -6.919 -7.583 1.00 28.47 301 VAL B O 1
ATOM 3695 N N . GLN B 1 249 ? -18.493 -5.692 -8.287 1.00 31.47 302 GLN B N 1
ATOM 3696 C CA . GLN B 1 249 ? -18.731 -6.015 -9.692 1.00 33.19 302 GLN B CA 1
ATOM 3697 C C . GLN B 1 249 ? -18.402 -7.476 -9.992 1.00 33.28 302 GLN B C 1
ATOM 3698 O O . GLN B 1 249 ? -18.949 -8.059 -10.928 1.00 33.89 302 GLN B O 1
ATOM 3704 N N . GLN B 1 250 ? -17.511 -8.073 -9.204 1.00 32.88 303 GLN B N 1
ATOM 3705 C CA . GLN B 1 250 ? -17.168 -9.476 -9.406 1.00 32.40 303 GLN B CA 1
ATOM 3706 C C . GLN B 1 250 ? -18.324 -10.343 -8.907 1.00 33.19 303 GLN B C 1
ATOM 3707 O O . GLN B 1 250 ? -18.631 -11.383 -9.499 1.00 31.06 303 GLN B O 1
ATOM 3713 N N . ILE B 1 251 ? -18.965 -9.908 -7.822 1.00 32.50 304 ILE B N 1
ATOM 3714 C CA . ILE B 1 251 ? -20.101 -10.641 -7.264 1.00 34.46 304 ILE B CA 1
ATOM 3715 C C . ILE B 1 251 ? -21.269 -10.525 -8.232 1.00 36.08 304 ILE B C 1
ATOM 3716 O O . ILE B 1 251 ? -21.886 -11.524 -8.603 1.00 36.12 304 ILE B O 1
ATOM 3721 N N . HIS B 1 252 ? -21.565 -9.292 -8.633 1.00 36.80 305 HIS B N 1
ATOM 3722 C CA . HIS B 1 252 ? -22.651 -9.026 -9.567 1.00 38.55 305 HIS B CA 1
ATOM 3723 C C . HIS B 1 252 ? -22.454 -9.851 -10.838 1.00 38.29 305 HIS B C 1
ATOM 3724 O O . HIS B 1 252 ? -23.397 -10.427 -11.373 1.00 39.22 305 HIS B O 1
ATOM 3731 N N . GLN B 1 253 ? -21.216 -9.897 -11.313 1.00 39.00 306 GLN B N 1
ATOM 3732 C CA . GLN B 1 253 ? -20.872 -10.633 -12.520 1.00 39.03 306 GLN B CA 1
ATOM 3733 C C . GLN B 1 253 ? -20.995 -12.144 -12.336 1.00 40.46 306 GLN B C 1
ATOM 3734 O O . GLN B 1 253 ? -21.244 -12.871 -13.301 1.00 37.15 306 GLN B O 1
ATOM 3740 N N . SER B 1 254 ? -20.825 -12.612 -11.100 1.00 40.68 307 SER B N 1
ATOM 3741 C CA . SER B 1 254 ? -20.916 -14.040 -10.810 1.00 42.35 307 SER B CA 1
ATOM 3742 C C . SER B 1 254 ? -22.365 -14.518 -10.827 1.00 43.72 307 SER B C 1
ATOM 3743 O O . SER B 1 254 ? -22.628 -15.696 -11.064 1.00 44.64 307 SER B O 1
ATOM 3746 N N . VAL B 1 255 ? -23.303 -13.613 -10.565 1.00 45.42 308 VAL B N 1
ATOM 3747 C CA . VAL B 1 255 ? -24.714 -13.983 -10.584 1.00 47.87 308 VAL B CA 1
ATOM 3748 C C . VAL B 1 255 ? -25.236 -13.830 -12.009 1.00 49.21 308 VAL B C 1
ATOM 3749 O O . VAL B 1 255 ? -26.115 -14.574 -12.445 1.00 49.66 308 VAL B O 1
ATOM 3753 N N . LYS B 1 256 ? -24.680 -12.860 -12.729 1.00 50.47 309 LYS B N 1
ATOM 3754 C CA . LYS B 1 256 ? -25.076 -12.606 -14.109 1.00 52.10 309 LYS B CA 1
ATOM 3755 C C . LYS B 1 256 ? -24.715 -13.783 -15.010 1.00 51.97 309 LYS B C 1
ATOM 3756 O O . LYS B 1 256 ? -25.580 -14.343 -15.685 1.00 52.32 309 LYS B O 1
ATOM 3762 N N . ASN B 1 257 ? -23.438 -14.159 -15.021 1.00 51.38 310 ASN B N 1
ATOM 3763 C CA . ASN B 1 257 ? -22.998 -15.275 -15.851 1.00 51.45 310 ASN B CA 1
ATOM 3764 C C . ASN B 1 257 ? -23.439 -16.602 -15.248 1.00 51.21 310 ASN B C 1
ATOM 3765 O O . ASN B 1 257 ? -23.036 -17.669 -15.712 1.00 51.65 310 ASN B O 1
ATOM 3770 N N . GLY B 1 258 ? -24.261 -16.519 -14.205 1.00 50.74 311 GLY B N 1
ATOM 3771 C CA . GLY B 1 258 ? -24.777 -17.703 -13.544 1.00 50.62 311 GLY B CA 1
ATOM 3772 C C . GLY B 1 258 ? -23.778 -18.639 -12.888 1.00 50.79 311 GLY B C 1
ATOM 3773 O O . GLY B 1 258 ? -24.182 -19.605 -12.241 1.00 51.60 311 GLY B O 1
ATOM 3774 N N . SER B 1 259 ? -22.485 -18.368 -13.032 1.00 50.26 312 SER B N 1
ATOM 3775 C CA . SER B 1 259 ? -21.469 -19.236 -12.439 1.00 49.20 312 SER B CA 1
ATOM 3776 C C . SER B 1 259 ? -21.480 -19.183 -10.916 1.00 48.60 312 SER B C 1
ATOM 3777 O O . SER B 1 259 ? -21.091 -20.145 -10.256 1.00 48.42 312 SER B O 1
ATOM 3780 N N . ASN B 1 260 ? -21.927 -18.059 -10.363 1.00 47.72 313 ASN B N 1
ATOM 3781 C CA . ASN B 1 260 ? -21.971 -17.883 -8.915 1.00 48.21 313 ASN B CA 1
ATOM 3782 C C . ASN B 1 260 ? -20.610 -18.213 -8.300 1.00 47.64 313 ASN B C 1
ATOM 3783 O O . ASN B 1 260 ? -20.525 -18.779 -7.209 1.00 48.19 313 ASN B O 1
ATOM 3788 N N . ARG B 1 261 ? -19.551 -17.850 -9.016 1.00 46.15 314 ARG B N 1
ATOM 3789 C CA . ARG B 1 261 ? -18.182 -18.089 -8.573 1.00 46.09 314 ARG B CA 1
ATOM 3790 C C . ARG B 1 261 ? -17.250 -17.041 -9.176 1.00 44.70 314 ARG B C 1
ATOM 3791 O O . ARG B 1 261 ? -17.465 -16.585 -10.301 1.00 45.24 314 ARG B O 1
ATOM 3799 N N . ILE B 1 262 ? -16.213 -16.673 -8.428 1.00 41.36 315 ILE B N 1
ATOM 3800 C CA . ILE B 1 262 ? -15.243 -15.682 -8.885 1.00 38.24 315 ILE B CA 1
ATOM 3801 C C . ILE B 1 262 ? -13.843 -16.305 -8.877 1.00 37.87 315 ILE B C 1
ATOM 3802 O O . ILE B 1 262 ? -13.437 -16.911 -7.889 1.00 36.75 315 ILE B O 1
ATOM 3807 N N . VAL B 1 263 ? -13.106 -16.161 -9.975 1.00 37.02 316 VAL B N 1
ATOM 3808 C CA . VAL B 1 263 ? -11.772 -16.744 -10.053 1.00 37.75 316 VAL B CA 1
ATOM 3809 C C . VAL B 1 263 ? -10.678 -15.780 -10.501 1.00 38.29 316 VAL B C 1
ATOM 3810 O O . VAL B 1 263 ? -9.517 -16.171 -10.614 1.00 40.01 316 VAL B O 1
ATOM 3814 N N . SER B 1 264 ? -11.034 -14.525 -10.749 1.00 36.78 317 SER B N 1
ATOM 3815 C CA . SER B 1 264 ? -10.043 -13.557 -11.200 1.00 35.70 317 SER B CA 1
ATOM 3816 C C . SER B 1 264 ? -9.179 -12.956 -10.091 1.00 35.56 317 SER B C 1
ATOM 3817 O O . SER B 1 264 ? -9.619 -12.800 -8.950 1.00 34.86 317 SER B O 1
ATOM 3820 N N . GLN B 1 265 ? -7.940 -12.637 -10.451 1.00 34.02 318 GLN B N 1
ATOM 3821 C CA . GLN B 1 265 ? -6.981 -12.008 -9.550 1.00 35.20 318 GLN B CA 1
ATOM 3822 C C . GLN B 1 265 ? -6.598 -10.729 -10.288 1.00 36.25 318 GLN B C 1
ATOM 3823 O O . GLN B 1 265 ? -6.126 -10.784 -11.430 1.00 35.25 318 GLN B O 1
ATOM 3829 N N . GLN B 1 266 ? -6.792 -9.584 -9.643 1.00 34.19 319 GLN B N 1
ATOM 3830 C CA . GLN B 1 266 ? -6.523 -8.308 -10.296 1.00 34.89 319 GLN B CA 1
ATOM 3831 C C . GLN B 1 266 ? -5.708 -7.316 -9.463 1.00 34.11 319 GLN B C 1
ATOM 3832 O O . GLN B 1 266 ? -5.789 -7.303 -8.235 1.00 34.36 319 GLN B O 1
ATOM 3838 N N . PHE B 1 267 ? -4.927 -6.484 -10.144 1.00 32.56 320 PHE B N 1
ATOM 3839 C CA . PHE B 1 267 ? -4.118 -5.470 -9.480 1.00 30.65 320 PHE B CA 1
ATOM 3840 C C . PHE B 1 267 ? -4.660 -4.092 -9.818 1.00 30.69 320 PHE B C 1
ATOM 3841 O O . PHE B 1 267 ? -4.844 -3.763 -10.987 1.00 32.36 320 PHE B O 1
ATOM 3849 N N . ILE B 1 268 ? -4.919 -3.291 -8.792 1.00 29.27 321 ILE B N 1
ATOM 3850 C CA . ILE B 1 268 ? -5.411 -1.938 -8.994 1.00 27.37 321 ILE B CA 1
ATOM 3851 C C . ILE B 1 268 ? -4.179 -1.043 -8.903 1.00 26.58 321 ILE B C 1
ATOM 3852 O O . ILE B 1 268 ? -3.440 -1.089 -7.914 1.00 24.71 321 ILE B O 1
ATOM 3857 N N . PRO B 1 269 ? -3.937 -0.219 -9.936 1.00 25.31 322 PRO B N 1
ATOM 3858 C CA . PRO B 1 269 ? -2.774 0.675 -9.944 1.00 24.64 322 PRO B CA 1
ATOM 3859 C C . PRO B 1 269 ? -2.722 1.605 -8.726 1.00 21.91 322 PRO B C 1
ATOM 3860 O O . PRO B 1 269 ? -3.758 1.967 -8.164 1.00 21.55 322 PRO B O 1
ATOM 3864 N N . VAL B 1 270 ? -1.511 1.954 -8.305 1.00 22.54 323 VAL B N 1
ATOM 3865 C CA . VAL B 1 270 ? -1.316 2.884 -7.197 1.00 24.20 323 VAL B CA 1
ATOM 3866 C C . VAL B 1 270 ? -0.667 4.130 -7.794 1.00 27.98 323 VAL B C 1
ATOM 3867 O O . VAL B 1 270 ? -0.098 4.079 -8.888 1.00 29.36 323 VAL B O 1
ATOM 3871 N N . ASN B 1 271 ? -0.745 5.245 -7.079 1.00 30.34 324 ASN B N 1
ATOM 3872 C CA . ASN B 1 271 ? -0.167 6.487 -7.575 1.00 31.11 324 ASN B CA 1
ATOM 3873 C C . ASN B 1 271 ? 0.463 7.312 -6.470 1.00 29.67 324 ASN B C 1
ATOM 3874 O O . ASN B 1 271 ? -0.123 7.492 -5.405 1.00 27.63 324 ASN B O 1
ATOM 3879 N N . PRO B 1 272 ? 1.674 7.827 -6.711 1.00 29.87 325 PRO B N 1
ATOM 3880 C CA . PRO B 1 272 ? 2.325 8.639 -5.686 1.00 30.51 325 PRO B CA 1
ATOM 3881 C C . PRO B 1 272 ? 1.641 9.998 -5.569 1.00 31.25 325 PRO B C 1
ATOM 3882 O O . PRO B 1 272 ? 1.258 10.603 -6.575 1.00 32.27 325 PRO B O 1
ATOM 3886 N N . VAL B 1 273 ? 1.449 10.450 -4.335 1.00 30.16 326 VAL B N 1
ATOM 3887 C CA . VAL B 1 273 ? 0.835 11.744 -4.072 1.00 30.64 326 VAL B CA 1
ATOM 3888 C C . VAL B 1 273 ? 1.850 12.555 -3.274 1.00 29.35 326 VAL B C 1
ATOM 3889 O O . VAL B 1 273 ? 2.094 12.280 -2.096 1.00 29.39 326 VAL B O 1
ATOM 3893 N N . ILE B 1 274 ? 2.440 13.548 -3.923 1.00 28.22 327 ILE B N 1
ATOM 3894 C CA . ILE B 1 274 ? 3.448 14.377 -3.286 1.00 29.20 327 ILE B CA 1
ATOM 3895 C C . ILE B 1 274 ? 2.834 15.375 -2.318 1.00 28.81 327 ILE B C 1
ATOM 3896 O O . ILE B 1 274 ? 1.948 16.140 -2.684 1.00 29.84 327 ILE B O 1
ATOM 3901 N N . ARG B 1 275 ? 3.291 15.350 -1.071 1.00 27.70 328 ARG B N 1
ATOM 3902 C CA . ARG B 1 275 ? 2.789 16.295 -0.091 1.00 25.98 328 ARG B CA 1
ATOM 3903 C C . ARG B 1 275 ? 3.947 17.117 0.451 1.00 25.08 328 ARG B C 1
ATOM 3904 O O . ARG B 1 275 ? 4.570 17.842 -0.313 1.00 26.46 328 ARG B O 1
ATOM 3912 N N . LYS B 1 276 ? 4.271 17.014 1.734 1.00 23.27 329 LYS B N 1
ATOM 3913 C CA . LYS B 1 276 ? 5.362 17.835 2.251 1.00 22.08 329 LYS B CA 1
ATOM 3914 C C . LYS B 1 276 ? 6.421 17.127 3.091 1.00 19.75 329 LYS B C 1
ATOM 3915 O O . LYS B 1 276 ? 7.222 17.785 3.760 1.00 18.50 329 LYS B O 1
ATOM 3921 N N . SER B 1 277 ? 6.446 15.801 3.041 1.00 17.15 330 SER B N 1
ATOM 3922 C CA . SER B 1 277 ? 7.393 15.037 3.843 1.00 17.23 330 SER B CA 1
ATOM 3923 C C . SER B 1 277 ? 8.642 14.544 3.116 1.00 18.56 330 SER B C 1
ATOM 3924 O O . SER B 1 277 ? 9.418 13.777 3.687 1.00 19.37 330 SER B O 1
ATOM 3927 N N . THR B 1 278 ? 8.834 14.966 1.867 1.00 19.36 331 THR B N 1
ATOM 3928 C CA . THR B 1 278 ? 10.008 14.566 1.090 1.00 20.89 331 THR B CA 1
ATOM 3929 C C . THR B 1 278 ? 10.679 15.779 0.457 1.00 22.45 331 THR B C 1
ATOM 3930 O O . THR B 1 278 ? 10.026 16.769 0.160 1.00 22.16 331 THR B O 1
ATOM 3934 N N . ALA B 1 279 ? 11.991 15.695 0.267 1.00 24.52 332 ALA B N 1
ATOM 3935 C CA . ALA B 1 279 ? 12.768 16.763 -0.362 1.00 23.69 332 ALA B CA 1
ATOM 3936 C C . ALA B 1 279 ? 14.027 16.142 -0.951 1.00 24.81 332 ALA B C 1
ATOM 3937 O O . ALA B 1 279 ? 14.491 15.102 -0.470 1.00 22.65 332 ALA B O 1
ATOM 3939 N N . ARG B 1 280 ? 14.580 16.757 -1.996 1.00 24.88 333 ARG B N 1
ATOM 3940 C CA . ARG B 1 280 ? 15.795 16.210 -2.594 1.00 27.99 333 ARG B CA 1
ATOM 3941 C C . ARG B 1 280 ? 16.904 16.163 -1.547 1.00 28.21 333 ARG B C 1
ATOM 3942 O O . ARG B 1 280 ? 16.966 17.015 -0.667 1.00 29.17 333 ARG B O 1
ATOM 3950 N N . LEU B 1 281 ? 17.777 15.167 -1.653 1.00 29.25 334 LEU B N 1
ATOM 3951 C CA . LEU B 1 281 ? 18.871 15.005 -0.707 1.00 31.62 334 LEU B CA 1
ATOM 3952 C C . LEU B 1 281 ? 19.749 16.253 -0.597 1.00 34.25 334 LEU B C 1
ATOM 3953 O O . LEU B 1 281 ? 19.916 16.756 0.537 1.00 35.39 334 LEU B O 1
#

Organism: Lactiplantibacillus plantarum (strain ATCC BAA-793 / NCIMB 8826 / WCFS1) (NCBI:txid220668)